Protein AF-0000000072259445 (afdb_homodimer)

Foldseek 3Di:
DVQLVPCLVVLLVLLLVLQLDQAAFPRQQVSLVSLLVLLVVLPFPPFDQDPQRKTKTKQAAPDAFEEEEEAERHAHPLLSVLSVVVVDTWDDDVQKTWFRRRQRCLQSSLQSSLSSVQVVVVAGWNHMYMYMHGGDQPQALVRLLVVCVVRVVRYQEYEYEAWLQQAKAFWAKKKWKKKKKKFDDKDFVVVHDAPARVVLVVQLVVVLVPDDDPPQVKDKDKDDKDFDDDDGMGTRMIIIMIIIIGLDPVSVVVSVVVSVVSSVVSCVVRVMDMDIGTRYIQATADAVVSCPRPLNVQSQVLCVVLPHRHHYHNHDHTSSSSSRNVNHGYMYRHDAFFDDHSDRGGMGGSVGSSSSSSSSNSSGHDDD/DVQLVPCLVVLLVLLLVLQLDQAAFPRQQVSLVSLLVLLVVLPFPPFDQDPQRKTKTKQAAPDAFEEEEEAERHAHPLLSVLSVVVVDTWDDDPQKTWFRRRLRCLQSSLLSSLSSVQVVVVAGWNHMYMYIHGGRQPQALVRLLVVCVVRVVRYQEYEYEAWLQQAKAFWAKKKWKKKKKKFDDKDFVVVHDAPARVVLVVQLVVVLVPDDDPPQVKDKDKDDKDFDDDDGMGTRMIIIMIIIIGLDPVSVVVSVVVSVVSSVVSCVVRVMDMDIGTRYTQATADAVVSCPRPLNVQSQVLCVVLPHRHHYHNHDHTSSSSSRNVNHGYMYRHDAFFDDHSDRGGMGGSVTSSSSSSSSNSSGHDDD

Radius of gyration: 35.67 Å; Cα contacts (8 Å, |Δi|>4): 1949; chains: 2; bounding box: 53×104×68 Å

Solvent-accessible surface area (backbone atoms only — not comparable to full-atom values): 35462 Å² total; per-residue (Å²): 104,68,66,56,69,69,34,55,67,60,49,50,51,50,28,34,62,49,12,45,44,75,18,28,61,86,47,22,48,69,47,20,50,52,50,31,51,52,38,48,73,57,61,38,41,83,59,41,66,47,91,63,35,20,14,33,28,28,46,76,28,76,33,86,41,25,40,36,39,35,25,50,52,39,43,54,64,58,22,37,51,42,35,64,72,64,71,62,68,40,43,82,55,92,60,29,34,40,19,34,45,23,40,62,30,33,39,40,46,13,52,50,52,16,52,35,51,45,56,72,66,71,60,72,18,55,37,16,34,36,42,33,35,21,22,20,57,88,73,68,28,52,25,42,51,55,52,43,71,72,41,60,89,44,44,74,30,38,39,25,47,60,26,36,33,46,21,35,20,50,18,11,31,20,38,40,31,30,39,39,35,28,38,35,66,59,45,49,38,91,82,42,45,74,62,39,31,57,43,44,51,12,52,46,47,38,53,59,71,62,55,87,51,80,59,58,74,35,40,55,32,61,14,28,34,47,22,48,88,46,66,60,32,39,28,40,49,32,38,33,33,36,32,39,33,19,48,34,67,68,57,49,54,48,51,51,52,49,49,52,51,46,49,54,52,41,25,70,74,47,72,31,51,68,46,83,39,82,70,43,76,43,56,28,21,68,51,85,66,36,72,72,33,69,65,49,43,48,51,52,49,49,22,42,73,75,72,37,82,49,49,76,38,57,65,27,80,58,64,32,15,60,39,27,46,71,71,39,58,31,27,32,28,22,53,54,37,59,45,53,76,66,35,73,74,6,16,18,30,44,67,35,28,45,42,23,11,47,49,50,32,60,69,55,51,51,87,119,104,69,68,56,69,70,34,55,69,59,51,51,52,49,27,34,63,49,13,45,44,76,18,27,59,87,47,23,50,70,46,19,50,52,52,32,51,51,37,47,74,57,62,39,41,82,58,42,66,46,91,63,35,21,15,34,28,29,46,76,30,75,33,85,40,25,40,36,39,34,25,50,51,37,44,54,64,57,21,37,51,42,35,65,72,65,72,60,68,41,44,82,55,90,59,28,34,40,19,34,44,22,42,63,29,33,38,40,46,16,52,50,51,15,51,34,50,44,57,71,66,71,60,73,18,55,36,16,35,37,42,34,36,21,22,20,56,89,73,67,27,51,24,43,51,55,53,42,71,73,42,60,89,45,43,74,29,38,38,25,47,59,26,36,32,46,21,35,19,51,18,10,32,20,37,41,32,30,39,38,35,30,37,34,65,60,44,49,38,89,79,43,44,72,61,40,31,56,44,44,52,12,53,45,48,37,53,59,72,64,56,86,51,81,57,58,75,37,42,57,32,62,16,27,34,47,23,47,88,46,66,60,33,38,29,39,50,33,39,34,35,38,33,39,34,19,48,35,68,66,58,50,53,49,49,52,52,50,50,53,50,47,50,52,53,41,25,70,74,47,72,30,51,68,46,84,39,82,70,43,76,44,57,29,20,70,53,86,66,38,73,72,34,70,64,50,41,46,52,51,50,49,23,42,72,74,73,35,83,49,48,76,38,56,65,27,78,57,63,33,15,61,41,26,47,71,69,39,58,31,27,32,29,22,54,54,39,58,45,55,76,67,37,69,76,5,18,19,30,45,67,35,28,46,42,21,11,47,49,51,32,59,70,56,50,50,87,118

Nearest PDB structures (foldseek):
  6xj5-assembly1_A  TM=7.708E-01  e=1.826E-23  Pseudomonas sp. RS-16
  6xj5-assembly3_F  TM=7.556E-01  e=5.750E-23  Pseudomonas sp. RS-16
  4ewt-assembly1_D  TM=7.624E-01  e=1.228E-19  Staphylococcus aureus subsp. aureus COL
  3io1-assembly1_B-2  TM=7.038E-01  e=8.921E-18  Klebsiella pneumoniae subsp. pneumoniae MGH 78578
  3io1-assembly1_A-2  TM=7.019E-01  e=1.631E-17  Klebsiella pneumoniae subsp. pneumoniae MGH 78578

InterPro domains:
  IPR002933 Peptidase M20 [PF01546] (95-360)
  IPR011650 Peptidase M20, dimerisation domain [PF07687] (171-269)
  IPR036264 Bacterial exopeptidase dimerisation domain [SSF55031] (174-281)
  IPR050072 Peptidase M20A family, bacterial cell wall biosynthesis [PTHR43808] (13-360)

Secondary structure (DSSP, 8-state):
-HHHHTTHHHHHHHHHHHHTS--BTT--HHHHHHHHHHHHHHT-EEEEE-SS--EEEEE--SEEEEEEEEEE-PBPHHHHHHHHHH----EEETTEEESTTHHHHHHHHHHHHHHHHHHHHTPPPSEEEEEEEES-TTTT-HHHHHHHHHHGGGEEEEEEE-SSSSEEE-SB-EEEEEEEEEE---EEGGG-S-S-HHHHHHHHHHHHHT----GGG-EEE---EEE-S-TTEE-SEEEEEEEEEES-HHHHHHHHHHHHHHHHHHHHHH--EEEEEEEEEE--B--TTGGGSHHHHHHHHHHHHTT--PEEES-B-STHHHHHHTT--EEEEES--EE-TTSTT-EEEHHHHHHHHHHHHHHHHS--/-HHHHTTHHHHHHHHHHHHTS--BTT--HHHHHHHHHHHHHHT-EEEEE-SS--EEEEE--SEEEEEEEEEE-PBPHHHHHHHHHH----EEETTEEESTTHHHHHHHHHHHHHHHHHHHHTPPPSEEEEEEEES-TTTT-HHHHHHHHHHGGGEEEEEEE-SSSSEEE-SB-EEEEEEEEEE---EEGGG-S-S-HHHHHHHHHHHHHT---TGGG-EEE---EEE-S-TTEE-SEEEEEEEEEES-HHHHHHHHHHHHHHHHHHHHHH--EEEEEEEEEE--B--TTGGGSHHHHHHHHHHHHTT--PEEES-B-STHHHHHHTT--EEEEES--EE-TTSTT-EEEHHHHHHHHHHHHHHHHS--

pLDDT: mean 95.61, std 5.36, range [52.22, 98.88]

Structure (mmCIF, N/CA/C/O backbone):
data_AF-0000000072259445-model_v1
#
loop_
_entity.id
_entity.type
_entity.pdbx_description
1 polymer 'Peptidase M20'
#
loop_
_atom_site.group_PDB
_atom_site.id
_atom_site.type_symbol
_atom_site.label_atom_id
_atom_site.label_alt_id
_atom_site.label_comp_id
_atom_site.label_asym_id
_atom_site.label_entity_id
_atom_site.label_seq_id
_atom_site.pdbx_PDB_ins_code
_atom_site.Cartn_x
_atom_site.Cartn_y
_atom_site.Cartn_z
_atom_site.occupancy
_atom_site.B_iso_or_equiv
_atom_site.auth_seq_id
_atom_site.auth_comp_id
_atom_site.auth_asym_id
_atom_site.auth_atom_id
_atom_site.pdbx_PDB_model_num
ATOM 1 N N . MET A 1 1 ? 18.422 -47.594 -14.812 1 87.5 1 MET A N 1
ATOM 2 C CA . MET A 1 1 ? 18.266 -47.219 -13.414 1 87.5 1 MET A CA 1
ATOM 3 C C . MET A 1 1 ? 19.609 -47.219 -12.695 1 87.5 1 MET A C 1
ATOM 5 O O . MET A 1 1 ? 19.906 -46.281 -11.953 1 87.5 1 MET A O 1
ATOM 9 N N . GLU A 1 2 ? 20.375 -48.156 -13.016 1 89.44 2 GLU A N 1
ATOM 10 C CA . GLU A 1 2 ? 21.703 -48.219 -12.383 1 89.44 2 GLU A CA 1
ATOM 11 C C . GLU A 1 2 ? 22.547 -47.031 -12.82 1 89.44 2 GLU A C 1
ATOM 13 O O . GLU A 1 2 ? 23.297 -46.469 -12.016 1 89.44 2 GLU A O 1
ATOM 18 N N . PHE A 1 3 ? 22.422 -46.75 -14.086 1 92.75 3 PHE A N 1
ATOM 19 C CA . PHE A 1 3 ? 23.141 -45.562 -14.578 1 92.75 3 PHE A CA 1
ATOM 20 C C . PHE A 1 3 ? 22.766 -44.344 -13.789 1 92.75 3 PHE A C 1
ATOM 22 O O . PHE A 1 3 ? 23.641 -43.594 -13.297 1 92.75 3 PHE A O 1
ATOM 29 N N . ILE A 1 4 ? 21.516 -44.125 -13.586 1 96.06 4 ILE A N 1
ATOM 30 C CA . ILE A 1 4 ? 21.031 -42.938 -12.914 1 96.06 4 ILE A CA 1
ATOM 31 C C . ILE A 1 4 ? 21.5 -42.938 -11.461 1 96.06 4 ILE A C 1
ATOM 33 O O . ILE A 1 4 ? 21.922 -41.906 -10.945 1 96.06 4 ILE A O 1
ATOM 37 N N . ASN A 1 5 ? 21.516 -44.062 -10.828 1 95.12 5 ASN A N 1
ATOM 38 C CA . ASN A 1 5 ? 21.922 -44.188 -9.438 1 95.12 5 ASN A CA 1
ATOM 39 C C . ASN A 1 5 ? 23.375 -43.75 -9.242 1 95.12 5 ASN A C 1
ATOM 41 O O . ASN A 1 5 ? 23.75 -43.25 -8.172 1 95.12 5 ASN A O 1
ATOM 45 N N . ALA A 1 6 ? 24.125 -43.875 -10.297 1 95.62 6 ALA A N 1
ATOM 46 C CA . ALA A 1 6 ? 25.562 -43.594 -10.188 1 95.62 6 ALA A CA 1
ATOM 47 C C . ALA A 1 6 ? 25.891 -42.156 -10.555 1 95.62 6 ALA A C 1
ATOM 49 O O . ALA A 1 6 ? 27.047 -41.781 -10.609 1 95.62 6 ALA A O 1
ATOM 50 N N . GLN A 1 7 ? 24.875 -41.375 -10.758 1 96 7 GLN A N 1
ATOM 51 C CA . GLN A 1 7 ? 25.141 -40.062 -11.328 1 96 7 GLN A CA 1
ATOM 52 C C . GLN A 1 7 ? 25.016 -38.969 -10.273 1 96 7 GLN A C 1
ATOM 54 O O . GLN A 1 7 ? 24.891 -37.781 -10.609 1 96 7 GLN A O 1
ATOM 59 N N . GLY A 1 8 ? 25.047 -39.281 -9.008 1 97.38 8 GLY A N 1
ATOM 60 C CA . GLY A 1 8 ? 24.828 -38.312 -7.949 1 97.38 8 GLY A CA 1
ATOM 61 C C . GLY A 1 8 ? 25.75 -37.125 -8.031 1 97.38 8 GLY A C 1
ATOM 62 O O . GLY A 1 8 ? 25.297 -35.969 -8.016 1 97.38 8 GLY A O 1
ATOM 63 N N . ASN A 1 9 ? 27 -37.344 -8.164 1 97.12 9 ASN A N 1
ATOM 64 C CA . ASN A 1 9 ? 27.984 -36.25 -8.227 1 97.12 9 ASN A CA 1
ATOM 65 C C . ASN A 1 9 ? 27.812 -35.406 -9.484 1 97.12 9 ASN A C 1
ATOM 67 O O . ASN A 1 9 ? 27.891 -34.188 -9.422 1 97.12 9 ASN A O 1
ATOM 71 N N . ARG A 1 10 ? 27.672 -36.062 -10.539 1 97 10 ARG A N 1
ATOM 72 C CA . ARG A 1 10 ? 27.5 -35.344 -11.805 1 97 10 ARG A CA 1
ATOM 73 C C . ARG A 1 10 ? 26.219 -34.531 -11.797 1 97 10 ARG A C 1
ATOM 75 O O . ARG A 1 10 ? 26.203 -33.406 -12.289 1 97 10 ARG A O 1
ATOM 82 N N . ALA A 1 11 ? 25.188 -35.125 -11.242 1 98.06 11 ALA A N 1
ATOM 83 C CA . ALA A 1 11 ? 23.922 -34.406 -11.117 1 98.06 11 ALA A CA 1
ATOM 84 C C . ALA A 1 11 ? 24.109 -33.125 -10.281 1 98.06 11 ALA A C 1
ATOM 86 O O . ALA A 1 11 ? 23.578 -32.062 -10.641 1 98.06 11 ALA A O 1
ATOM 87 N N . ALA A 1 12 ? 24.797 -33.25 -9.203 1 98.62 12 ALA A N 1
ATOM 88 C CA . ALA A 1 12 ? 25.031 -32.125 -8.32 1 98.62 12 ALA A CA 1
ATOM 89 C C . ALA A 1 12 ? 25.812 -31.016 -9.039 1 98.62 12 ALA A C 1
ATOM 91 O O . ALA A 1 12 ? 25.469 -29.828 -8.922 1 98.62 12 ALA A O 1
ATOM 92 N N . GLN A 1 13 ? 26.781 -31.422 -9.766 1 98.38 13 GLN A N 1
ATOM 93 C CA . GLN A 1 13 ? 27.594 -30.453 -10.5 1 98.38 13 GLN A CA 1
ATOM 94 C C . GLN A 1 13 ? 26.781 -29.766 -11.586 1 98.38 13 GLN A C 1
ATOM 96 O O . GLN A 1 13 ? 26.891 -28.562 -11.789 1 98.38 13 GLN A O 1
ATOM 101 N N . MET A 1 14 ? 26 -30.547 -12.305 1 98.62 14 MET A N 1
ATOM 102 C CA . MET A 1 14 ? 25.109 -29.984 -13.328 1 98.62 14 MET A CA 1
ATOM 103 C C . MET A 1 14 ? 24.156 -28.969 -12.711 1 98.62 14 MET A C 1
ATOM 105 O O . MET A 1 14 ? 23.891 -27.922 -13.312 1 98.62 14 MET A O 1
ATOM 109 N N . LEU A 1 15 ? 23.719 -29.297 -11.539 1 98.81 15 LEU A N 1
ATOM 110 C CA . LEU A 1 15 ? 22.766 -28.422 -10.859 1 98.81 15 LEU A CA 1
ATOM 111 C C . LEU A 1 15 ? 23.453 -27.109 -10.469 1 98.81 15 LEU A C 1
ATOM 113 O O . LEU A 1 15 ? 22.844 -26.031 -10.57 1 98.81 15 LEU A O 1
ATOM 117 N N . VAL A 1 16 ? 24.641 -27.219 -10.023 1 98.62 16 VAL A N 1
ATOM 118 C CA . VAL A 1 16 ? 25.375 -26.016 -9.688 1 98.62 16 VAL A CA 1
ATOM 119 C C . VAL A 1 16 ? 25.516 -25.125 -10.922 1 98.62 16 VAL A C 1
ATOM 121 O O . VAL A 1 16 ? 25.312 -23.906 -10.844 1 98.62 16 VAL A O 1
ATOM 124 N N . GLU A 1 17 ? 25.781 -25.719 -12.023 1 98.56 17 GLU A N 1
ATOM 125 C CA . GLU A 1 17 ? 26.031 -24.969 -13.25 1 98.56 17 GLU A CA 1
ATOM 126 C C . GLU A 1 17 ? 24.734 -24.375 -13.797 1 98.56 17 GLU A C 1
ATOM 128 O O . GLU A 1 17 ? 24.719 -23.219 -14.25 1 98.56 17 GLU A O 1
ATOM 133 N N . ILE A 1 18 ? 23.703 -25.125 -13.789 1 98.75 18 ILE A N 1
ATOM 134 C CA . ILE A 1 18 ? 22.438 -24.672 -14.352 1 98.75 18 ILE A CA 1
ATOM 135 C C . ILE A 1 18 ? 21.734 -23.75 -13.359 1 98.75 18 ILE A C 1
ATOM 137 O O . ILE A 1 18 ? 21.328 -22.641 -13.703 1 98.75 18 ILE A O 1
ATOM 141 N N . GLY A 1 19 ? 21.641 -24.188 -12.094 1 98.31 19 GLY A N 1
ATOM 142 C CA . GLY A 1 19 ? 20.953 -23.453 -11.062 1 98.31 19 GLY A CA 1
ATOM 143 C C . GLY A 1 19 ? 21.672 -22.188 -10.633 1 98.31 19 GLY A C 1
ATOM 144 O O . GLY A 1 19 ? 21.062 -21.25 -10.109 1 98.31 19 GLY A O 1
ATOM 145 N N . GLY A 1 20 ? 22.938 -22.156 -10.844 1 98.12 20 GLY A N 1
ATOM 146 C CA . GLY A 1 20 ? 23.734 -20.984 -10.484 1 98.12 20 GLY A CA 1
ATOM 147 C C . GLY A 1 20 ? 23.516 -19.812 -11.406 1 98.12 20 GLY A C 1
ATOM 148 O O . GLY A 1 20 ? 23.875 -18.672 -11.078 1 98.12 20 GLY A O 1
ATOM 149 N N . ILE A 1 21 ? 22.969 -20.031 -12.555 1 98.38 21 ILE A N 1
ATOM 150 C CA . ILE A 1 21 ? 22.672 -18.969 -13.508 1 98.38 21 ILE A CA 1
ATOM 151 C C . ILE A 1 21 ? 21.406 -18.219 -13.062 1 98.38 21 ILE A C 1
ATOM 153 O O . ILE A 1 21 ? 20.359 -18.812 -12.859 1 98.38 21 ILE A O 1
ATOM 157 N N . ILE A 1 22 ? 21.516 -16.906 -12.867 1 98.06 22 ILE A N 1
ATOM 158 C CA . ILE A 1 22 ? 20.375 -16.078 -12.477 1 98.06 22 ILE A CA 1
ATOM 159 C C . ILE A 1 22 ? 19.344 -16.047 -13.609 1 98.06 22 ILE A C 1
ATOM 161 O O . ILE A 1 22 ? 19.672 -15.648 -14.734 1 98.06 22 ILE A O 1
ATOM 165 N N . SER A 1 23 ? 18.156 -16.5 -13.297 1 97.81 23 SER A N 1
ATOM 166 C CA . SER A 1 23 ? 17.203 -16.703 -14.367 1 97.81 23 SER A CA 1
ATOM 167 C C . SER A 1 23 ? 15.781 -16.359 -13.922 1 97.81 23 SER A C 1
ATOM 169 O O . SER A 1 23 ? 14.906 -17.219 -13.914 1 97.81 23 SER A O 1
ATOM 171 N N . PRO A 1 24 ? 15.516 -15.086 -13.531 1 96.31 24 PRO A N 1
ATOM 172 C CA . PRO A 1 24 ? 14.117 -14.703 -13.312 1 96.31 24 PRO A CA 1
ATOM 173 C C . PRO A 1 24 ? 13.289 -14.742 -14.594 1 96.31 24 PRO A C 1
ATOM 175 O O . PRO A 1 24 ? 13.844 -14.859 -15.688 1 96.31 24 PRO A O 1
ATOM 178 N N . SER A 1 25 ? 11.992 -14.688 -14.438 1 95.75 25 SER A N 1
ATOM 179 C CA . SER A 1 25 ? 11.109 -14.734 -15.594 1 95.75 25 SER A CA 1
ATOM 180 C C . SER A 1 25 ? 11.453 -13.633 -16.594 1 95.75 25 SER A C 1
ATOM 182 O O . SER A 1 25 ? 11.555 -12.461 -16.219 1 95.75 25 SER A O 1
ATOM 184 N N . GLY A 1 26 ? 11.633 -14.047 -17.781 1 95.94 26 GLY A N 1
ATOM 185 C CA . GLY A 1 26 ? 11.953 -13.109 -18.844 1 95.94 26 GLY A CA 1
ATOM 186 C C . GLY A 1 26 ? 13.438 -13.023 -19.141 1 95.94 26 GLY A C 1
ATOM 187 O O . GLY A 1 26 ? 13.844 -12.445 -20.156 1 95.94 26 GLY A O 1
ATOM 188 N N . GLU A 1 27 ? 14.258 -13.57 -18.312 1 97.19 27 GLU A N 1
ATOM 189 C CA . GLU A 1 27 ? 15.711 -13.547 -18.484 1 97.19 27 GLU A CA 1
ATOM 190 C C . GLU A 1 27 ? 16.297 -14.953 -18.484 1 97.19 27 GLU A C 1
ATOM 192 O O . GLU A 1 27 ? 17.344 -15.203 -17.891 1 97.19 27 GLU A O 1
ATOM 197 N N . GLU A 1 28 ? 15.672 -15.883 -19.141 1 98.06 28 GLU A N 1
ATOM 198 C CA . GLU A 1 28 ? 16.031 -17.297 -19.016 1 98.06 28 GLU A CA 1
ATOM 199 C C . GLU A 1 28 ? 16.984 -17.719 -20.125 1 98.06 28 GLU A C 1
ATOM 201 O O . GLU A 1 28 ? 17.359 -18.891 -20.203 1 98.06 28 GLU A O 1
ATOM 206 N N . LEU A 1 29 ? 17.406 -16.828 -20.984 1 98.31 29 LEU A N 1
ATOM 207 C CA . LEU A 1 29 ? 18.141 -17.219 -22.188 1 98.31 29 LEU A CA 1
ATOM 208 C C . LEU A 1 29 ? 19.422 -17.938 -21.828 1 98.31 29 LEU A C 1
ATOM 210 O O . LEU A 1 29 ? 19.719 -19 -22.391 1 98.31 29 LEU A O 1
ATOM 214 N N . GLU A 1 30 ? 20.219 -17.328 -20.953 1 98.44 30 GLU A N 1
ATOM 215 C CA . GLU A 1 30 ? 21.5 -17.938 -20.594 1 98.44 30 GLU A CA 1
ATOM 216 C C . GLU A 1 30 ? 21.312 -19.344 -20.047 1 98.44 30 GLU A C 1
ATOM 218 O O . GLU A 1 30 ? 22.047 -20.266 -20.406 1 98.44 30 GLU A O 1
ATOM 223 N N . ARG A 1 31 ? 20.359 -19.562 -19.125 1 98.25 31 ARG A N 1
ATOM 224 C CA . ARG A 1 31 ? 20.094 -20.875 -18.562 1 98.25 31 ARG A CA 1
ATOM 225 C C . ARG A 1 31 ? 19.578 -21.844 -19.625 1 98.25 31 ARG A C 1
ATOM 227 O O . ARG A 1 31 ? 19.938 -23.016 -19.625 1 98.25 31 ARG A O 1
ATOM 234 N N . ALA A 1 32 ? 18.75 -21.312 -20.516 1 98.88 32 ALA A N 1
ATOM 235 C CA . ALA A 1 32 ? 18.25 -22.125 -21.625 1 98.88 32 ALA A CA 1
ATOM 236 C C . ALA A 1 32 ? 19.406 -22.625 -22.5 1 98.88 32 ALA A C 1
ATOM 238 O O . ALA A 1 32 ? 19.422 -23.797 -22.891 1 98.88 32 ALA A O 1
ATOM 239 N N . GLU A 1 33 ? 20.312 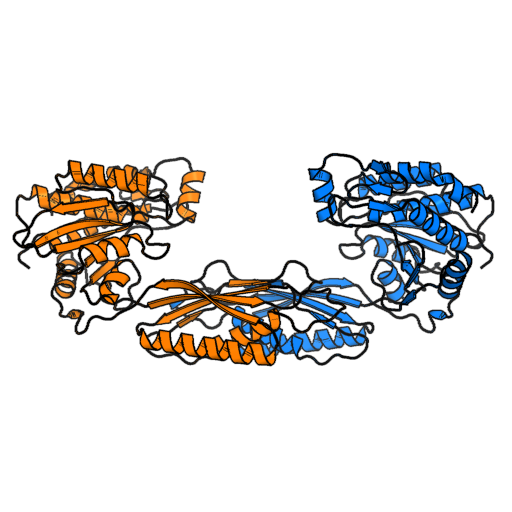-21.75 -22.797 1 98.81 33 GLU A N 1
ATOM 240 C CA . GLU A 1 33 ? 21.469 -22.125 -23.625 1 98.81 33 GLU A CA 1
ATOM 241 C C . GLU A 1 33 ? 22.328 -23.188 -22.938 1 98.81 33 GLU A C 1
ATOM 243 O O . GLU A 1 33 ? 22.828 -24.109 -23.578 1 98.81 33 GLU A O 1
ATOM 248 N N . LYS A 1 34 ? 22.5 -23.016 -21.672 1 98.81 34 LYS A N 1
ATOM 249 C CA . LYS A 1 34 ? 23.266 -24.016 -20.922 1 98.81 34 LYS A CA 1
ATOM 250 C C . LYS A 1 34 ? 22.578 -25.375 -20.953 1 98.81 34 LYS A C 1
ATOM 252 O O . LYS A 1 34 ? 23.234 -26.406 -21.109 1 98.81 34 LYS A O 1
ATOM 257 N N . VAL A 1 35 ? 21.312 -25.391 -20.781 1 98.88 35 VAL A N 1
ATOM 258 C CA . VAL A 1 35 ? 20.547 -26.625 -20.844 1 98.88 35 VAL A CA 1
ATOM 259 C C . VAL A 1 35 ? 20.672 -27.25 -22.234 1 98.88 35 VAL A C 1
ATOM 261 O O . VAL A 1 35 ? 20.859 -28.469 -22.359 1 98.88 35 VAL A O 1
ATOM 264 N N . ALA A 1 36 ? 20.562 -26.438 -23.234 1 98.88 36 ALA A N 1
ATOM 265 C CA . ALA A 1 36 ? 20.703 -26.922 -24.609 1 98.88 36 ALA A CA 1
ATOM 266 C C . ALA A 1 36 ? 22.094 -27.531 -24.828 1 98.88 36 ALA A C 1
ATOM 268 O O . ALA A 1 36 ? 22.219 -28.531 -25.547 1 98.88 36 ALA A O 1
ATOM 269 N N . GLU A 1 37 ? 23.078 -26.891 -24.297 1 98.81 37 GLU A N 1
ATOM 270 C CA . GLU A 1 37 ? 24.438 -27.438 -24.375 1 98.81 37 GLU A CA 1
ATOM 271 C C . GLU A 1 37 ? 24.484 -28.844 -23.797 1 98.81 37 GLU A C 1
ATOM 273 O O . GLU A 1 37 ? 25.062 -29.75 -24.406 1 98.81 37 GLU A O 1
ATOM 278 N N . TYR A 1 38 ? 23.906 -29.016 -22.641 1 98.81 38 TYR A N 1
ATOM 279 C CA . TYR A 1 38 ? 23.875 -30.344 -22.031 1 98.81 38 TYR A CA 1
ATOM 280 C C . TYR A 1 38 ? 23.078 -31.328 -22.891 1 98.81 38 TYR A C 1
ATOM 282 O O . TYR A 1 38 ? 23.453 -32.5 -23.016 1 98.81 38 TYR A O 1
ATOM 290 N N . MET A 1 39 ? 21.969 -30.875 -23.469 1 98.88 39 MET A N 1
ATOM 291 C CA . MET A 1 39 ? 21.172 -31.734 -24.344 1 98.88 39 MET A CA 1
ATOM 292 C C . MET A 1 39 ? 22.016 -32.219 -25.516 1 98.88 39 MET A C 1
ATOM 294 O O . MET A 1 39 ? 21.938 -33.406 -25.875 1 98.88 39 MET A O 1
ATOM 298 N N . LYS A 1 40 ? 22.781 -31.344 -26.078 1 98.75 40 LYS A N 1
ATOM 299 C CA . LYS A 1 40 ? 23.672 -31.734 -27.172 1 98.75 40 LYS A CA 1
ATOM 300 C C . LYS A 1 40 ? 24.719 -32.75 -26.703 1 98.75 40 LYS A C 1
ATOM 302 O O . LYS A 1 40 ? 24.969 -33.719 -27.391 1 98.75 40 LYS A O 1
ATOM 307 N N . GLU A 1 41 ? 25.328 -32.469 -25.625 1 98.44 41 GLU A N 1
ATOM 308 C CA . GLU A 1 41 ? 26.359 -33.344 -25.078 1 98.44 41 GLU A CA 1
ATOM 309 C C . GLU A 1 41 ? 25.797 -34.75 -24.828 1 98.44 41 GLU A C 1
ATOM 311 O O . GLU A 1 41 ? 26.5 -35.75 -25.016 1 98.44 41 GLU A O 1
ATOM 316 N N . ILE A 1 42 ? 24.594 -34.781 -24.391 1 97.75 42 ILE A N 1
ATOM 317 C CA . ILE A 1 42 ? 23.922 -36.031 -24.094 1 97.75 42 ILE A CA 1
ATOM 318 C C . ILE A 1 42 ? 23.641 -36.781 -25.391 1 97.75 42 ILE A C 1
ATOM 320 O O . ILE A 1 42 ? 23.594 -38.031 -25.406 1 97.75 42 ILE A O 1
ATOM 324 N N . GLY A 1 43 ? 23.406 -36.062 -26.484 1 97.94 43 GLY A N 1
ATOM 325 C CA . GLY A 1 43 ? 23.156 -36.688 -27.781 1 97.94 43 GLY A CA 1
ATOM 326 C C . GLY A 1 43 ? 21.734 -36.531 -28.25 1 97.94 43 GLY A C 1
ATOM 327 O O . GLY A 1 43 ? 21.281 -37.312 -29.094 1 97.94 43 GLY A O 1
ATOM 328 N N . LEU A 1 44 ? 21 -35.594 -27.688 1 98.5 44 LEU A N 1
ATOM 329 C CA . LEU A 1 44 ? 19.656 -35.344 -28.203 1 98.5 44 LEU A CA 1
ATOM 330 C C . LEU A 1 44 ? 19.719 -34.75 -29.594 1 98.5 44 LEU A C 1
ATOM 332 O O . LEU A 1 44 ? 20.719 -34.125 -29.969 1 98.5 44 LEU A O 1
ATOM 336 N N . THR A 1 45 ? 18.703 -35 -30.312 1 98.06 45 THR A N 1
ATOM 337 C CA . THR A 1 45 ? 18.625 -34.469 -31.656 1 98.06 45 THR A CA 1
ATOM 338 C C . THR A 1 45 ? 17.766 -33.219 -31.688 1 98.06 45 THR A C 1
ATOM 340 O O . THR A 1 45 ? 17 -32.938 -30.75 1 98.06 45 THR A O 1
ATOM 343 N N . ASP A 1 46 ? 17.922 -32.375 -32.719 1 98 46 ASP A N 1
ATOM 344 C CA . ASP A 1 46 ? 17.141 -31.156 -32.969 1 98 46 ASP A CA 1
ATOM 345 C C . ASP A 1 46 ? 17.156 -30.234 -31.766 1 98 46 ASP A C 1
ATOM 347 O O . ASP A 1 46 ? 16.125 -29.703 -31.375 1 98 46 ASP A O 1
ATOM 351 N N . VAL A 1 47 ? 18.312 -30.203 -31.203 1 98.69 47 VAL A N 1
ATOM 352 C CA . VAL A 1 47 ? 18.453 -29.359 -30.016 1 98.69 47 VAL A CA 1
ATOM 353 C C . VAL A 1 47 ? 18.406 -27.891 -30.422 1 98.69 47 VAL A C 1
ATOM 355 O O . VAL A 1 47 ? 19.109 -27.469 -31.359 1 98.69 47 VAL A O 1
ATOM 358 N N . LYS A 1 48 ? 17.531 -27.094 -29.75 1 98.12 48 LYS A N 1
ATOM 359 C CA . LYS A 1 48 ? 17.438 -25.672 -30.078 1 98.12 48 LYS A CA 1
ATOM 360 C C . LYS A 1 48 ? 16.953 -24.859 -28.875 1 98.12 48 LYS A C 1
ATOM 362 O O . LYS A 1 48 ? 16.344 -25.406 -27.953 1 98.12 48 LYS A O 1
ATOM 367 N N . VAL A 1 49 ? 17.328 -23.672 -28.875 1 98.25 49 VAL A N 1
ATOM 368 C CA . VAL A 1 49 ? 16.734 -22.656 -28.016 1 98.25 49 VAL A CA 1
ATOM 369 C C . VAL A 1 49 ? 15.812 -21.75 -28.828 1 98.25 49 VAL A C 1
ATOM 371 O O . VAL A 1 49 ? 16.266 -21.094 -29.781 1 98.25 49 VAL A O 1
ATOM 374 N N . GLU A 1 50 ? 14.57 -21.781 -28.5 1 95.44 50 GLU A N 1
ATOM 375 C CA . GLU A 1 50 ? 13.578 -21.016 -29.266 1 95.44 50 GLU A CA 1
ATOM 376 C C . GLU A 1 50 ? 13.617 -19.531 -28.906 1 95.44 50 GLU A C 1
ATOM 378 O O . GLU A 1 50 ? 14.391 -19.125 -28.031 1 95.44 50 GLU A O 1
ATOM 383 N N . ASP A 1 51 ? 12.695 -18.703 -29.688 1 89.19 51 ASP A N 1
ATOM 384 C CA . ASP A 1 51 ? 12.578 -17.281 -29.359 1 89.19 51 ASP A CA 1
ATOM 385 C C . ASP A 1 51 ? 12.07 -17.078 -27.938 1 89.19 51 ASP A C 1
ATOM 387 O O . ASP A 1 51 ? 12.594 -16.234 -27.203 1 89.19 51 ASP A O 1
ATOM 391 N N . MET A 1 52 ? 10.922 -17.672 -27.688 1 89.25 52 MET A N 1
ATOM 392 C CA . MET A 1 52 ? 10.695 -17.953 -26.266 1 89.25 52 MET A CA 1
ATOM 393 C C . MET A 1 52 ? 11.766 -18.891 -25.719 1 89.25 52 MET A C 1
ATOM 395 O O . MET A 1 52 ? 11.852 -20.047 -26.125 1 89.25 52 MET A O 1
ATOM 399 N N . PRO A 1 53 ? 12.633 -18.312 -24.859 1 94.12 53 PRO A N 1
ATOM 400 C CA . PRO A 1 53 ? 13.859 -19.094 -24.75 1 94.12 53 PRO A CA 1
ATOM 401 C C . PRO A 1 53 ? 13.648 -20.438 -24.047 1 94.12 53 PRO A C 1
ATOM 403 O O . PRO A 1 53 ? 14.219 -20.672 -22.984 1 94.12 53 PRO A O 1
ATOM 406 N N . ASN A 1 54 ? 12.828 -21.25 -24.656 1 98.5 54 ASN A N 1
ATOM 407 C CA . ASN A 1 54 ? 12.758 -22.656 -24.297 1 98.5 54 ASN A CA 1
ATOM 408 C C . ASN A 1 54 ? 13.93 -23.453 -24.859 1 98.5 54 ASN A C 1
ATOM 410 O O . ASN A 1 54 ? 14.344 -23.219 -26 1 98.5 54 ASN A O 1
ATOM 414 N N . ALA A 1 55 ? 14.492 -24.312 -24.109 1 98.88 55 ALA A N 1
ATOM 415 C CA . ALA A 1 55 ? 15.453 -25.281 -24.609 1 98.88 55 ALA A CA 1
ATOM 416 C C . ALA A 1 55 ? 14.773 -26.609 -24.922 1 98.88 55 ALA A C 1
ATOM 418 O O . ALA A 1 55 ? 14.141 -27.203 -24.047 1 98.88 55 ALA A O 1
ATOM 419 N N . ILE A 1 56 ? 14.906 -27.062 -26.141 1 98.81 56 ILE A N 1
ATOM 420 C CA . ILE A 1 56 ? 14.203 -28.266 -26.562 1 98.81 56 ILE A CA 1
ATOM 421 C C . ILE A 1 56 ? 15.188 -29.25 -27.172 1 98.81 56 ILE A C 1
ATOM 423 O O . ILE A 1 56 ? 16.094 -28.859 -27.906 1 98.81 56 ILE A O 1
ATOM 427 N N . GLY A 1 57 ? 15.023 -30.5 -26.891 1 98.81 57 GLY A N 1
ATOM 428 C CA . GLY A 1 57 ? 15.727 -31.625 -27.484 1 98.81 57 GLY A CA 1
ATOM 429 C C . GLY A 1 57 ? 14.859 -32.844 -27.672 1 98.81 57 GLY A C 1
ATOM 430 O O . GLY A 1 57 ? 13.859 -33.031 -26.969 1 98.81 57 GLY A O 1
ATOM 431 N N . ILE A 1 58 ? 15.328 -33.688 -28.594 1 98.56 58 ILE A N 1
ATOM 432 C CA . ILE A 1 58 ? 14.43 -34.781 -28.984 1 98.56 58 ILE A CA 1
ATOM 433 C C . ILE A 1 58 ? 15.203 -36.094 -29 1 98.56 58 ILE A C 1
ATOM 435 O O . ILE A 1 58 ? 16.375 -36.125 -29.359 1 98.56 58 ILE A O 1
ATOM 439 N N . ILE A 1 59 ? 14.555 -37.156 -28.547 1 97.62 59 ILE A N 1
ATOM 440 C CA . ILE A 1 59 ? 14.961 -38.531 -28.812 1 97.62 59 ILE A CA 1
ATOM 441 C C . ILE A 1 59 ? 13.945 -39.188 -29.75 1 97.62 59 ILE A C 1
ATOM 443 O O . ILE A 1 59 ? 12.805 -39.438 -29.359 1 97.62 59 ILE A O 1
ATOM 447 N N . PRO A 1 60 ? 14.383 -39.438 -30.969 1 96.31 60 PRO A N 1
ATOM 448 C CA . PRO A 1 60 ? 13.43 -40.062 -31.906 1 96.31 60 PRO A CA 1
ATOM 449 C C . PRO A 1 60 ? 12.945 -41.406 -31.438 1 96.31 60 PRO A C 1
ATOM 451 O O . PRO A 1 60 ? 13.742 -42.219 -30.938 1 96.31 60 PRO A O 1
ATOM 454 N N . GLY A 1 61 ? 11.625 -41.625 -31.578 1 94.56 61 GLY A N 1
ATOM 455 C CA . GLY A 1 61 ? 11.023 -42.906 -31.266 1 94.56 61 GLY A CA 1
ATOM 456 C C . GLY A 1 61 ? 10.578 -43.688 -32.5 1 94.56 61 GLY A C 1
ATOM 457 O O . GLY A 1 61 ? 10.867 -43.281 -33.625 1 94.56 61 GLY A O 1
ATOM 458 N N . LYS A 1 62 ? 10 -44.812 -32.156 1 92.81 62 LYS A N 1
ATOM 459 C CA . LYS A 1 62 ? 9.484 -45.656 -33.25 1 92.81 62 LYS A CA 1
ATOM 460 C C . LYS A 1 62 ? 8.289 -45 -33.938 1 92.81 62 LYS A C 1
ATOM 462 O O . LYS A 1 62 ? 8.062 -45.219 -35.125 1 92.81 62 LYS A O 1
ATOM 467 N N . SER A 1 63 ? 7.559 -44.25 -33.188 1 92.56 63 SER A N 1
ATOM 468 C CA . SER A 1 63 ? 6.41 -43.531 -33.719 1 92.56 63 SER A CA 1
ATOM 469 C C . SER A 1 63 ? 6.66 -42.031 -33.719 1 92.56 63 SER A C 1
ATOM 471 O O . SER A 1 63 ? 7.496 -41.531 -32.938 1 92.56 63 SER A O 1
ATOM 473 N N . ASP A 1 64 ? 5.844 -41.344 -34.531 1 92.5 64 ASP A N 1
ATOM 474 C CA . ASP A 1 64 ? 5.957 -39.875 -34.625 1 92.5 64 ASP A CA 1
ATOM 475 C C . ASP A 1 64 ? 5.133 -39.219 -33.5 1 92.5 64 ASP A C 1
ATOM 477 O O . ASP A 1 64 ? 5.23 -38 -33.312 1 92.5 64 ASP A O 1
ATOM 481 N N . LYS A 1 65 ? 4.414 -40.062 -32.844 1 95.25 65 LYS A N 1
ATOM 482 C CA . LYS A 1 65 ? 3.73 -39.5 -31.688 1 95.25 65 LYS A CA 1
ATOM 483 C C . LYS A 1 65 ? 4.727 -39.125 -30.594 1 95.25 65 LYS A C 1
ATOM 485 O O . LYS A 1 65 ? 5.727 -39.812 -30.406 1 95.25 65 LYS A O 1
ATOM 490 N N . VAL A 1 66 ? 4.391 -38 -29.922 1 96.75 66 VAL A N 1
ATOM 491 C CA . VAL A 1 66 ? 5.406 -37.5 -29.016 1 96.75 66 VAL A CA 1
ATOM 492 C C . VAL A 1 66 ? 4.895 -37.562 -27.578 1 96.75 66 VAL A C 1
ATOM 494 O O . VAL A 1 66 ? 3.703 -37.375 -27.328 1 96.75 66 VAL A O 1
ATOM 497 N N . LEU A 1 67 ? 5.68 -37.906 -26.688 1 97.12 67 LEU A N 1
ATOM 498 C CA . LEU A 1 67 ? 5.562 -37.656 -25.266 1 97.12 67 LEU A CA 1
ATOM 499 C C . LEU A 1 67 ? 6.484 -36.531 -24.828 1 97.12 67 LEU A C 1
ATOM 501 O O . LEU A 1 67 ? 7.699 -36.594 -25.047 1 97.12 67 LEU A O 1
ATOM 505 N N . VAL A 1 68 ? 5.922 -35.469 -24.266 1 98.38 68 VAL A N 1
ATOM 506 C CA . VAL A 1 68 ? 6.703 -34.281 -23.984 1 98.38 68 VAL A CA 1
ATOM 507 C C . VAL A 1 68 ? 6.969 -34.156 -22.484 1 98.38 68 VAL A C 1
ATOM 509 O O . VAL A 1 68 ? 6.039 -34.188 -21.672 1 98.38 68 VAL A O 1
ATOM 512 N N . PHE A 1 69 ? 8.195 -34.094 -22.125 1 98.69 69 PHE A N 1
ATOM 513 C CA . PHE A 1 69 ? 8.617 -33.812 -20.766 1 98.69 69 PHE A CA 1
ATOM 514 C C . PHE A 1 69 ? 8.984 -32.344 -20.594 1 98.69 69 PHE A C 1
ATOM 516 O O . PHE A 1 69 ? 9.734 -31.797 -21.391 1 98.69 69 PHE A O 1
ATOM 523 N N . ILE A 1 70 ? 8.422 -31.75 -19.5 1 98.75 70 ILE A N 1
ATOM 524 C CA . ILE A 1 70 ? 8.547 -30.312 -19.312 1 98.75 70 ILE A CA 1
ATOM 525 C C . ILE A 1 70 ? 9.25 -30.016 -17.984 1 98.75 70 ILE A C 1
ATOM 527 O O . ILE A 1 70 ? 8.906 -30.594 -16.953 1 98.75 70 ILE A O 1
ATOM 531 N N . SER A 1 71 ? 10.25 -29.219 -17.984 1 98.44 71 SER A N 1
ATOM 532 C CA . SER A 1 71 ? 10.812 -28.562 -16.797 1 98.44 71 SER A CA 1
ATOM 533 C C . SER A 1 71 ? 10.742 -27.047 -16.922 1 98.44 71 SER A C 1
ATOM 535 O O . SER A 1 71 ? 10.32 -26.516 -17.953 1 98.44 71 SER A O 1
ATOM 537 N N . THR A 1 72 ? 11.062 -26.359 -15.875 1 97.62 72 THR A N 1
ATOM 538 C CA . THR A 1 72 ? 10.945 -24.906 -15.898 1 97.62 72 THR A CA 1
ATOM 539 C C . THR A 1 72 ? 12.312 -24.25 -15.742 1 97.62 72 THR A C 1
ATOM 541 O O . THR A 1 72 ? 13.156 -24.734 -14.977 1 97.62 72 THR A O 1
ATOM 544 N N . LEU A 1 73 ? 12.453 -23.125 -16.422 1 98.31 73 LEU A N 1
ATOM 545 C CA . LEU A 1 73 ? 13.75 -22.453 -16.453 1 98.31 73 LEU A CA 1
ATOM 546 C C . LEU A 1 73 ? 13.766 -21.266 -15.492 1 98.31 73 LEU A C 1
ATOM 548 O O . LEU A 1 73 ? 14.836 -20.828 -15.062 1 98.31 73 LEU A O 1
ATOM 552 N N . ASP A 1 74 ? 12.562 -20.688 -15.266 1 97.06 74 ASP A N 1
ATOM 553 C CA . ASP A 1 74 ? 12.57 -19.406 -14.547 1 97.06 74 ASP A CA 1
ATOM 554 C C . ASP A 1 74 ? 12.461 -19.641 -13.039 1 97.06 74 ASP A C 1
ATOM 556 O O . ASP A 1 74 ? 11.852 -20.609 -12.594 1 97.06 74 ASP A O 1
ATOM 560 N N . ASP A 1 75 ? 13.117 -18.734 -12.289 1 95.69 75 ASP A N 1
ATOM 561 C CA . ASP A 1 75 ? 13 -18.641 -10.836 1 95.69 75 ASP A CA 1
ATOM 562 C C . ASP A 1 75 ? 12.117 -17.469 -10.43 1 95.69 75 ASP A C 1
ATOM 564 O O . ASP A 1 75 ? 11.852 -16.578 -11.242 1 95.69 75 ASP A O 1
ATOM 568 N N . LEU A 1 76 ? 11.727 -17.531 -9.211 1 92.31 76 LEU A N 1
ATOM 569 C CA . LEU A 1 76 ? 11.07 -16.375 -8.609 1 92.31 76 LEU A CA 1
ATOM 570 C C . LEU A 1 76 ? 12.008 -15.172 -8.594 1 92.31 76 LEU A C 1
ATOM 572 O O . LEU A 1 76 ? 13.227 -15.328 -8.477 1 92.31 76 LEU A O 1
ATOM 576 N N . GLU A 1 77 ? 11.406 -14.016 -8.609 1 90.44 77 GLU A N 1
ATOM 577 C CA . GLU A 1 77 ? 12.195 -12.789 -8.508 1 90.44 77 GLU A CA 1
ATOM 578 C C . GLU A 1 77 ? 12.992 -12.75 -7.211 1 90.44 77 GLU A C 1
ATOM 580 O O . GLU A 1 77 ? 14.109 -12.227 -7.176 1 90.44 77 GLU A O 1
ATOM 585 N N . THR A 1 78 ? 12.43 -13.188 -6.152 1 91.81 78 THR A N 1
ATOM 586 C CA . THR A 1 78 ? 13.094 -13.211 -4.855 1 91.81 78 THR A CA 1
ATOM 587 C C . THR A 1 78 ? 14.352 -14.07 -4.906 1 91.81 78 THR A C 1
ATOM 589 O O . THR A 1 78 ? 15.359 -13.75 -4.273 1 91.81 78 THR A O 1
ATOM 592 N N . VAL A 1 79 ? 14.32 -15.102 -5.637 1 95.06 79 VAL A N 1
ATOM 593 C CA . VAL A 1 79 ? 15.469 -15.984 -5.793 1 95.06 79 VAL A CA 1
ATOM 594 C C . VAL A 1 79 ? 16.594 -15.25 -6.516 1 95.06 79 VAL A C 1
ATOM 596 O O . VAL A 1 79 ? 17.75 -15.281 -6.082 1 95.06 79 VAL A O 1
ATOM 599 N N . ALA A 1 80 ? 16.188 -14.625 -7.566 1 95.5 80 ALA A N 1
ATOM 600 C CA . ALA A 1 80 ? 17.172 -13.844 -8.312 1 95.5 80 ALA A CA 1
ATOM 601 C C . ALA A 1 80 ? 17.828 -12.781 -7.422 1 95.5 80 ALA A C 1
ATOM 603 O O . ALA A 1 80 ? 19.031 -12.547 -7.504 1 95.5 80 ALA A O 1
ATOM 604 N N . LEU A 1 81 ? 17.031 -12.188 -6.629 1 95.12 81 LEU A N 1
ATOM 605 C CA . LEU A 1 81 ? 17.531 -11.172 -5.703 1 95.12 81 LEU A CA 1
ATOM 606 C C . LEU A 1 81 ? 18.547 -11.781 -4.742 1 95.12 81 LEU A C 1
ATOM 608 O O . LEU A 1 81 ? 19.609 -11.195 -4.496 1 95.12 81 LEU A O 1
ATOM 612 N N . HIS A 1 82 ? 18.219 -12.906 -4.219 1 96.25 82 HIS A N 1
ATOM 613 C CA . HIS A 1 82 ? 19.109 -13.57 -3.285 1 96.25 82 HIS A CA 1
ATOM 614 C C . HIS A 1 82 ? 20.406 -14.008 -3.977 1 96.25 82 HIS A C 1
ATOM 616 O O . HIS A 1 82 ? 21.469 -13.984 -3.371 1 96.25 82 HIS A O 1
ATOM 622 N N . GLN A 1 83 ? 20.281 -14.477 -5.207 1 97.12 83 GLN A N 1
ATOM 623 C CA . GLN A 1 83 ? 21.469 -14.852 -5.961 1 97.12 83 GLN A CA 1
ATOM 624 C C . GLN A 1 83 ? 22.391 -13.656 -6.172 1 97.12 83 GLN A C 1
ATOM 626 O O . GLN A 1 83 ? 23.609 -13.758 -5.988 1 97.12 83 GLN A O 1
ATOM 631 N N . ARG A 1 84 ? 21.812 -12.531 -6.523 1 96.38 84 ARG A N 1
ATOM 632 C CA . ARG A 1 84 ? 22.578 -11.312 -6.75 1 96.38 84 ARG A CA 1
ATOM 633 C C . ARG A 1 84 ? 23.219 -10.82 -5.457 1 96.38 84 ARG A C 1
ATOM 635 O O . ARG A 1 84 ? 24.375 -10.375 -5.461 1 96.38 84 ARG A O 1
ATOM 642 N N . GLU A 1 85 ? 22.516 -10.93 -4.375 1 95.75 85 GLU A N 1
ATOM 643 C CA . GLU A 1 85 ? 23.016 -10.5 -3.076 1 95.75 85 GLU A CA 1
ATOM 644 C C . GLU A 1 85 ? 24.172 -11.383 -2.609 1 95.75 85 GLU A C 1
ATOM 646 O O . GLU A 1 85 ? 25.156 -10.883 -2.045 1 95.75 85 GLU A O 1
ATOM 651 N N . SER A 1 86 ? 24.047 -12.617 -2.818 1 94.62 86 SER A N 1
ATOM 652 C CA . SER A 1 86 ? 25.078 -13.562 -2.387 1 94.62 86 SER A CA 1
ATOM 653 C C . SER A 1 86 ? 26.328 -13.445 -3.254 1 94.62 86 SER A C 1
ATOM 655 O O . SER A 1 86 ? 27.438 -13.523 -2.75 1 94.62 86 SER A O 1
ATOM 657 N N . GLY A 1 87 ? 26.125 -13.398 -4.531 1 94.88 87 GLY A N 1
ATOM 658 C CA . GLY A 1 87 ? 27.219 -13.328 -5.484 1 94.88 87 GLY A CA 1
ATOM 659 C C . GLY A 1 87 ? 27.984 -14.633 -5.609 1 94.88 87 GLY A C 1
ATOM 660 O O . GLY A 1 87 ? 29.047 -14.68 -6.227 1 94.88 87 GLY A O 1
ATOM 661 N N . LYS A 1 88 ? 27.516 -15.664 -4.961 1 95.25 88 LYS A N 1
ATOM 662 C CA . LYS A 1 88 ? 28.203 -16.953 -4.953 1 95.25 88 LYS A CA 1
ATOM 663 C C . LYS A 1 88 ? 27.375 -18.016 -5.676 1 95.25 88 LYS A C 1
ATOM 665 O O . LYS A 1 88 ? 26.141 -17.938 -5.719 1 95.25 88 LYS A O 1
ATOM 670 N N . LEU A 1 89 ? 28.062 -19.031 -6.277 1 97.19 89 LEU A N 1
ATOM 671 C CA . LEU A 1 89 ? 27.406 -20.203 -6.828 1 97.19 89 LEU A CA 1
ATOM 672 C C . LEU A 1 89 ? 26.906 -21.125 -5.715 1 97.19 89 LEU A C 1
ATOM 674 O O . LEU A 1 89 ? 27.406 -21.078 -4.59 1 97.19 89 LEU A O 1
ATOM 678 N N . PRO A 1 90 ? 25.891 -21.969 -6.09 1 98.38 90 PRO A N 1
ATOM 679 C CA . PRO A 1 90 ? 25.484 -22.969 -5.102 1 98.38 90 PRO A CA 1
ATOM 680 C C . PRO A 1 90 ? 26.625 -23.922 -4.719 1 98.38 90 PRO A C 1
ATOM 682 O O . PRO A 1 90 ? 27.578 -24.078 -5.48 1 98.38 90 PRO A O 1
ATOM 685 N N . SER A 1 91 ? 26.438 -24.5 -3.527 1 98.38 91 SER A N 1
ATOM 686 C CA . SER A 1 91 ? 27.453 -25.422 -3.033 1 98.38 91 SER A CA 1
ATOM 687 C C . SER A 1 91 ? 26.875 -26.812 -2.783 1 98.38 91 SER A C 1
ATOM 689 O O . SER A 1 91 ? 25.703 -26.938 -2.418 1 98.38 91 SER A O 1
ATOM 691 N N . ILE A 1 92 ? 27.734 -27.828 -2.984 1 98.38 92 ILE A N 1
ATOM 692 C CA . ILE A 1 92 ? 27.328 -29.203 -2.707 1 98.38 92 ILE A CA 1
ATOM 693 C C . ILE A 1 92 ? 27.641 -29.547 -1.251 1 98.38 92 ILE A C 1
ATOM 695 O O . ILE A 1 92 ? 28.797 -29.469 -0.82 1 98.38 92 ILE A O 1
ATOM 699 N N . GLU A 1 93 ? 26.641 -29.875 -0.5 1 98.06 93 GLU A N 1
ATOM 700 C CA . GLU A 1 93 ? 26.766 -30.25 0.907 1 98.06 93 GLU A CA 1
ATOM 701 C C . GLU A 1 93 ? 26.125 -31.594 1.191 1 98.06 93 GLU A C 1
ATOM 703 O O . GLU A 1 93 ? 24.938 -31.656 1.544 1 98.06 93 GLU A O 1
ATOM 708 N N . GLY A 1 94 ? 26.969 -32.656 1.2 1 96.94 94 GLY A N 1
ATOM 709 C CA . GLY A 1 94 ? 26.422 -34 1.382 1 96.94 94 GLY A CA 1
ATOM 710 C C . GLY A 1 94 ? 25.469 -34.406 0.269 1 96.94 94 GLY A C 1
ATOM 711 O O . GLY A 1 94 ? 25.859 -34.438 -0.901 1 96.94 94 GLY A O 1
ATOM 712 N N . GLU A 1 95 ? 24.219 -34.562 0.646 1 97.94 95 GLU A N 1
ATOM 713 C CA . GLU A 1 95 ? 23.219 -35.031 -0.316 1 97.94 95 GLU A CA 1
ATOM 714 C C . GLU A 1 95 ? 22.359 -33.875 -0.812 1 97.94 95 GLU A C 1
ATOM 716 O O . GLU A 1 95 ? 21.266 -34.062 -1.344 1 97.94 95 GLU A O 1
ATOM 721 N N . ARG A 1 96 ? 22.938 -32.656 -0.555 1 98.44 96 ARG A N 1
ATOM 722 C CA . ARG A 1 96 ? 22.172 -31.469 -0.944 1 98.44 96 ARG A CA 1
ATOM 723 C C . ARG A 1 96 ? 23.047 -30.531 -1.783 1 98.44 96 ARG A C 1
ATOM 725 O O . ARG A 1 96 ? 24.266 -30.516 -1.649 1 98.44 96 ARG A O 1
ATOM 732 N N . VAL A 1 97 ? 22.391 -29.891 -2.682 1 98.75 97 VAL A N 1
ATOM 733 C CA . VAL A 1 97 ? 22.969 -28.703 -3.295 1 98.75 97 VAL A CA 1
ATOM 734 C C . VAL A 1 97 ? 22.297 -27.453 -2.725 1 98.75 97 VAL A C 1
ATOM 736 O O . VAL A 1 97 ? 21.078 -27.297 -2.826 1 98.75 97 VAL A O 1
ATOM 739 N N . VAL A 1 98 ? 23.109 -26.609 -2.133 1 98.56 98 VAL A N 1
ATOM 740 C CA . VAL A 1 98 ? 22.562 -25.5 -1.348 1 98.56 98 VAL A CA 1
ATOM 741 C C . VAL A 1 98 ? 22.844 -24.172 -2.047 1 98.56 98 VAL A C 1
ATOM 743 O O . VAL A 1 98 ? 23.984 -23.891 -2.42 1 98.56 98 VAL A O 1
ATOM 746 N N . GLY A 1 99 ? 21.766 -23.375 -2.199 1 98.12 99 GLY A N 1
ATOM 747 C CA . GLY A 1 99 ? 21.859 -22.047 -2.787 1 98.12 99 GLY A CA 1
ATOM 748 C C . GLY A 1 99 ? 20.641 -21.672 -3.6 1 98.12 99 GLY A C 1
ATOM 749 O O . GLY A 1 99 ? 19.984 -22.531 -4.195 1 98.12 99 GLY A O 1
ATOM 750 N N . PRO A 1 100 ? 20.375 -20.312 -3.641 1 97.5 100 PRO A N 1
ATOM 751 C CA . PRO A 1 100 ? 19.234 -19.891 -4.465 1 97.5 100 PRO A CA 1
ATOM 752 C C . PRO A 1 100 ? 19.359 -20.359 -5.914 1 97.5 100 PRO A C 1
ATOM 754 O O . PRO A 1 100 ? 20.453 -20.328 -6.488 1 97.5 100 PRO A O 1
ATOM 757 N N . GLY A 1 101 ? 18.188 -20.859 -6.469 1 97.31 101 GLY A N 1
ATOM 758 C CA . GLY A 1 101 ? 18.156 -21.312 -7.848 1 97.31 101 GLY A CA 1
ATOM 759 C C . GLY A 1 101 ? 18.25 -22.828 -7.988 1 97.31 101 GLY A C 1
ATOM 760 O O . GLY A 1 101 ? 18.031 -23.375 -9.07 1 97.31 101 GLY A O 1
ATOM 761 N N . THR A 1 102 ? 18.531 -23.484 -6.934 1 98.38 102 THR A N 1
ATOM 762 C CA . THR A 1 102 ? 18.797 -24.922 -7.016 1 98.38 102 THR A CA 1
ATOM 763 C C . THR A 1 102 ? 17.484 -25.703 -6.984 1 98.38 102 THR A C 1
ATOM 765 O O . THR A 1 102 ? 17.359 -26.734 -7.664 1 98.38 102 THR A O 1
ATOM 768 N N . ASN A 1 103 ? 16.531 -25.25 -6.234 1 96.88 103 ASN A N 1
ATOM 769 C CA . ASN A 1 103 ? 15.297 -26.016 -6.039 1 96.88 103 ASN A CA 1
ATOM 770 C C . ASN A 1 103 ? 14.555 -26.219 -7.355 1 96.88 103 ASN A C 1
ATOM 772 O O . ASN A 1 103 ? 14.234 -27.344 -7.727 1 96.88 103 ASN A O 1
ATOM 776 N N . THR A 1 104 ? 14.328 -25.172 -8.086 1 94.38 104 THR A N 1
ATOM 777 C CA . THR A 1 104 ? 13.578 -25.234 -9.336 1 94.38 104 THR A CA 1
ATOM 778 C C . THR A 1 104 ? 14.398 -25.906 -10.422 1 94.38 104 THR A C 1
ATOM 780 O O . THR A 1 104 ? 13.883 -26.734 -11.172 1 94.38 104 THR A O 1
ATOM 783 N N . SER A 1 105 ? 15.688 -25.656 -10.461 1 97.88 105 SER A N 1
ATOM 784 C CA . SER A 1 105 ? 16.547 -26.156 -11.531 1 97.88 105 SER A CA 1
ATOM 785 C C . SER A 1 105 ? 16.828 -27.656 -11.359 1 97.88 105 SER A C 1
ATOM 787 O O . SER A 1 105 ? 17.266 -28.312 -12.297 1 97.88 105 SER A O 1
ATOM 789 N N . SER A 1 106 ? 16.609 -28.141 -10.164 1 98.56 106 SER A N 1
ATOM 790 C CA . SER A 1 106 ? 16.859 -29.562 -9.945 1 98.56 106 SER A CA 1
ATOM 791 C C . SER A 1 106 ? 16.016 -30.422 -10.875 1 98.56 106 SER A C 1
ATOM 793 O O . SER A 1 106 ? 16.422 -31.516 -11.273 1 98.56 106 SER A O 1
ATOM 795 N N . ILE A 1 107 ? 14.867 -29.969 -11.25 1 97.94 107 ILE A N 1
ATOM 796 C CA . ILE A 1 107 ? 13.977 -30.766 -12.094 1 97.94 107 ILE A CA 1
ATOM 797 C C . ILE A 1 107 ? 14.5 -30.781 -13.523 1 97.94 107 ILE A C 1
ATOM 799 O O . ILE A 1 107 ? 14.344 -31.766 -14.242 1 97.94 107 ILE A O 1
ATOM 803 N N . THR A 1 108 ? 15.109 -29.688 -13.93 1 98.81 108 THR A N 1
ATOM 804 C CA . THR A 1 108 ? 15.75 -29.672 -15.234 1 98.81 108 THR A CA 1
ATOM 805 C C . THR A 1 108 ? 16.891 -30.688 -15.305 1 98.81 108 THR A C 1
ATOM 807 O O . THR A 1 108 ? 17.047 -31.391 -16.297 1 98.81 108 THR A O 1
ATOM 810 N N . VAL A 1 109 ? 17.656 -30.734 -14.258 1 98.81 109 VAL A N 1
ATOM 811 C CA . VAL A 1 109 ? 18.734 -31.703 -14.188 1 98.81 109 VAL A CA 1
ATOM 812 C C . VAL A 1 109 ? 18.172 -33.125 -14.227 1 98.81 109 VAL A C 1
ATOM 814 O O . VAL A 1 109 ? 18.719 -34 -14.914 1 98.81 109 VAL A O 1
ATOM 817 N N . SER A 1 110 ? 17.109 -33.375 -13.461 1 98.75 110 SER A N 1
ATOM 818 C CA . SER A 1 110 ? 16.453 -34.656 -13.492 1 98.75 110 SER A CA 1
ATOM 819 C C . SER A 1 110 ? 16.047 -35.062 -14.914 1 98.75 110 SER A C 1
ATOM 821 O O . SER A 1 110 ? 16.234 -36.188 -15.328 1 98.75 110 SER A O 1
ATOM 823 N N . MET A 1 111 ? 15.484 -34.125 -15.602 1 98.75 111 MET A N 1
ATOM 824 C CA . MET A 1 111 ? 15.062 -34.375 -16.984 1 98.75 111 MET A CA 1
ATOM 825 C C . MET A 1 111 ? 16.25 -34.75 -17.859 1 98.75 111 MET A C 1
ATOM 827 O O . MET A 1 111 ? 16.172 -35.688 -18.641 1 98.75 111 MET A O 1
ATOM 831 N N . LEU A 1 112 ? 17.344 -34.031 -17.703 1 98.88 112 LEU A N 1
ATOM 832 C CA . LEU A 1 112 ? 18.531 -34.281 -18.5 1 98.88 112 LEU A CA 1
ATOM 833 C C . LEU A 1 112 ? 19.125 -35.656 -18.188 1 98.88 112 LEU A C 1
ATOM 835 O O . LEU A 1 112 ? 19.562 -36.375 -19.078 1 98.88 112 LEU A O 1
ATOM 839 N N . LEU A 1 113 ? 19.172 -36 -16.922 1 98.44 113 LEU A N 1
ATOM 840 C CA . LEU A 1 113 ? 19.703 -37.281 -16.516 1 98.44 113 LEU A CA 1
ATOM 841 C C . LEU A 1 113 ? 18.859 -38.438 -17.109 1 98.44 113 LEU A C 1
ATOM 843 O O . LEU A 1 113 ? 19.406 -39.438 -17.547 1 98.44 113 LEU A O 1
ATOM 847 N N . ALA A 1 114 ? 17.578 -38.25 -17.047 1 97.75 114 ALA A N 1
ATOM 848 C CA . ALA A 1 114 ? 16.688 -39.281 -17.625 1 97.75 114 ALA A CA 1
ATOM 849 C C . ALA A 1 114 ? 16.938 -39.406 -19.125 1 97.75 114 ALA A C 1
ATOM 851 O O . ALA A 1 114 ? 17.016 -40.531 -19.641 1 97.75 114 ALA A O 1
ATOM 852 N N . ALA A 1 115 ? 17.016 -38.312 -19.812 1 97.81 115 ALA A N 1
ATOM 853 C CA . ALA A 1 115 ? 17.281 -38.344 -21.25 1 97.81 115 ALA A CA 1
ATOM 854 C C . ALA A 1 115 ? 18.594 -39.062 -21.547 1 97.81 115 ALA A C 1
ATOM 856 O O . ALA A 1 115 ? 18.656 -39.875 -22.484 1 97.81 115 ALA A O 1
ATOM 857 N N . GLU A 1 116 ? 19.578 -38.719 -20.766 1 97.69 116 GLU A N 1
ATOM 858 C CA . GLU A 1 116 ? 20.859 -39.375 -20.984 1 97.69 116 GLU A CA 1
ATOM 859 C C . GLU A 1 116 ? 20.766 -40.875 -20.781 1 97.69 116 GLU A C 1
ATOM 861 O O . GLU A 1 116 ? 21.359 -41.656 -21.531 1 97.69 116 GLU A O 1
ATOM 866 N N . ALA A 1 117 ? 20.094 -41.25 -19.75 1 96.44 117 ALA A N 1
ATOM 867 C CA . ALA A 1 117 ? 19.922 -42.656 -19.484 1 96.44 117 ALA A CA 1
ATOM 868 C C . ALA A 1 117 ? 19.234 -43.375 -20.656 1 96.44 117 ALA A C 1
ATOM 870 O O . ALA A 1 117 ? 19.594 -44.5 -21.016 1 96.44 117 ALA A O 1
ATOM 871 N N . ILE A 1 118 ? 18.266 -42.719 -21.25 1 95.56 118 ILE A N 1
ATOM 872 C CA . ILE A 1 118 ? 17.562 -43.281 -22.375 1 95.56 118 ILE A CA 1
ATOM 873 C C . ILE A 1 118 ? 18.5 -43.438 -23.562 1 95.56 118 ILE A C 1
ATOM 875 O O . ILE A 1 118 ? 18.578 -44.5 -24.188 1 95.56 118 ILE A O 1
ATOM 879 N N . VAL A 1 119 ? 19.234 -42.406 -23.844 1 95.56 119 VAL A N 1
ATOM 880 C CA . VAL A 1 119 ? 20.188 -42.438 -24.953 1 95.56 119 VAL A CA 1
ATOM 881 C C . VAL A 1 119 ? 21.219 -43.531 -24.719 1 95.56 119 VAL A C 1
ATOM 883 O O . VAL A 1 119 ? 21.516 -44.344 -25.609 1 95.56 119 VAL A O 1
ATOM 886 N N . LYS A 1 120 ? 21.734 -43.656 -23.516 1 94.12 120 LYS A N 1
ATOM 887 C CA . LYS A 1 120 ? 22.797 -44.625 -23.188 1 94.12 120 LYS A CA 1
ATOM 888 C C . LYS A 1 120 ? 22.266 -46.031 -23.172 1 94.12 120 LYS A C 1
ATOM 890 O O . LYS A 1 120 ? 23.031 -47 -23.375 1 94.12 120 LYS A O 1
ATOM 895 N N . SER A 1 121 ? 21 -46.156 -22.953 1 91.38 121 SER A N 1
ATOM 896 C CA . SER A 1 121 ? 20.406 -47.5 -22.969 1 91.38 121 SER A CA 1
ATOM 897 C C . SER A 1 121 ? 20.484 -48.125 -24.359 1 91.38 121 SER A C 1
ATOM 899 O O . SER A 1 121 ? 20.406 -49.375 -24.484 1 91.38 121 SER A O 1
ATOM 901 N N . GLY A 1 122 ? 20.5 -47.281 -25.422 1 88.69 122 GLY A N 1
ATOM 902 C CA . GLY A 1 122 ? 20.562 -47.75 -26.797 1 88.69 122 GLY A CA 1
ATOM 903 C C . GLY A 1 122 ? 19.219 -48.219 -27.328 1 88.69 122 GLY A C 1
ATOM 904 O O . GLY A 1 122 ? 19.125 -48.656 -28.484 1 88.69 122 GLY A O 1
ATOM 905 N N . LYS A 1 123 ? 18.281 -48.156 -26.5 1 88.06 123 LYS A N 1
ATOM 906 C CA . LYS A 1 123 ? 16.953 -48.594 -26.922 1 88.06 123 LYS A CA 1
ATOM 907 C C . LYS A 1 123 ? 16.141 -47.406 -27.484 1 88.06 123 LYS A C 1
ATOM 909 O O . LYS A 1 123 ? 16.219 -46.281 -26.984 1 88.06 123 LYS A O 1
ATOM 914 N N . GLN A 1 124 ? 15.484 -47.75 -28.562 1 90.75 124 GLN A N 1
ATOM 915 C CA . GLN A 1 124 ? 14.617 -46.719 -29.156 1 90.75 124 GLN A CA 1
ATOM 916 C C . GLN A 1 124 ? 13.258 -46.688 -28.453 1 90.75 124 GLN A C 1
ATOM 918 O O . GLN A 1 124 ? 12.578 -47.719 -28.375 1 90.75 124 GLN A O 1
ATOM 923 N N . PRO A 1 125 ? 12.852 -45.562 -28 1 93.12 125 PRO A N 1
ATOM 924 C CA . PRO A 1 125 ? 11.539 -45.469 -27.344 1 93.12 125 PRO A CA 1
ATOM 925 C C . PRO A 1 125 ? 10.383 -45.719 -28.312 1 93.12 125 PRO A C 1
ATOM 927 O O . PRO A 1 125 ? 10.547 -45.594 -29.531 1 93.12 125 PRO A O 1
ATOM 930 N N . SER A 1 126 ? 9.234 -46.125 -27.734 1 90.19 126 SER A N 1
ATOM 931 C CA . SER A 1 126 ? 8.055 -46.406 -28.547 1 90.19 126 SER A CA 1
ATOM 932 C C . SER A 1 126 ? 7.555 -45.156 -29.25 1 90.19 126 SER A C 1
ATOM 934 O O . SER A 1 126 ? 7.07 -45.219 -30.391 1 90.19 126 SER A O 1
ATOM 936 N N . HIS A 1 127 ? 7.672 -44.062 -28.547 1 93.62 127 HIS A N 1
ATOM 937 C CA . HIS A 1 127 ? 7.285 -42.781 -29.078 1 93.62 127 HIS A CA 1
ATOM 938 C C . HIS A 1 127 ? 8.453 -41.812 -29.062 1 93.62 127 HIS A C 1
ATOM 940 O O . HIS A 1 127 ? 9.43 -42 -28.328 1 93.62 127 HIS A O 1
ATOM 946 N N . THR A 1 128 ? 8.344 -40.875 -29.953 1 96.38 128 THR A N 1
ATOM 947 C CA . THR A 1 128 ? 9.328 -39.781 -29.906 1 96.38 128 THR A CA 1
ATOM 948 C C . THR A 1 128 ? 9.227 -39.031 -28.578 1 96.38 128 THR A C 1
ATOM 950 O O . THR A 1 128 ? 8.125 -38.719 -28.109 1 96.38 128 THR A O 1
ATOM 953 N N . LEU A 1 129 ? 10.336 -38.812 -28 1 97.69 129 LEU A N 1
ATOM 954 C CA . LEU A 1 129 ? 10.383 -38.094 -26.734 1 97.69 129 LEU A CA 1
ATOM 955 C C . LEU A 1 129 ? 10.898 -36.656 -26.938 1 97.69 129 LEU A C 1
ATOM 957 O O . LEU A 1 129 ? 11.938 -36.469 -27.562 1 97.69 129 LEU A O 1
ATOM 961 N N . VAL A 1 130 ? 10.125 -35.719 -26.469 1 98.5 130 VAL A N 1
ATOM 962 C CA . VAL A 1 130 ? 10.531 -34.312 -26.484 1 98.5 130 VAL A CA 1
ATOM 963 C C . VAL A 1 130 ? 10.852 -33.844 -25.062 1 98.5 130 VAL A C 1
ATOM 965 O O . VAL A 1 130 ? 10.055 -34.062 -24.141 1 98.5 130 VAL A O 1
ATOM 968 N N . PHE A 1 131 ? 12 -33.344 -24.891 1 98.81 131 PHE A N 1
ATOM 969 C CA . PHE A 1 131 ? 12.414 -32.719 -23.641 1 98.81 131 PHE A CA 1
ATOM 970 C C . PHE A 1 131 ? 12.477 -31.203 -23.766 1 98.81 131 PHE A C 1
ATOM 972 O O . PHE A 1 131 ? 13.289 -30.672 -24.531 1 98.81 131 PHE A O 1
ATOM 979 N N . ALA A 1 132 ? 11.633 -30.531 -23 1 98.81 132 ALA A N 1
ATOM 980 C CA . ALA A 1 132 ? 11.539 -29.078 -23.109 1 98.81 132 ALA A CA 1
ATOM 981 C C . ALA A 1 132 ? 11.734 -28.422 -21.766 1 98.81 132 ALA A C 1
ATOM 983 O O . ALA A 1 132 ? 10.969 -28.672 -20.828 1 98.81 132 ALA A O 1
ATOM 984 N N . ALA A 1 133 ? 12.727 -27.625 -21.594 1 98.81 133 ALA A N 1
ATOM 985 C CA . ALA A 1 133 ? 12.859 -26.688 -20.484 1 98.81 133 ALA A CA 1
ATOM 986 C C . ALA A 1 133 ? 12.281 -25.328 -20.844 1 98.81 133 ALA A C 1
ATOM 988 O O . ALA A 1 133 ? 12.789 -24.656 -21.734 1 98.81 133 ALA A O 1
ATOM 989 N N . VAL A 1 134 ? 11.227 -24.906 -20.094 1 98.62 134 VAL A N 1
ATOM 990 C CA . VAL A 1 134 ? 10.414 -23.812 -20.625 1 98.62 134 VAL A CA 1
ATOM 991 C C . VAL A 1 134 ? 10.625 -22.562 -19.781 1 98.62 134 VAL A C 1
ATOM 993 O O . VAL A 1 134 ? 10.945 -22.641 -18.594 1 98.62 134 VAL A O 1
ATOM 996 N N . ALA A 1 135 ? 10.398 -21.469 -20.469 1 97.75 135 ALA A N 1
ATOM 997 C CA . ALA A 1 135 ? 10.57 -20.156 -19.859 1 97.75 135 ALA A CA 1
ATOM 998 C C . ALA A 1 135 ? 9.242 -19.609 -19.344 1 97.75 135 ALA A C 1
ATOM 1000 O O . ALA A 1 135 ? 8.172 -20.031 -19.797 1 97.75 135 ALA A O 1
ATOM 1001 N N . GLN A 1 136 ? 9.289 -18.766 -18.344 1 95.56 136 GLN A N 1
ATOM 1002 C CA . GLN A 1 136 ? 8.227 -17.891 -17.859 1 95.56 136 GLN A CA 1
ATOM 1003 C C . GLN A 1 136 ? 7.027 -18.688 -17.359 1 95.56 136 GLN A C 1
ATOM 1005 O O . GLN A 1 136 ? 5.887 -18.406 -17.734 1 95.56 136 GLN A O 1
ATOM 1010 N N . GLU A 1 137 ? 7.289 -19.75 -16.609 1 93 137 GLU A N 1
ATOM 1011 C CA . GLU A 1 137 ? 6.23 -20.469 -15.906 1 93 137 GLU A CA 1
ATOM 1012 C C . GLU A 1 137 ? 5.543 -19.578 -14.875 1 93 137 GLU A C 1
ATOM 1014 O O . GLU A 1 137 ? 4.316 -19.578 -14.781 1 93 137 GLU A O 1
ATOM 1019 N N . GLU A 1 138 ? 6.25 -18.781 -14.25 1 84.5 138 GLU A N 1
ATOM 1020 C CA . GLU A 1 138 ? 5.773 -17.969 -13.133 1 84.5 138 GLU A CA 1
ATOM 1021 C C . GLU A 1 138 ? 4.98 -16.766 -13.633 1 84.5 138 GLU A C 1
ATOM 1023 O O . GLU A 1 138 ? 4.27 -16.109 -12.859 1 84.5 138 GLU A O 1
ATOM 1028 N N . THR A 1 139 ? 5.219 -16.375 -14.82 1 85.94 139 THR A N 1
ATOM 1029 C CA . THR A 1 139 ? 4.582 -15.156 -15.328 1 85.94 139 THR A CA 1
ATOM 1030 C C . THR A 1 139 ? 3.646 -15.484 -16.484 1 85.94 139 THR A C 1
ATOM 1032 O O . THR A 1 139 ? 3.691 -14.828 -17.531 1 85.94 139 THR A O 1
ATOM 1035 N N . GLY A 1 140 ? 2.84 -16.609 -16.297 1 87.56 140 GLY A N 1
ATOM 1036 C CA . GLY A 1 140 ? 1.774 -16.828 -17.25 1 87.56 140 GLY A CA 1
ATOM 1037 C C .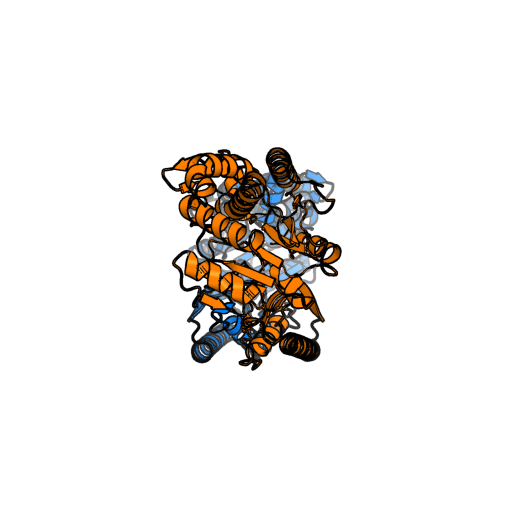 GLY A 1 140 ? 1.987 -18.062 -18.109 1 87.56 140 GLY A C 1
ATOM 1038 O O . GLY A 1 140 ? 1.324 -18.25 -19.125 1 87.56 140 GLY A O 1
ATOM 1039 N N . LEU A 1 141 ? 2.951 -18.844 -17.859 1 95.69 141 LEU A N 1
ATOM 1040 C CA . LEU A 1 141 ? 3.195 -20.125 -18.516 1 95.69 141 LEU A CA 1
ATOM 1041 C C . LEU A 1 141 ? 3.504 -19.906 -20 1 95.69 141 LEU A C 1
ATOM 1043 O O . LEU A 1 141 ? 3.055 -20.672 -20.844 1 95.69 141 LEU A O 1
ATOM 1047 N N . LYS A 1 142 ? 4.188 -18.875 -20.344 1 94.88 142 LYS A N 1
ATOM 1048 C CA . LYS A 1 142 ? 4.348 -18.469 -21.734 1 94.88 142 LYS A CA 1
ATOM 1049 C C . LYS A 1 142 ? 5.145 -19.5 -22.516 1 94.88 142 LYS A C 1
ATOM 1051 O O . LYS A 1 142 ? 4.801 -19.812 -23.656 1 94.88 142 LYS A O 1
ATOM 1056 N N . GLY A 1 143 ? 6.223 -19.953 -21.953 1 97.69 143 GLY A N 1
ATOM 1057 C CA . GLY A 1 143 ? 6.992 -21 -22.625 1 97.69 143 GLY A CA 1
ATOM 1058 C C . GLY A 1 143 ? 6.188 -22.25 -22.922 1 97.69 143 GLY A C 1
ATOM 1059 O O . GLY A 1 143 ? 6.32 -22.844 -23.984 1 97.69 143 GLY A O 1
ATOM 1060 N N . MET A 1 144 ? 5.398 -22.609 -21.984 1 98 144 MET A N 1
ATOM 1061 C CA . MET A 1 144 ? 4.578 -23.797 -22.141 1 98 144 MET A CA 1
ATOM 1062 C C . MET A 1 144 ? 3.562 -23.609 -23.266 1 98 144 MET A C 1
ATOM 1064 O O . MET A 1 144 ? 3.258 -24.562 -24 1 98 144 MET A O 1
ATOM 1068 N N . HIS A 1 145 ? 3.027 -22.438 -23.375 1 97.5 145 HIS A N 1
ATOM 1069 C CA . HIS A 1 145 ? 2.113 -22.172 -24.484 1 97.5 145 HIS A CA 1
ATOM 1070 C C . HIS A 1 145 ? 2.766 -22.484 -25.828 1 97.5 145 HIS A C 1
ATOM 1072 O O . HIS A 1 145 ? 2.154 -23.109 -26.688 1 97.5 145 HIS A O 1
ATOM 1078 N N . ALA A 1 146 ? 3.967 -22.016 -25.953 1 97.44 146 ALA A N 1
ATOM 1079 C CA . ALA A 1 146 ? 4.688 -22.219 -27.219 1 97.44 146 ALA A CA 1
ATOM 1080 C C . ALA A 1 146 ? 4.926 -23.703 -27.469 1 97.44 146 ALA A C 1
ATOM 1082 O O . ALA A 1 146 ? 4.727 -24.188 -28.578 1 97.44 146 ALA A O 1
ATOM 1083 N N . VAL A 1 147 ? 5.34 -24.438 -26.438 1 98.25 147 VAL A N 1
ATOM 1084 C CA . VAL A 1 147 ? 5.602 -25.875 -26.562 1 98.25 147 VAL A CA 1
ATOM 1085 C C . VAL A 1 147 ? 4.312 -26.609 -26.922 1 98.25 147 VAL A C 1
ATOM 1087 O O . VAL A 1 147 ? 4.309 -27.484 -27.797 1 98.25 147 VAL A O 1
ATOM 1090 N N . TYR A 1 148 ? 3.262 -26.281 -26.25 1 98.25 148 TYR A N 1
ATOM 1091 C CA . TYR A 1 148 ? 1.983 -26.938 -26.5 1 98.25 148 TYR A CA 1
ATOM 1092 C C . TYR A 1 148 ? 1.515 -26.688 -27.938 1 98.25 148 TYR A C 1
ATOM 1094 O O . TYR A 1 148 ? 1.043 -27.609 -28.609 1 98.25 148 TYR A O 1
ATOM 1102 N N . ASP A 1 149 ? 1.643 -25.484 -28.406 1 97.5 149 ASP A N 1
ATOM 1103 C CA . ASP A 1 149 ? 1.218 -25.156 -29.766 1 97.5 149 ASP A CA 1
ATOM 1104 C C . ASP A 1 149 ? 1.98 -25.984 -30.797 1 97.5 149 ASP A C 1
ATOM 1106 O O . ASP A 1 149 ? 1.431 -26.344 -31.828 1 97.5 149 ASP A O 1
ATOM 1110 N N . THR A 1 150 ? 3.168 -26.25 -30.484 1 97.38 150 THR A N 1
ATOM 1111 C CA . THR A 1 150 ? 4.023 -26.984 -31.406 1 97.38 150 THR A CA 1
ATOM 1112 C C . THR A 1 150 ? 3.666 -28.469 -31.422 1 97.38 150 THR A C 1
ATOM 1114 O O . THR A 1 150 ? 3.65 -29.094 -32.469 1 97.38 150 THR A O 1
ATOM 1117 N N . TYR A 1 151 ? 3.305 -29.031 -30.234 1 97.81 151 TYR A N 1
ATOM 1118 C CA . TYR A 1 151 ? 3.301 -30.484 -30.141 1 97.81 151 TYR A CA 1
ATOM 1119 C C . TYR A 1 151 ? 1.898 -31.016 -29.859 1 97.81 151 TYR A C 1
ATOM 1121 O O . TYR A 1 151 ? 1.674 -32.219 -29.859 1 97.81 151 TYR A O 1
ATOM 1129 N N . LYS A 1 152 ? 0.902 -30.172 -29.656 1 97.31 152 LYS A N 1
ATOM 1130 C CA . LYS A 1 152 ? -0.423 -30.562 -29.188 1 97.31 152 LYS A CA 1
ATOM 1131 C C . LYS A 1 152 ? -1.065 -31.562 -30.141 1 97.31 152 LYS A C 1
ATOM 1133 O O . LYS A 1 152 ? -1.748 -32.5 -29.703 1 97.31 152 LYS A O 1
ATOM 1138 N N . ASN A 1 153 ? -0.791 -31.516 -31.438 1 96.88 153 ASN A N 1
ATOM 1139 C CA . ASN A 1 153 ? -1.519 -32.312 -32.438 1 96.88 153 ASN A CA 1
ATOM 1140 C C . ASN A 1 153 ? -0.958 -33.719 -32.531 1 96.88 153 ASN A C 1
ATOM 1142 O O . ASN A 1 153 ? -1.653 -34.656 -32.969 1 96.88 153 ASN A O 1
ATOM 1146 N N . ASN A 1 154 ? 0.25 -33.938 -32.094 1 96 154 ASN A N 1
ATOM 1147 C CA . ASN A 1 154 ? 0.857 -35.281 -32.219 1 96 154 ASN A CA 1
ATOM 1148 C C . ASN A 1 154 ? 1.28 -35.812 -30.859 1 96 154 ASN A C 1
ATOM 1150 O O . ASN A 1 154 ? 2.033 -36.812 -30.781 1 96 154 ASN A O 1
ATOM 1154 N N . SER A 1 155 ? 0.751 -35.281 -29.812 1 96.75 155 SER A N 1
ATOM 1155 C CA . SER A 1 155 ? 1.219 -35.688 -28.5 1 96.75 155 SER A CA 1
ATOM 1156 C C . SER A 1 155 ? 0.335 -36.781 -27.906 1 96.75 155 SER A C 1
ATOM 1158 O O . SER A 1 155 ? -0.885 -36.781 -28.094 1 96.75 155 SER A O 1
ATOM 1160 N N . ILE A 1 156 ? 1.002 -37.688 -27.25 1 94.31 156 ILE A N 1
ATOM 1161 C CA . ILE A 1 156 ? 0.249 -38.656 -26.469 1 94.31 156 ILE A CA 1
ATOM 1162 C C . ILE A 1 156 ? 0.158 -38.219 -25.016 1 94.31 156 ILE A C 1
ATOM 1164 O O . ILE A 1 156 ? -0.536 -38.844 -24.203 1 94.31 156 ILE A O 1
ATOM 1168 N N . GLY A 1 157 ? 0.847 -37.156 -24.703 1 96.56 157 GLY A N 1
ATOM 1169 C CA . GLY A 1 157 ? 0.763 -36.594 -23.344 1 96.56 157 GLY A CA 1
ATOM 1170 C C . GLY A 1 157 ? 1.887 -35.656 -23.016 1 96.56 157 GLY A C 1
ATOM 1171 O O . GLY A 1 157 ? 2.889 -35.594 -23.734 1 96.56 157 GLY A O 1
ATOM 1172 N N . PHE A 1 158 ? 1.659 -34.906 -22 1 98.31 158 PHE A N 1
ATOM 1173 C CA . PHE A 1 158 ? 2.645 -33.969 -21.438 1 98.31 158 PHE A CA 1
ATOM 1174 C C . PHE A 1 158 ? 2.943 -34.312 -19.984 1 98.31 158 PHE A C 1
ATOM 1176 O O . PHE A 1 158 ? 2.029 -34.625 -19.203 1 98.31 158 PHE A O 1
ATOM 1183 N N . VAL A 1 159 ? 4.18 -34.312 -19.641 1 98.5 159 VAL A N 1
ATOM 1184 C CA . VAL A 1 159 ? 4.613 -34.594 -18.266 1 98.5 159 VAL A CA 1
ATOM 1185 C C . VAL A 1 159 ? 5.34 -33.344 -17.719 1 98.5 159 VAL A C 1
ATOM 1187 O O . VAL A 1 159 ? 6.469 -33.062 -18.125 1 98.5 159 VAL A O 1
ATOM 1190 N N . ASP A 1 160 ? 4.672 -32.688 -16.844 1 98.69 160 ASP A N 1
ATOM 1191 C CA . ASP A 1 160 ? 5.289 -31.562 -16.125 1 98.69 160 ASP A CA 1
ATOM 1192 C C . ASP A 1 160 ? 6.066 -32.031 -14.906 1 98.69 160 ASP A C 1
ATOM 1194 O O . ASP A 1 160 ? 5.473 -32.438 -13.898 1 98.69 160 ASP A O 1
ATOM 1198 N N . ILE A 1 161 ? 7.363 -31.969 -15.016 1 98.56 161 ILE A N 1
ATOM 1199 C CA . ILE A 1 161 ? 8.219 -32.5 -13.953 1 98.56 161 ILE A CA 1
ATOM 1200 C C . ILE A 1 161 ? 8.367 -31.453 -12.844 1 98.56 161 ILE A C 1
ATOM 1202 O O . ILE A 1 161 ? 8.93 -30.375 -13.062 1 98.56 161 ILE A O 1
ATOM 1206 N N . LEU A 1 162 ? 7.906 -31.812 -11.672 1 97.12 162 LEU A N 1
ATOM 1207 C CA . LEU A 1 162 ? 7.891 -30.875 -10.562 1 97.12 162 LEU A CA 1
ATOM 1208 C C . LEU A 1 162 ? 8.555 -31.484 -9.328 1 97.12 162 LEU A C 1
ATOM 1210 O O . LEU A 1 162 ? 8.789 -30.781 -8.336 1 97.12 162 LEU A O 1
ATOM 1214 N N . GLY A 1 163 ? 8.789 -32.781 -9.359 1 96.75 163 GLY A N 1
ATOM 1215 C CA . GLY A 1 163 ? 9.367 -33.469 -8.227 1 96.75 163 GLY A CA 1
ATOM 1216 C C . GLY A 1 163 ? 9.578 -34.969 -8.477 1 96.75 163 GLY A C 1
ATOM 1217 O O . GLY A 1 163 ? 9.734 -35.375 -9.625 1 96.75 163 GLY A O 1
ATOM 1218 N N . ASP A 1 164 ? 9.602 -35.75 -7.395 1 96.62 164 ASP A N 1
ATOM 1219 C CA . ASP A 1 164 ? 10.102 -37.125 -7.473 1 96.62 164 ASP A CA 1
ATOM 1220 C C . ASP A 1 164 ? 8.953 -38.094 -7.668 1 96.62 164 ASP A C 1
ATOM 1222 O O . ASP A 1 164 ? 9.148 -39.312 -7.547 1 96.62 164 ASP A O 1
ATOM 1226 N N . GLY A 1 165 ? 7.762 -37.625 -7.883 1 96.56 165 GLY A N 1
ATOM 1227 C CA . GLY A 1 165 ? 6.664 -38.5 -8.266 1 96.56 165 GLY A CA 1
ATOM 1228 C C . GLY A 1 165 ? 5.809 -38.938 -7.086 1 96.56 165 GLY A C 1
ATOM 1229 O O . GLY A 1 165 ? 4.879 -39.719 -7.246 1 96.56 165 GLY A O 1
ATOM 1230 N N . ARG A 1 166 ? 6.016 -38.375 -5.898 1 97.56 166 ARG A N 1
ATOM 1231 C CA . ARG A 1 166 ? 5.203 -38.688 -4.727 1 97.56 166 ARG A CA 1
ATOM 1232 C C . ARG A 1 166 ? 3.828 -38.062 -4.824 1 97.56 166 ARG A C 1
ATOM 1234 O O . ARG A 1 166 ? 2.904 -38.438 -4.098 1 97.56 166 ARG A O 1
ATOM 1241 N N . ASN A 1 167 ? 3.713 -37.094 -5.609 1 97.81 167 ASN A N 1
ATOM 1242 C CA . ASN A 1 167 ? 2.451 -36.438 -5.957 1 97.81 167 ASN A CA 1
ATOM 1243 C C . ASN A 1 167 ? 2.223 -36.438 -7.469 1 97.81 167 ASN A C 1
ATOM 1245 O O . ASN A 1 167 ? 3.152 -36.188 -8.242 1 97.81 167 ASN A O 1
ATOM 1249 N N . ILE A 1 168 ? 1.036 -36.781 -7.867 1 98.38 168 ILE A N 1
ATOM 1250 C CA . ILE A 1 168 ? 0.696 -36.719 -9.281 1 98.38 168 ILE A CA 1
ATOM 1251 C C . ILE A 1 168 ? -0.584 -35.938 -9.477 1 98.38 168 ILE A C 1
ATOM 1253 O O . ILE A 1 168 ? -1.629 -36.25 -8.914 1 98.38 168 ILE A O 1
ATOM 1257 N N . SER A 1 169 ? -0.48 -34.875 -10.203 1 98.44 169 SER A N 1
ATOM 1258 C CA . SER A 1 169 ? -1.656 -34.125 -10.625 1 98.44 169 SER A CA 1
ATOM 1259 C C . SER A 1 169 ? -2.123 -34.562 -12.008 1 98.44 169 SER A C 1
ATOM 1261 O O . SER A 1 169 ? -1.307 -34.75 -12.914 1 98.44 169 SER A O 1
ATOM 1263 N N . TYR A 1 170 ? -3.424 -34.719 -12.156 1 98.38 170 TYR A N 1
ATOM 1264 C CA . TYR A 1 170 ? -3.969 -35.219 -13.422 1 98.38 170 TYR A CA 1
ATOM 1265 C C . TYR A 1 170 ? -5.074 -34.281 -13.93 1 98.38 170 TYR A C 1
ATOM 1267 O O . TYR A 1 170 ? -5.711 -34.562 -14.945 1 98.38 170 TYR A O 1
ATOM 1275 N N . GLY A 1 171 ? -5.328 -33.281 -13.242 1 97.81 171 GLY A N 1
ATOM 1276 C CA . GLY A 1 171 ? -6.215 -32.156 -13.539 1 97.81 171 GLY A CA 1
ATOM 1277 C C . GLY A 1 171 ? -5.645 -30.812 -13.133 1 97.81 171 GLY A C 1
ATOM 1278 O O . GLY A 1 171 ? -4.652 -30.75 -12.406 1 97.81 171 GLY A O 1
ATOM 1279 N N . ALA A 1 172 ? -6.258 -29.781 -13.688 1 97.56 172 ALA A N 1
ATOM 1280 C CA . ALA A 1 172 ? -5.695 -28.453 -13.477 1 97.56 172 ALA A CA 1
ATOM 1281 C C . ALA A 1 172 ? -6.742 -27.5 -12.906 1 97.56 172 ALA A C 1
ATOM 1283 O O . ALA A 1 172 ? -7.852 -27.406 -13.438 1 97.56 172 ALA A O 1
ATOM 1284 N N . MET A 1 173 ? -6.371 -26.828 -11.875 1 96.25 173 MET A N 1
ATOM 1285 C CA . MET A 1 173 ? -7.188 -25.766 -11.305 1 96.25 173 MET A CA 1
ATOM 1286 C C . MET A 1 173 ? -7.047 -24.484 -12.109 1 96.25 173 MET A C 1
ATOM 1288 O O . MET A 1 173 ? -5.938 -24.078 -12.453 1 96.25 173 MET A O 1
ATOM 1292 N N . GLY A 1 174 ? -8.211 -23.906 -12.469 1 96.44 174 GLY A N 1
ATOM 1293 C CA . GLY A 1 174 ? -8.172 -22.578 -13.062 1 96.44 174 GLY A CA 1
ATOM 1294 C C . GLY A 1 174 ? -7.883 -21.484 -12.047 1 96.44 174 GLY A C 1
ATOM 1295 O O . GLY A 1 174 ? -8.375 -21.531 -10.922 1 96.44 174 GLY A O 1
ATOM 1296 N N . ILE A 1 175 ? -7.074 -20.531 -12.398 1 96.06 175 ILE A N 1
ATOM 1297 C CA . ILE A 1 175 ? -6.707 -19.406 -11.539 1 96.06 175 ILE A CA 1
ATOM 1298 C C . ILE A 1 175 ? -6.805 -18.109 -12.32 1 96.06 175 ILE A C 1
ATOM 1300 O O . ILE A 1 175 ? -6.07 -17.891 -13.297 1 96.06 175 ILE A O 1
ATOM 1304 N N . HIS A 1 176 ? -7.727 -17.281 -11.922 1 96.56 176 HIS A N 1
ATOM 1305 C CA . HIS A 1 176 ? -7.91 -15.969 -12.539 1 96.56 176 HIS A CA 1
ATOM 1306 C C . HIS A 1 176 ? -7.559 -14.844 -11.57 1 96.56 176 HIS A C 1
ATOM 1308 O O . HIS A 1 176 ? -8.234 -14.656 -10.555 1 96.56 176 HIS A O 1
ATOM 1314 N N . TRP A 1 177 ? -6.496 -14.141 -11.922 1 97 177 TRP A N 1
ATOM 1315 C CA . TRP A 1 177 ? -6.105 -12.961 -11.156 1 97 177 TRP A CA 1
ATOM 1316 C C . TRP A 1 177 ? -6.527 -11.68 -11.875 1 97 177 TRP A C 1
ATOM 1318 O O . TRP A 1 177 ? -6.246 -11.508 -13.062 1 97 177 TRP A O 1
ATOM 1328 N N . TYR A 1 178 ? -7.184 -10.875 -11.109 1 98.31 178 TYR A N 1
ATOM 1329 C CA . TYR A 1 178 ? -7.594 -9.578 -11.617 1 98.31 178 TYR A CA 1
ATOM 1330 C C . TYR A 1 178 ? -7.113 -8.453 -10.711 1 98.31 178 TYR A C 1
ATOM 1332 O O . TYR A 1 178 ? -6.895 -8.664 -9.516 1 98.31 178 TYR A O 1
ATOM 1340 N N . LYS A 1 179 ? -6.902 -7.332 -11.289 1 98.56 179 LYS A N 1
ATOM 1341 C CA . LYS A 1 179 ? -6.895 -6.062 -10.57 1 98.56 179 LYS A CA 1
ATOM 1342 C C . LYS A 1 179 ? -8.219 -5.324 -10.742 1 98.56 179 LYS A C 1
ATOM 1344 O O . LYS A 1 179 ? -8.664 -5.086 -11.867 1 98.56 179 LYS A O 1
ATOM 1349 N N . VAL A 1 180 ? -8.812 -5.062 -9.641 1 98.88 180 VAL A N 1
ATOM 1350 C CA . VAL A 1 180 ? -10 -4.207 -9.672 1 98.88 180 VAL A CA 1
ATOM 1351 C C . VAL A 1 180 ? -9.609 -2.771 -9.328 1 98.88 180 VAL A C 1
ATOM 1353 O O . VAL A 1 180 ? -9.109 -2.506 -8.234 1 98.88 180 VAL A O 1
ATOM 1356 N N . ARG A 1 181 ? -9.883 -1.89 -10.227 1 98.75 181 ARG A N 1
ATOM 1357 C CA . ARG A 1 181 ? -9.461 -0.502 -10.062 1 98.75 181 ARG A CA 1
ATOM 1358 C C . ARG A 1 181 ? -10.664 0.418 -9.875 1 98.75 181 ARG A C 1
ATOM 1360 O O . ARG A 1 181 ? -11.734 0.174 -10.438 1 98.75 181 ARG A O 1
ATOM 1367 N N . ALA A 1 182 ? -10.477 1.38 -9.141 1 98.81 182 ALA A N 1
ATOM 1368 C CA . ALA A 1 182 ? -11.477 2.424 -8.922 1 98.81 182 ALA A CA 1
ATOM 1369 C C . ALA A 1 182 ? -10.898 3.805 -9.227 1 98.81 182 ALA A C 1
ATOM 1371 O O . ALA A 1 182 ? -9.742 4.086 -8.906 1 98.81 182 ALA A O 1
ATOM 1372 N N . PHE A 1 183 ? -11.695 4.637 -9.883 1 98.38 183 PHE A N 1
ATOM 1373 C CA . PHE A 1 183 ? -11.32 5.996 -10.25 1 98.38 183 PHE A CA 1
ATOM 1374 C C . PHE A 1 183 ? -12.406 6.984 -9.828 1 98.38 183 PHE A C 1
ATOM 1376 O O . PHE A 1 183 ? -13.586 6.754 -10.078 1 98.38 183 PHE A O 1
ATOM 1383 N N . GLY A 1 184 ? -12.062 8.047 -9.172 1 97.06 184 GLY A N 1
ATOM 1384 C CA . GLY A 1 184 ? -12.984 9.07 -8.727 1 97.06 184 GLY A CA 1
ATOM 1385 C C . GLY A 1 184 ? -12.32 10.414 -8.477 1 97.06 184 GLY A C 1
ATOM 1386 O O . GLY A 1 184 ? -11.117 10.562 -8.711 1 97.06 184 GLY A O 1
ATOM 1387 N N . PRO A 1 185 ? -13.078 11.383 -8.188 1 93.88 185 PRO A N 1
ATOM 1388 C CA . PRO A 1 185 ? -12.531 12.719 -7.957 1 93.88 185 PRO A CA 1
ATOM 1389 C C . PRO A 1 185 ? -11.633 12.789 -6.727 1 93.88 185 PRO A C 1
ATOM 1391 O O . PRO A 1 185 ? -11.984 12.266 -5.664 1 93.88 185 PRO A O 1
ATOM 1394 N N . ALA A 1 186 ? -10.438 13.477 -6.953 1 89.75 186 ALA A N 1
ATOM 1395 C CA . ALA A 1 186 ? -9.547 13.75 -5.828 1 89.75 186 ALA A CA 1
ATOM 1396 C C . ALA A 1 186 ? -9.977 15.016 -5.094 1 89.75 186 ALA A C 1
ATOM 1398 O O . ALA A 1 186 ? -10.875 15.734 -5.543 1 89.75 186 ALA A O 1
ATOM 1399 N N . GLY A 1 187 ? -9.367 15.211 -3.863 1 87.38 187 GLY A N 1
ATOM 1400 C CA . GLY A 1 187 ? -9.633 16.469 -3.18 1 87.38 187 GLY A CA 1
ATOM 1401 C C . GLY A 1 187 ? -9.203 16.469 -1.726 1 87.38 187 GLY A C 1
ATOM 1402 O O . GLY A 1 187 ? -8.938 15.398 -1.157 1 87.38 187 GLY A O 1
ATOM 1403 N N . HIS A 1 188 ? -9.133 17.688 -1.178 1 87.5 188 HIS A N 1
ATOM 1404 C CA . HIS A 1 188 ? -8.867 17.875 0.244 1 87.5 188 HIS A CA 1
ATOM 1405 C C . HIS A 1 188 ? -10.031 17.375 1.093 1 87.5 188 HIS A C 1
ATOM 1407 O O . HIS A 1 188 ? -11.195 17.547 0.726 1 87.5 188 HIS A O 1
ATOM 1413 N N . THR A 1 189 ? -9.703 16.828 2.27 1 87.88 189 THR A N 1
ATOM 1414 C CA . THR A 1 189 ? -10.719 16.25 3.15 1 87.88 189 THR A CA 1
ATOM 1415 C C . THR A 1 189 ? -11.812 17.281 3.453 1 87.88 189 THR A C 1
ATOM 1417 O O . THR A 1 189 ? -12.992 16.922 3.525 1 87.88 189 THR A O 1
ATOM 1420 N N . LEU A 1 190 ? -11.438 18.516 3.615 1 81.56 190 LEU A N 1
ATOM 1421 C CA . LEU A 1 190 ? -12.383 19.562 4.012 1 81.56 190 LEU A CA 1
ATOM 1422 C C . LEU A 1 190 ? -13.461 19.75 2.947 1 81.56 190 LEU A C 1
ATOM 1424 O O . LEU A 1 190 ? -14.523 20.297 3.23 1 81.56 190 LEU A O 1
ATOM 1428 N N . ARG A 1 191 ? -13.102 19.484 1.708 1 75.19 191 ARG A N 1
ATOM 1429 C CA . ARG A 1 191 ? -14.055 19.703 0.625 1 75.19 191 ARG A CA 1
ATOM 1430 C C . ARG A 1 191 ? -14.945 18.484 0.431 1 75.19 191 ARG A C 1
ATOM 1432 O O . ARG A 1 191 ? -15.758 18.438 -0.493 1 75.19 191 ARG A O 1
ATOM 1439 N N . GLY A 1 192 ? -14.758 17.609 1.268 1 68.25 192 GLY A N 1
ATOM 1440 C CA . GLY A 1 192 ? -15.672 16.469 1.177 1 68.25 192 GLY A CA 1
ATOM 1441 C C . GLY A 1 192 ? -14.969 15.133 1.293 1 68.25 192 GLY A C 1
ATOM 1442 O O . GLY A 1 192 ? -13.742 15.07 1.356 1 68.25 192 GLY A O 1
ATOM 1443 N N . GLY A 1 193 ? -15.906 14.125 1.521 1 74.88 193 GLY A N 1
ATOM 1444 C CA . GLY A 1 193 ? -15.578 12.734 1.768 1 74.88 193 GLY A CA 1
ATOM 1445 C C . GLY A 1 193 ? -16.141 11.789 0.718 1 74.88 193 GLY A C 1
ATOM 1446 O O . GLY A 1 193 ? -15.531 10.773 0.398 1 74.88 193 GLY A O 1
ATOM 1447 N N . LEU A 1 194 ? -17.219 12.336 0.104 1 87.75 194 LEU A N 1
ATOM 1448 C CA . LEU A 1 194 ? -17.828 11.508 -0.935 1 87.75 194 LEU A CA 1
ATOM 1449 C C . LEU A 1 194 ? -17.984 12.297 -2.23 1 87.75 194 LEU A C 1
ATOM 1451 O O . LEU A 1 194 ? -18.141 13.523 -2.203 1 87.75 194 LEU A O 1
ATOM 1455 N N . PRO A 1 195 ? -17.984 11.641 -3.377 1 94.56 195 PRO A N 1
ATOM 1456 C CA . PRO A 1 195 ? -17.672 10.227 -3.588 1 94.56 195 PRO A CA 1
ATOM 1457 C C . PRO A 1 195 ? -16.219 9.891 -3.303 1 94.56 195 PRO A C 1
ATOM 1459 O O . PRO A 1 195 ? -15.336 10.742 -3.471 1 94.56 195 PRO A O 1
ATOM 1462 N N . ASN A 1 196 ? -15.945 8.766 -2.824 1 96.5 196 ASN A N 1
ATOM 1463 C CA . ASN A 1 196 ? -14.633 8.281 -2.41 1 96.5 196 ASN A CA 1
ATOM 1464 C C . ASN A 1 196 ? -14.344 6.895 -2.973 1 96.5 196 ASN A C 1
ATOM 1466 O O . ASN A 1 196 ? -15.133 5.965 -2.787 1 96.5 196 ASN A O 1
ATOM 1470 N N . VAL A 1 197 ? -13.281 6.727 -3.646 1 98.19 197 VAL A N 1
ATOM 1471 C CA . VAL A 1 197 ? -12.961 5.453 -4.281 1 98.19 197 VAL A CA 1
ATOM 1472 C C . VAL A 1 197 ? -12.914 4.348 -3.23 1 98.19 197 VAL A C 1
ATOM 1474 O O . VAL A 1 197 ? -13.25 3.197 -3.516 1 98.19 197 VAL A O 1
ATOM 1477 N N . ASN A 1 198 ? -12.547 4.645 -2.012 1 98.31 198 ASN A N 1
ATOM 1478 C CA . ASN A 1 198 ? -12.383 3.633 -0.973 1 98.31 198 ASN A CA 1
ATOM 1479 C C . ASN A 1 198 ? -13.734 3.102 -0.496 1 98.31 198 ASN A C 1
ATOM 1481 O O . ASN A 1 198 ? -13.82 1.966 -0.024 1 98.31 198 ASN A O 1
ATOM 1485 N N . GLN A 1 199 ? -14.805 3.863 -0.613 1 98.12 199 GLN A N 1
ATOM 1486 C CA . GLN A 1 199 ? -16.125 3.307 -0.325 1 98.12 199 GLN A CA 1
ATOM 1487 C C . GLN A 1 199 ? -16.547 2.303 -1.396 1 98.12 199 GLN A C 1
ATOM 1489 O O . GLN A 1 199 ? -17.109 1.257 -1.083 1 98.12 199 GLN A O 1
ATOM 1494 N N . ALA A 1 200 ? -16.266 2.674 -2.646 1 98.75 200 ALA A N 1
ATOM 1495 C CA . ALA A 1 200 ? -16.578 1.758 -3.74 1 98.75 200 ALA A CA 1
ATOM 1496 C C . ALA A 1 200 ? -15.797 0.453 -3.602 1 98.75 200 ALA A C 1
ATOM 1498 O O . ALA A 1 200 ? -16.359 -0.633 -3.756 1 98.75 200 ALA A O 1
ATOM 1499 N N . MET A 1 201 ? -14.484 0.582 -3.316 1 98.81 201 MET A N 1
ATOM 1500 C CA . MET A 1 201 ? -13.664 -0.597 -3.068 1 98.81 201 MET A CA 1
ATOM 1501 C C . MET A 1 201 ? -14.266 -1.46 -1.965 1 98.81 201 MET A C 1
ATOM 1503 O O . MET A 1 201 ? -14.391 -2.676 -2.123 1 98.81 201 MET A O 1
ATOM 1507 N N . ALA A 1 202 ? -14.641 -0.796 -0.885 1 98.81 202 ALA A N 1
ATOM 1508 C CA . ALA A 1 202 ? -15.164 -1.482 0.293 1 98.81 202 ALA A CA 1
ATOM 1509 C C . ALA A 1 202 ? -16.453 -2.234 -0.035 1 98.81 202 ALA A C 1
ATOM 1511 O O . ALA A 1 202 ? -16.578 -3.422 0.268 1 98.81 202 ALA A O 1
ATOM 1512 N N . LYS A 1 203 ? -17.375 -1.571 -0.662 1 98.81 203 LYS A N 1
ATOM 1513 C CA . LYS A 1 203 ? -18.641 -2.193 -1.036 1 98.81 203 LYS A CA 1
ATOM 1514 C C . LYS A 1 203 ? -18.422 -3.396 -1.947 1 98.81 203 LYS A C 1
ATOM 1516 O O . LYS A 1 203 ? -19.047 -4.441 -1.77 1 98.81 203 LYS A O 1
ATOM 1521 N N . THR A 1 204 ? -17.516 -3.242 -2.883 1 98.88 204 THR A N 1
ATOM 1522 C CA . THR A 1 204 ? -17.234 -4.305 -3.842 1 98.88 204 THR A CA 1
ATOM 1523 C C . THR A 1 204 ? -16.625 -5.516 -3.146 1 98.88 204 THR A C 1
ATOM 1525 O O . THR A 1 204 ? -17.078 -6.645 -3.332 1 98.88 204 THR A O 1
ATOM 1528 N N . ILE A 1 205 ? -15.609 -5.277 -2.334 1 98.69 205 ILE A N 1
ATOM 1529 C CA . ILE A 1 205 ? -14.883 -6.348 -1.656 1 98.69 205 ILE A CA 1
ATOM 1530 C C . ILE A 1 205 ? -15.844 -7.145 -0.777 1 98.69 205 ILE A C 1
ATOM 1532 O O . ILE A 1 205 ? -15.844 -8.375 -0.811 1 98.69 205 ILE A O 1
ATOM 1536 N N . ASP A 1 206 ? -16.656 -6.477 0.001 1 98.38 206 ASP A N 1
ATOM 1537 C CA . ASP A 1 206 ? -17.594 -7.172 0.884 1 98.38 206 ASP A CA 1
ATOM 1538 C C . ASP A 1 206 ? -18.562 -8.039 0.085 1 98.38 206 ASP A C 1
ATOM 1540 O O . ASP A 1 206 ? -18.828 -9.18 0.462 1 98.38 206 ASP A O 1
ATOM 1544 N N . ARG A 1 207 ? -19.078 -7.508 -1.001 1 98.31 207 ARG A N 1
ATOM 1545 C CA . ARG A 1 207 ? -20.031 -8.242 -1.82 1 98.31 207 ARG A CA 1
ATOM 1546 C C . ARG A 1 207 ? -19.359 -9.445 -2.488 1 98.31 207 ARG A C 1
ATOM 1548 O O . ARG A 1 207 ? -19.984 -10.5 -2.627 1 98.31 207 ARG A O 1
ATOM 1555 N N . ILE A 1 208 ? -18.141 -9.297 -2.902 1 97.5 208 ILE A N 1
ATOM 1556 C CA . ILE A 1 208 ? -17.406 -10.398 -3.518 1 97.5 208 ILE A CA 1
ATOM 1557 C C . ILE A 1 208 ? -17.25 -11.539 -2.516 1 97.5 208 ILE A C 1
ATOM 1559 O O . ILE A 1 208 ? -17.5 -12.703 -2.848 1 97.5 208 ILE A O 1
ATOM 1563 N N . PHE A 1 209 ? -16.938 -11.25 -1.25 1 95.69 209 PHE A N 1
ATOM 1564 C CA . PHE A 1 209 ? -16.719 -12.281 -0.241 1 95.69 209 PHE A CA 1
ATOM 1565 C C . PHE A 1 209 ? -18.031 -12.945 0.138 1 95.69 209 PHE A C 1
ATOM 1567 O O . PHE A 1 209 ? -18.047 -14.031 0.731 1 95.69 209 PHE A O 1
ATOM 1574 N N . ARG A 1 210 ? -19.125 -12.391 -0.237 1 94.06 210 ARG A N 1
ATOM 1575 C CA . ARG A 1 210 ? -20.422 -12.953 0.107 1 94.06 210 ARG A CA 1
ATOM 1576 C C . ARG A 1 210 ? -20.938 -13.852 -1.009 1 94.06 210 ARG A C 1
ATOM 1578 O O . ARG A 1 210 ? -21.969 -14.508 -0.857 1 94.06 210 ARG A O 1
ATOM 1585 N N . MET A 1 211 ? -20.156 -13.75 -2.092 1 91.06 211 MET A N 1
ATOM 1586 C CA . MET A 1 211 ? -20.562 -14.672 -3.148 1 91.0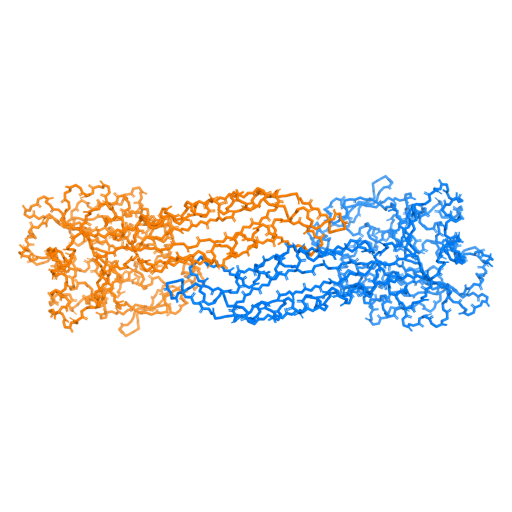6 211 MET A CA 1
ATOM 1587 C C . MET A 1 211 ? -20.516 -16.109 -2.652 1 91.06 211 MET A C 1
ATOM 1589 O O . MET A 1 211 ? -19.609 -16.5 -1.908 1 91.06 211 MET A O 1
ATOM 1593 N N . ASP A 1 212 ? -21.484 -16.906 -2.875 1 78.44 212 ASP A N 1
ATOM 1594 C CA . ASP A 1 212 ? -21.578 -18.297 -2.443 1 78.44 212 ASP A CA 1
ATOM 1595 C C . ASP A 1 212 ? -21.141 -19.25 -3.555 1 78.44 212 ASP A C 1
ATOM 1597 O O . ASP A 1 212 ? -21.828 -19.375 -4.574 1 78.44 212 ASP A O 1
ATOM 1601 N N . TYR A 1 213 ? -19.828 -19.734 -3.412 1 75.88 213 TYR A N 1
ATOM 1602 C CA . TYR A 1 213 ? -19.375 -20.672 -4.418 1 75.88 213 TYR A CA 1
ATOM 1603 C C . TYR A 1 213 ? -18.719 -21.891 -3.764 1 75.88 213 TYR A C 1
ATOM 1605 O O . TYR A 1 213 ? -17.516 -22.094 -3.854 1 75.88 213 TYR A O 1
ATOM 1613 N N . LYS A 1 214 ? -19.375 -22.797 -3.232 1 73.44 214 LYS A N 1
ATOM 1614 C CA . LYS A 1 214 ? -18.781 -23.906 -2.508 1 73.44 214 LYS A CA 1
ATOM 1615 C C . LYS A 1 214 ? -18.594 -25.125 -3.42 1 73.44 214 LYS A C 1
ATOM 1617 O O . LYS A 1 214 ? -17.922 -26.078 -3.051 1 73.44 214 LYS A O 1
ATOM 1622 N N . GLU A 1 215 ? -19 -24.953 -4.512 1 82.19 215 GLU A N 1
ATOM 1623 C CA . GLU A 1 215 ? -18.844 -26.094 -5.414 1 82.19 215 GLU A CA 1
ATOM 1624 C C . GLU A 1 215 ? -17.547 -26 -6.207 1 82.19 215 GLU A C 1
ATOM 1626 O O . GLU A 1 215 ? -16.891 -24.953 -6.215 1 82.19 215 GLU A O 1
ATOM 1631 N N . ASP A 1 216 ? -16.969 -27.156 -6.68 1 85.75 216 ASP A N 1
ATOM 1632 C CA . ASP A 1 216 ? -15.859 -27.234 -7.617 1 85.75 216 ASP A CA 1
ATOM 1633 C C . ASP A 1 216 ? -14.57 -26.734 -6.977 1 85.75 216 ASP A C 1
ATOM 1635 O O . ASP A 1 216 ? -13.727 -26.125 -7.652 1 85.75 216 ASP A O 1
ATOM 1639 N N . ARG A 1 217 ? -14.555 -26.75 -5.594 1 91.69 217 ARG A N 1
ATOM 1640 C CA . ARG A 1 217 ? -13.391 -26.25 -4.875 1 91.69 217 ARG A CA 1
ATOM 1641 C C . ARG A 1 217 ? -13.094 -24.797 -5.25 1 91.69 217 ARG A C 1
ATOM 1643 O O . ARG A 1 217 ? -11.953 -24.438 -5.555 1 91.69 217 ARG A O 1
ATOM 1650 N N . THR A 1 218 ? -14.172 -24.078 -5.359 1 93.06 218 THR A N 1
ATOM 1651 C CA . THR A 1 218 ? -14.078 -22.688 -5.758 1 93.06 218 THR A CA 1
ATOM 1652 C C . THR A 1 218 ? -13.656 -21.812 -4.578 1 93.06 218 THR A C 1
ATOM 1654 O O . THR A 1 218 ? -14.18 -21.969 -3.469 1 93.06 218 THR A O 1
ATOM 1657 N N . VAL A 1 219 ? -12.711 -20.938 -4.797 1 92.62 219 VAL A N 1
ATOM 1658 C CA . VAL A 1 219 ? -12.227 -20.031 -3.758 1 92.62 219 VAL A CA 1
ATOM 1659 C C . VAL A 1 219 ? -12.062 -18.625 -4.324 1 92.62 219 VAL A C 1
ATOM 1661 O O . VAL A 1 219 ? -11.766 -18.453 -5.512 1 92.62 219 VAL A O 1
ATOM 1664 N N . VAL A 1 220 ? -12.352 -17.641 -3.496 1 94.38 220 VAL A N 1
ATOM 1665 C CA . VAL A 1 220 ? -12.109 -16.25 -3.818 1 94.38 220 VAL A CA 1
ATOM 1666 C C . VAL A 1 220 ? -11.25 -15.609 -2.73 1 94.38 220 VAL A C 1
ATOM 1668 O O . VAL A 1 220 ? -11.422 -15.898 -1.544 1 94.38 220 VAL A O 1
ATOM 1671 N N . ASN A 1 221 ? -10.305 -14.812 -3.15 1 95.25 221 ASN A N 1
ATOM 1672 C CA . ASN A 1 221 ? -9.445 -14.117 -2.197 1 95.25 221 ASN A CA 1
ATOM 1673 C C . ASN A 1 221 ? -9.156 -12.688 -2.639 1 95.25 221 ASN A C 1
ATOM 1675 O O . ASN A 1 221 ? -9.023 -12.422 -3.834 1 95.25 221 ASN A O 1
ATOM 1679 N N . VAL A 1 222 ? -9.219 -11.812 -1.714 1 97.19 222 VAL A N 1
ATOM 1680 C CA . VAL A 1 222 ? -8.711 -10.453 -1.852 1 97.19 222 VAL A CA 1
ATOM 1681 C C . VAL A 1 222 ? -7.512 -10.258 -0.925 1 97.19 222 VAL A C 1
ATOM 1683 O O . VAL A 1 222 ? -7.652 -10.297 0.3 1 97.19 222 VAL A O 1
ATOM 1686 N N . SER A 1 223 ? -6.375 -9.961 -1.484 1 96.25 223 SER A N 1
ATOM 1687 C CA . SER A 1 223 ? -5.148 -9.969 -0.695 1 96.25 223 SER A CA 1
ATOM 1688 C C . SER A 1 223 ? -4.543 -8.57 -0.604 1 96.25 223 SER A C 1
ATOM 1690 O O . SER A 1 223 ? -4.156 -8.125 0.478 1 96.25 223 SER A O 1
ATOM 1692 N N . ILE A 1 224 ? -4.484 -7.906 -1.729 1 97.62 224 ILE A N 1
ATOM 1693 C CA . ILE A 1 224 ? -3.809 -6.617 -1.81 1 97.62 224 ILE A CA 1
ATOM 1694 C C . ILE A 1 224 ? -4.84 -5.5 -1.929 1 97.62 224 ILE A C 1
ATOM 1696 O O . ILE A 1 224 ? -5.801 -5.609 -2.697 1 97.62 224 ILE A O 1
ATOM 1700 N N . ILE A 1 225 ? -4.695 -4.512 -1.185 1 98.75 225 ILE A N 1
ATOM 1701 C CA . ILE A 1 225 ? -5.387 -3.242 -1.376 1 98.75 225 ILE A CA 1
ATOM 1702 C C . ILE A 1 225 ? -4.383 -2.096 -1.328 1 98.75 225 ILE A C 1
ATOM 1704 O O . ILE A 1 225 ? -3.561 -2.02 -0.412 1 98.75 225 ILE A O 1
ATOM 1708 N N . GLU A 1 226 ? -4.418 -1.25 -2.273 1 98.19 226 GLU A N 1
ATOM 1709 C CA . GLU A 1 226 ? -3.568 -0.062 -2.309 1 98.19 226 GLU A CA 1
ATOM 1710 C C . GLU A 1 226 ? -4.387 1.189 -2.617 1 98.19 226 GLU A C 1
ATOM 1712 O O . GLU A 1 226 ? -5.051 1.263 -3.652 1 98.19 226 GLU A O 1
ATOM 1717 N N . SER A 1 227 ? -4.324 2.115 -1.729 1 98.12 227 SER A N 1
ATOM 1718 C CA . SER A 1 227 ? -5.047 3.371 -1.914 1 98.12 227 SER A CA 1
ATOM 1719 C C . SER A 1 227 ? -4.391 4.508 -1.136 1 98.12 227 SER A C 1
ATOM 1721 O O . SER A 1 227 ? -4.141 4.379 0.065 1 98.12 227 SER A O 1
ATOM 1723 N N . GLY A 1 228 ? -4.133 5.617 -1.883 1 95.19 228 GLY A N 1
ATOM 1724 C CA . GLY A 1 228 ? -3.791 6.871 -1.237 1 95.19 228 GLY A CA 1
ATOM 1725 C C . GLY A 1 228 ? -2.418 6.859 -0.593 1 95.19 228 GLY A C 1
ATOM 1726 O O . GLY A 1 228 ? -1.812 5.797 -0.436 1 95.19 228 GLY A O 1
ATOM 1727 N N . LYS A 1 229 ? -1.938 8.109 -0.178 1 90.5 229 LYS A N 1
ATOM 1728 C CA . LYS A 1 229 ? -0.607 8.258 0.404 1 90.5 229 LYS A CA 1
ATOM 1729 C C . LYS A 1 229 ? -0.632 9.211 1.597 1 90.5 229 LYS A C 1
ATOM 1731 O O . LYS A 1 229 ? 0.296 9.219 2.408 1 90.5 229 LYS A O 1
ATOM 1736 N N . VAL A 1 230 ? -1.736 10.078 1.645 1 87.75 230 VAL A N 1
ATOM 1737 C CA . VAL A 1 230 ? -1.743 11.102 2.688 1 87.75 230 VAL A CA 1
ATOM 1738 C C . VAL A 1 230 ? -3.109 11.133 3.367 1 87.75 230 VAL A C 1
ATOM 1740 O O . VAL A 1 230 ? -4.141 10.977 2.711 1 87.75 230 VAL A O 1
ATOM 1743 N N . PHE A 1 231 ? -3.188 11.406 4.621 1 90.44 231 PHE A N 1
ATOM 1744 C CA . PHE A 1 231 ? -4.379 11.305 5.449 1 90.44 231 PHE A CA 1
ATOM 1745 C C . PHE A 1 231 ? -5.457 12.273 4.977 1 90.44 231 PHE A C 1
ATOM 1747 O O . PHE A 1 231 ? -6.648 11.977 5.059 1 90.44 231 PHE A O 1
ATOM 1754 N N . ASN A 1 232 ? -5.055 13.453 4.496 1 89.5 232 ASN A N 1
ATOM 1755 C CA . ASN A 1 232 ? -6.035 14.516 4.328 1 89.5 232 ASN A CA 1
ATOM 1756 C C . ASN A 1 232 ? -6.414 14.711 2.863 1 89.5 232 ASN A C 1
ATOM 1758 O O . ASN A 1 232 ? -6.852 15.789 2.465 1 89.5 232 ASN A O 1
ATOM 1762 N N . HIS A 1 233 ? -6.203 13.711 2.121 1 90.5 233 HIS A N 1
ATOM 1763 C CA . HIS A 1 233 ? -6.504 13.805 0.696 1 90.5 233 HIS A CA 1
ATOM 1764 C C . HIS A 1 233 ? -7.277 12.578 0.213 1 90.5 233 HIS A C 1
ATOM 1766 O O . HIS A 1 233 ? -6.867 11.445 0.464 1 90.5 233 HIS A O 1
ATOM 1772 N N . LYS A 1 234 ? -8.391 12.852 -0.474 1 92.56 234 LYS A N 1
ATOM 1773 C CA . LYS A 1 234 ? -9.117 11.773 -1.144 1 92.56 234 LYS A CA 1
ATOM 1774 C C . LYS A 1 234 ? -8.359 11.289 -2.377 1 92.56 234 LYS A C 1
ATOM 1776 O O . LYS A 1 234 ? -8.031 12.078 -3.266 1 92.56 234 LYS A O 1
ATOM 1781 N N . PRO A 1 235 ? -8.125 10.016 -2.408 1 94.75 235 PRO A N 1
ATOM 1782 C CA . PRO A 1 235 ? -7.359 9.523 -3.559 1 94.75 235 PRO A CA 1
ATOM 1783 C C . PRO A 1 235 ? -8.188 9.484 -4.844 1 94.75 235 PRO A C 1
ATOM 1785 O O . PRO A 1 235 ? -9.391 9.227 -4.797 1 94.75 235 PRO A O 1
ATOM 1788 N N . GLU A 1 236 ? -7.527 9.734 -5.938 1 95.62 236 GLU A N 1
ATOM 1789 C CA . GLU A 1 236 ? -8.172 9.711 -7.246 1 95.62 236 GLU A CA 1
ATOM 1790 C C . GLU A 1 236 ? -8.312 8.289 -7.77 1 95.62 236 GLU A C 1
ATOM 1792 O O . GLU A 1 236 ? -9.148 8.008 -8.625 1 95.62 236 GLU A O 1
ATOM 1797 N N . GLU A 1 237 ? -7.449 7.434 -7.297 1 97.69 237 GLU A N 1
ATOM 1798 C CA . GLU A 1 237 ? -7.469 6.051 -7.762 1 97.69 237 GLU A CA 1
ATOM 1799 C C . GLU A 1 237 ? -7.113 5.086 -6.637 1 97.69 237 GLU A C 1
ATOM 1801 O O . GLU A 1 237 ? -6.477 5.477 -5.656 1 97.69 237 GLU A O 1
ATOM 1806 N N . ALA A 1 238 ? -7.555 3.881 -6.719 1 98.5 238 ALA A N 1
ATOM 1807 C CA . ALA A 1 238 ? -7.27 2.762 -5.824 1 98.5 238 ALA A CA 1
ATOM 1808 C C . ALA A 1 238 ? -7.461 1.427 -6.539 1 98.5 238 ALA A C 1
ATOM 1810 O O . ALA A 1 238 ? -8.062 1.373 -7.617 1 98.5 238 ALA A O 1
ATOM 1811 N N . TRP A 1 239 ? -6.895 0.421 -6.012 1 98.81 239 TRP A N 1
ATOM 1812 C CA . TRP A 1 239 ? -7.145 -0.89 -6.598 1 98.81 239 TRP A CA 1
ATOM 1813 C C . TRP A 1 239 ? -6.988 -1.993 -5.559 1 98.81 239 TRP A C 1
ATOM 1815 O O . TRP A 1 239 ? -6.41 -1.77 -4.492 1 98.81 239 TRP A O 1
ATOM 1825 N N . PHE A 1 240 ? -7.574 -3.139 -5.805 1 98.75 240 PHE A N 1
ATOM 1826 C CA . PHE A 1 240 ? -7.352 -4.34 -5.008 1 98.75 240 PHE A CA 1
ATOM 1827 C C . PHE A 1 240 ? -7.199 -5.562 -5.902 1 98.75 240 PHE A C 1
ATOM 1829 O O . PHE A 1 240 ? -7.625 -5.551 -7.059 1 98.75 240 PHE A O 1
ATOM 1836 N N . SER A 1 241 ? -6.539 -6.594 -5.34 1 98.25 241 SER A N 1
ATOM 1837 C CA . SER A 1 241 ? -6.352 -7.852 -6.059 1 98.25 241 SER A CA 1
ATOM 1838 C C . SER A 1 241 ? -7.559 -8.766 -5.895 1 98.25 241 SER A C 1
ATOM 1840 O O . SER A 1 241 ? -8.195 -8.781 -4.84 1 98.25 241 SER A O 1
ATOM 1842 N N . LEU A 1 242 ? -7.883 -9.5 -6.895 1 97.88 242 LEU A N 1
ATOM 1843 C CA . LEU A 1 242 ? -8.922 -10.523 -6.871 1 97.88 242 LEU A CA 1
ATOM 1844 C C . LEU A 1 242 ? -8.383 -11.852 -7.406 1 97.88 242 LEU A C 1
ATOM 1846 O O . LEU A 1 242 ? -7.949 -11.93 -8.555 1 97.88 242 LEU A O 1
ATOM 1850 N N . ASP A 1 243 ? -8.352 -12.812 -6.535 1 96.38 243 ASP A N 1
ATOM 1851 C CA . ASP A 1 243 ? -7.934 -14.172 -6.855 1 96.38 243 ASP A CA 1
ATOM 1852 C C . ASP A 1 243 ? -9.125 -15.133 -6.855 1 96.38 243 ASP A C 1
ATOM 1854 O O . ASP A 1 243 ? -9.688 -15.43 -5.801 1 96.38 243 ASP A O 1
ATOM 1858 N N . MET A 1 244 ? -9.492 -15.617 -8.031 1 95.75 244 MET A N 1
ATOM 1859 C CA . MET A 1 244 ? -10.578 -16.594 -8.164 1 95.75 244 MET A CA 1
ATOM 1860 C C . MET A 1 244 ? -10.055 -17.906 -8.719 1 95.75 244 MET A C 1
ATOM 1862 O O . MET A 1 244 ? -9.344 -17.938 -9.727 1 95.75 244 MET A O 1
ATOM 1866 N N . ARG A 1 245 ? -10.406 -19.016 -8.109 1 95.44 245 ARG A N 1
ATOM 1867 C CA . ARG A 1 245 ? -9.953 -20.328 -8.523 1 95.44 245 ARG A CA 1
ATOM 1868 C C . ARG A 1 245 ? -11.094 -21.344 -8.508 1 95.44 245 ARG A C 1
ATOM 1870 O O . ARG A 1 245 ? -12 -21.25 -7.68 1 95.44 245 ARG A O 1
ATOM 1877 N N . SER A 1 246 ? -11.062 -22.219 -9.406 1 95.94 246 SER A N 1
ATOM 1878 C CA . SER A 1 246 ? -12.062 -23.281 -9.461 1 95.94 246 SER A CA 1
ATOM 1879 C C . SER A 1 246 ? -11.586 -24.438 -10.328 1 95.94 246 SER A C 1
ATOM 1881 O O . SER A 1 246 ? -10.781 -24.25 -11.242 1 95.94 246 SER A O 1
ATOM 1883 N N . LEU A 1 247 ? -12.07 -25.625 -10.062 1 95.88 247 LEU A N 1
ATOM 1884 C CA . LEU A 1 247 ? -11.812 -26.797 -10.906 1 95.88 247 LEU A CA 1
ATOM 1885 C C . LEU A 1 247 ? -12.695 -26.75 -12.148 1 95.88 247 LEU A C 1
ATOM 1887 O O . LEU A 1 247 ? -12.477 -27.516 -13.094 1 95.88 247 LEU A O 1
ATOM 1891 N N . ASN A 1 248 ? -13.633 -25.859 -12.133 1 94.75 248 ASN A N 1
ATOM 1892 C CA . ASN A 1 248 ? -14.609 -25.75 -13.211 1 94.75 248 ASN A CA 1
ATOM 1893 C C . ASN A 1 248 ? -14.547 -24.391 -13.898 1 94.75 248 ASN A C 1
ATOM 1895 O O . ASN A 1 248 ? -14.852 -23.375 -13.281 1 94.75 248 ASN A O 1
ATOM 1899 N N . ASN A 1 249 ? -14.25 -24.438 -15.195 1 93.62 249 ASN A N 1
ATOM 1900 C CA . ASN A 1 249 ? -14.102 -23.188 -15.953 1 93.62 249 ASN A CA 1
ATOM 1901 C C . ASN A 1 249 ? -15.422 -22.438 -16.047 1 93.62 249 ASN A C 1
ATOM 1903 O O . ASN A 1 249 ? -15.43 -21.203 -16.094 1 93.62 249 ASN A O 1
ATOM 1907 N N . ASN A 1 250 ? -16.5 -23.156 -16.078 1 93.88 250 ASN A N 1
ATOM 1908 C CA . ASN A 1 250 ? -17.797 -22.484 -16.125 1 93.88 250 ASN A CA 1
ATOM 1909 C C . ASN A 1 250 ? -18.094 -21.734 -14.836 1 93.88 250 ASN A C 1
ATOM 1911 O O . ASN A 1 250 ? -18.703 -20.656 -14.859 1 93.88 250 ASN A O 1
ATOM 1915 N N . THR A 1 251 ? -17.656 -22.344 -13.773 1 94.88 251 THR A N 1
ATOM 1916 C CA . THR A 1 251 ? -17.812 -21.672 -12.492 1 94.88 251 THR A CA 1
ATOM 1917 C C . THR A 1 251 ? -17.016 -20.375 -12.453 1 94.88 251 THR A C 1
ATOM 1919 O O . THR A 1 251 ? -17.5 -19.344 -11.984 1 94.88 251 THR A O 1
ATOM 1922 N N . LEU A 1 252 ? -15.852 -20.375 -12.961 1 95.69 252 LEU A N 1
ATOM 1923 C CA . LEU A 1 252 ? -15.016 -19.172 -13.016 1 95.69 252 LEU A CA 1
ATOM 1924 C C . LEU A 1 252 ? -15.664 -18.094 -13.883 1 95.69 252 LEU A C 1
ATOM 1926 O O . LEU A 1 252 ? -15.656 -16.922 -13.523 1 95.69 252 LEU A O 1
ATOM 1930 N N . ALA A 1 253 ? -16.219 -18.547 -14.992 1 95.25 253 ALA A N 1
ATOM 1931 C CA . ALA A 1 253 ? -16.906 -17.609 -15.883 1 95.25 253 ALA A CA 1
ATOM 1932 C C . ALA A 1 253 ? -18.109 -16.969 -15.195 1 95.25 253 ALA A C 1
ATOM 1934 O O . ALA A 1 253 ? -18.344 -15.766 -15.344 1 95.25 253 ALA A O 1
ATOM 1935 N N . GLU A 1 254 ? -18.812 -17.734 -14.484 1 95.44 254 GLU A N 1
ATOM 1936 C CA . GLU A 1 254 ? -19.953 -17.234 -13.734 1 95.44 254 GLU A CA 1
ATOM 1937 C C . GLU A 1 254 ? -19.516 -16.234 -12.664 1 95.44 254 GLU A C 1
ATOM 1939 O O . GLU A 1 254 ? -20.172 -15.211 -12.461 1 95.44 254 GLU A O 1
ATOM 1944 N N . MET A 1 255 ? -18.516 -16.562 -11.984 1 95.62 255 MET A N 1
ATOM 1945 C CA . MET A 1 255 ? -17.984 -15.672 -10.953 1 95.62 255 MET A CA 1
ATOM 1946 C C . MET A 1 255 ? -17.578 -14.328 -11.555 1 95.62 255 MET A C 1
ATOM 1948 O O . MET A 1 255 ? -17.875 -13.281 -10.977 1 95.62 255 MET A O 1
ATOM 1952 N N . GLU A 1 256 ? -16.922 -14.414 -12.672 1 96.94 256 GLU A N 1
ATOM 1953 C CA . GLU A 1 256 ? -16.516 -13.18 -13.352 1 96.94 256 GLU A CA 1
ATOM 1954 C C . GLU A 1 256 ? -17.734 -12.328 -13.703 1 96.94 256 GLU A C 1
ATOM 1956 O O . GLU A 1 256 ? -17.719 -11.109 -13.523 1 96.94 256 GLU A O 1
ATOM 1961 N N . SER A 1 257 ? -18.719 -12.977 -14.195 1 97.38 257 SER A N 1
ATOM 1962 C CA . SER A 1 257 ? -19.953 -12.273 -14.531 1 97.38 257 SER A CA 1
ATOM 1963 C C . SER A 1 257 ? -20.594 -11.633 -13.305 1 97.38 257 SER A C 1
ATOM 1965 O O . SER A 1 257 ? -21.078 -10.508 -13.367 1 97.38 257 SER A O 1
ATOM 1967 N N . ARG A 1 258 ? -20.594 -12.32 -12.25 1 97.44 258 ARG A N 1
ATOM 1968 C CA . ARG A 1 258 ? -21.141 -11.797 -11.008 1 97.44 258 ARG A CA 1
ATOM 1969 C C . ARG A 1 258 ? -20.328 -10.609 -10.5 1 97.44 258 ARG A C 1
ATOM 1971 O O . ARG A 1 258 ? -20.906 -9.625 -10.023 1 97.44 258 ARG A O 1
ATOM 1978 N N . VAL A 1 259 ? -19.016 -10.711 -10.594 1 98.31 259 VAL A N 1
ATOM 1979 C CA . VAL A 1 259 ? -18.156 -9.609 -10.188 1 98.31 259 VAL A CA 1
ATOM 1980 C C . VAL A 1 259 ? -18.469 -8.375 -11.031 1 98.31 259 VAL A C 1
ATOM 1982 O O . VAL A 1 259 ? -18.594 -7.266 -10.508 1 98.31 259 VAL A O 1
ATOM 1985 N N . LYS A 1 260 ? -18.625 -8.586 -12.305 1 98.62 260 LYS A N 1
ATOM 1986 C CA . LYS A 1 260 ? -18.953 -7.477 -13.195 1 98.62 260 LYS A CA 1
ATOM 1987 C C . LYS A 1 260 ? -20.281 -6.836 -12.805 1 98.62 260 LYS A C 1
ATOM 1989 O O . LYS A 1 260 ? -20.422 -5.613 -12.852 1 98.62 260 LYS A O 1
ATOM 1994 N N . LYS A 1 261 ? -21.203 -7.605 -12.445 1 98.62 261 LYS A N 1
ATOM 1995 C CA . LYS A 1 261 ? -22.5 -7.086 -11.992 1 98.62 261 LYS A CA 1
ATOM 1996 C C . LYS A 1 261 ? -22.344 -6.289 -10.703 1 98.62 261 LYS A C 1
ATOM 1998 O O . LYS A 1 261 ? -22.938 -5.219 -10.547 1 98.62 261 LYS A O 1
ATOM 2003 N N . ILE A 1 262 ? -21.578 -6.832 -9.773 1 98.75 262 ILE A N 1
ATOM 2004 C CA . ILE A 1 262 ? -21.297 -6.137 -8.523 1 98.75 262 ILE A CA 1
ATOM 2005 C C . ILE A 1 262 ? -20.688 -4.773 -8.82 1 98.75 262 ILE A C 1
ATOM 2007 O O . ILE A 1 262 ? -21.094 -3.76 -8.25 1 98.75 262 ILE A O 1
ATOM 2011 N N . LEU A 1 263 ? -19.672 -4.785 -9.727 1 98.88 263 LEU A N 1
ATOM 2012 C CA . LEU A 1 263 ? -19.031 -3.527 -10.086 1 98.88 263 LEU A CA 1
ATOM 2013 C C . LEU A 1 263 ? -20.031 -2.535 -10.648 1 98.88 263 LEU A C 1
ATOM 2015 O O . LEU A 1 263 ? -20.031 -1.36 -10.273 1 98.88 263 LEU A O 1
ATOM 2019 N N . SER A 1 264 ? -20.875 -2.992 -11.492 1 98.75 264 SER A N 1
ATOM 2020 C CA . SER A 1 264 ? -21.891 -2.133 -12.094 1 98.75 264 SER A CA 1
ATOM 2021 C C . SER A 1 264 ? -22.797 -1.526 -11.031 1 98.75 264 SER A C 1
ATOM 2023 O O . SER A 1 264 ? -23.078 -0.325 -11.055 1 98.75 264 SER A O 1
ATOM 2025 N N . ASP A 1 265 ? -23.266 -2.342 -10.117 1 98.81 265 ASP A N 1
ATOM 2026 C CA . ASP A 1 265 ? -24.141 -1.873 -9.047 1 98.81 265 ASP A CA 1
ATOM 2027 C C . ASP A 1 265 ? -23.438 -0.84 -8.172 1 98.81 265 ASP A C 1
ATOM 2029 O O . ASP A 1 265 ? -24.016 0.197 -7.836 1 98.81 265 ASP A O 1
ATOM 2033 N N . VAL A 1 266 ? -22.203 -1.15 -7.832 1 98.81 266 VAL A N 1
ATOM 2034 C CA . VAL A 1 266 ? -21.453 -0.278 -6.941 1 98.81 266 VAL A CA 1
ATOM 2035 C C . VAL A 1 266 ? -21.172 1.053 -7.633 1 98.81 266 VAL A C 1
ATOM 2037 O O . VAL A 1 266 ? -21.219 2.111 -7.004 1 98.81 266 VAL A O 1
ATOM 2040 N N . MET A 1 267 ? -20.828 0.999 -8.961 1 98.75 267 MET A N 1
ATOM 2041 C CA . MET A 1 267 ? -20.594 2.225 -9.719 1 98.75 267 MET A CA 1
ATOM 2042 C C . MET A 1 267 ? -21.844 3.113 -9.703 1 98.75 267 MET A C 1
ATOM 2044 O O . MET A 1 267 ? -21.734 4.332 -9.562 1 98.75 267 MET A O 1
ATOM 2048 N N . GLU A 1 268 ? -22.969 2.518 -9.805 1 98.5 268 GLU A N 1
ATOM 2049 C CA . GLU A 1 268 ? -24.234 3.262 -9.758 1 98.5 268 GLU A CA 1
ATOM 2050 C C . GLU A 1 268 ? -24.469 3.85 -8.367 1 98.5 268 GLU A C 1
ATOM 2052 O 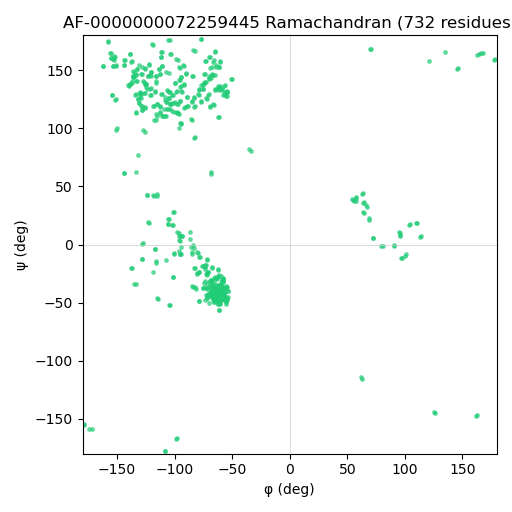O . GLU A 1 268 ? -24.906 4.992 -8.234 1 98.5 268 GLU A O 1
ATOM 2057 N N . GLU A 1 269 ? -24.141 3.1 -7.355 1 98.25 269 GLU A N 1
ATOM 2058 C CA . GLU A 1 269 ? -24.406 3.494 -5.973 1 98.25 269 GLU A CA 1
ATOM 2059 C C . GLU A 1 269 ? -23.453 4.605 -5.531 1 98.25 269 GLU A C 1
ATOM 2061 O O . GLU A 1 269 ? -23.812 5.438 -4.695 1 98.25 269 GLU A O 1
ATOM 2066 N N . THR A 1 270 ? -22.219 4.648 -6.039 1 97.94 270 THR A N 1
ATOM 2067 C CA . THR A 1 270 ? -21.188 5.492 -5.449 1 97.94 270 THR A CA 1
ATOM 2068 C C . THR A 1 270 ? -20.734 6.57 -6.434 1 97.94 270 THR A C 1
ATOM 2070 O O . THR A 1 270 ? -20.016 7.504 -6.062 1 97.94 270 THR A O 1
ATOM 2073 N N . ARG A 1 271 ? -21.078 6.438 -7.719 1 97.06 271 ARG A N 1
ATOM 2074 C CA . ARG A 1 271 ? -20.656 7.336 -8.789 1 97.06 271 ARG A CA 1
ATOM 2075 C C . ARG A 1 271 ? -19.141 7.293 -8.969 1 97.06 271 ARG A C 1
ATOM 2077 O O . ARG A 1 271 ? -18.5 8.32 -9.227 1 97.06 271 ARG A O 1
ATOM 2084 N N . ILE A 1 272 ? -18.547 6.164 -8.633 1 98.5 272 ILE A N 1
ATOM 2085 C CA . ILE A 1 272 ? -17.125 5.875 -8.844 1 98.5 272 ILE A CA 1
ATOM 2086 C C . ILE A 1 272 ? -16.969 4.918 -10.023 1 98.5 272 ILE A C 1
ATOM 2088 O O . ILE A 1 272 ? -17.703 3.936 -10.133 1 98.5 272 ILE A O 1
ATOM 2092 N N . GLU A 1 273 ? -16.094 5.23 -10.938 1 98.75 273 GLU A N 1
ATOM 2093 C CA . GLU A 1 273 ? -15.789 4.328 -12.047 1 98.75 273 GLU A CA 1
ATOM 2094 C C . GLU A 1 273 ? -14.922 3.16 -11.578 1 98.75 273 GLU A C 1
ATOM 2096 O O . GLU A 1 273 ? -13.945 3.355 -10.859 1 98.75 273 GLU A O 1
ATOM 2101 N N . MET A 1 274 ? -15.297 1.987 -11.984 1 98.81 274 MET A N 1
ATOM 2102 C CA . MET A 1 274 ? -14.508 0.812 -11.625 1 98.81 274 MET A CA 1
ATOM 2103 C C . MET A 1 274 ? -14.266 -0.074 -12.844 1 98.81 274 MET A C 1
ATOM 2105 O O . MET A 1 274 ? -15.078 -0.107 -13.766 1 98.81 274 MET A O 1
ATOM 2109 N N . LYS A 1 275 ? -13.172 -0.758 -12.812 1 98.75 275 LYS A N 1
ATOM 2110 C CA . LYS A 1 275 ? -12.773 -1.628 -13.914 1 98.75 275 LYS A CA 1
ATOM 2111 C C . LYS A 1 275 ? -12.203 -2.945 -13.398 1 98.75 275 LYS A C 1
ATOM 2113 O O . LYS A 1 275 ? -11.469 -2.965 -12.406 1 98.75 275 LYS A O 1
ATOM 2118 N N . LEU A 1 276 ? -12.594 -3.951 -14.055 1 98.69 276 LEU A N 1
ATOM 2119 C CA . LEU A 1 276 ? -12.008 -5.27 -13.852 1 98.69 276 LEU A CA 1
ATOM 2120 C C . LEU A 1 276 ? -10.922 -5.543 -14.883 1 98.69 276 LEU A C 1
ATOM 2122 O O . LEU A 1 276 ? -11.211 -5.707 -16.078 1 98.69 276 LEU A O 1
ATOM 2126 N N . GLU A 1 277 ? -9.641 -5.633 -14.461 1 98.38 277 GLU A N 1
ATOM 2127 C CA . GLU A 1 277 ? -8.523 -5.82 -15.375 1 98.38 277 GLU A CA 1
ATOM 2128 C C . GLU A 1 277 ? -7.84 -7.16 -15.141 1 98.38 277 GLU A C 1
ATOM 2130 O O . GLU A 1 277 ? -7.324 -7.422 -14.055 1 98.38 277 GLU A O 1
ATOM 2135 N N . PRO A 1 278 ? -7.789 -8.008 -16.141 1 97 278 PRO A N 1
ATOM 2136 C CA . PRO A 1 278 ? -7.047 -9.258 -15.953 1 97 278 PRO A CA 1
ATOM 2137 C C . PRO A 1 278 ? -5.566 -9.023 -15.664 1 97 278 PRO A C 1
ATOM 2139 O O . PRO A 1 278 ? -4.949 -8.133 -16.266 1 97 278 PRO A O 1
ATOM 2142 N N . TYR A 1 279 ? -5.074 -9.656 -14.789 1 95.44 279 TYR A N 1
ATOM 2143 C CA . TYR A 1 279 ? -3.654 -9.602 -14.461 1 95.44 279 TYR A CA 1
ATOM 2144 C C . TYR A 1 279 ? -2.934 -10.852 -14.945 1 95.44 279 TYR A C 1
ATOM 2146 O O . TYR A 1 279 ? -1.938 -10.766 -15.664 1 95.44 279 TYR A O 1
ATOM 2154 N N . GLN A 1 280 ? -3.443 -12.047 -14.586 1 94 280 GLN A N 1
ATOM 2155 C CA . GLN A 1 280 ? -2.951 -13.344 -15.031 1 94 280 GLN A CA 1
ATOM 2156 C C . GLN A 1 280 ? -4.074 -14.375 -15.055 1 94 280 GLN A C 1
ATOM 2158 O O . GLN A 1 280 ? -4.746 -14.594 -14.039 1 94 280 GLN A O 1
ATOM 2163 N N . ILE A 1 281 ? -4.246 -14.984 -16.188 1 95.12 281 ILE A N 1
ATOM 2164 C CA . ILE A 1 281 ? -5.293 -15.992 -16.344 1 95.12 281 ILE A CA 1
ATOM 2165 C C . ILE A 1 281 ? -4.66 -17.344 -16.641 1 95.12 281 ILE A C 1
ATOM 2167 O O . ILE A 1 281 ? -4.043 -17.531 -17.688 1 95.12 281 ILE A O 1
ATOM 2171 N N . THR A 1 282 ? -4.746 -18.266 -15.758 1 95.81 282 THR A N 1
ATOM 2172 C CA . THR A 1 282 ? -4.324 -19.641 -15.93 1 95.81 282 THR A CA 1
ATOM 2173 C C . THR A 1 282 ? -5.527 -20.547 -16.188 1 95.81 282 THR A C 1
ATOM 2175 O O . THR A 1 282 ? -6.387 -20.719 -15.32 1 95.81 282 THR A O 1
ATOM 2178 N N . PRO A 1 283 ? -5.512 -21.078 -17.359 1 95.69 283 PRO A N 1
ATOM 2179 C CA . PRO A 1 283 ? -6.668 -21.938 -17.656 1 95.69 283 PRO A CA 1
ATOM 2180 C C . PRO A 1 283 ? -6.664 -23.234 -16.859 1 95.69 283 PRO A C 1
ATOM 2182 O O . PRO A 1 283 ? -5.594 -23.781 -16.562 1 95.69 283 PRO A O 1
ATOM 2185 N N . GLY A 1 284 ? -7.824 -23.672 -16.469 1 96.44 284 GLY A N 1
ATOM 2186 C CA . GLY A 1 284 ? -8 -24.969 -15.852 1 96.44 284 GLY A CA 1
ATOM 2187 C C . GLY A 1 284 ? -8.648 -25.984 -16.781 1 96.44 284 GLY A C 1
ATOM 2188 O O . GLY A 1 284 ? -8.898 -25.688 -17.953 1 96.44 284 GLY A O 1
ATOM 2189 N N . GLY A 1 285 ? -8.727 -27.203 -16.25 1 96.69 285 GLY A N 1
ATOM 2190 C CA . GLY A 1 285 ? -9.391 -28.234 -17.016 1 96.69 285 GLY A CA 1
ATOM 2191 C C . GLY A 1 285 ? -9.367 -29.594 -16.312 1 96.69 285 GLY A C 1
ATOM 2192 O O . GLY A 1 285 ? -8.617 -29.797 -15.359 1 96.69 285 GLY A O 1
ATOM 2193 N N . GLN A 1 286 ? -10.305 -30.375 -16.781 1 96.88 286 GLN A N 1
ATOM 2194 C CA . GLN A 1 286 ? -10.391 -31.766 -16.359 1 96.88 286 GLN A CA 1
ATOM 2195 C C . GLN A 1 286 ? -10.5 -32.688 -17.578 1 96.88 286 GLN A C 1
ATOM 2197 O O . GLN A 1 286 ? -11.344 -32.469 -18.453 1 96.88 286 GLN A O 1
ATOM 2202 N N . ILE A 1 287 ? -9.641 -33.656 -17.656 1 97 287 ILE A N 1
ATOM 2203 C CA . ILE A 1 287 ? -9.75 -34.688 -18.719 1 97 287 ILE A CA 1
ATOM 2204 C C . ILE A 1 287 ? -10.711 -35.781 -18.281 1 97 287 ILE A C 1
ATOM 2206 O O . ILE A 1 287 ? -10.547 -36.375 -17.219 1 97 287 ILE A O 1
ATOM 2210 N N . PRO A 1 288 ? -11.789 -36.031 -19.109 1 95.44 288 PRO A N 1
ATOM 2211 C CA . PRO A 1 288 ? -12.695 -37.094 -18.75 1 95.44 288 PRO A CA 1
ATOM 2212 C C . PRO A 1 288 ? -11.977 -38.438 -18.547 1 95.44 288 PRO A C 1
ATOM 2214 O O . PRO A 1 288 ? -11.125 -38.812 -19.359 1 95.44 288 PRO A O 1
ATOM 2217 N N . ASN A 1 289 ? -12.219 -39.156 -17.5 1 96.25 289 ASN A N 1
ATOM 2218 C CA . ASN A 1 289 ? -11.625 -40.438 -17.156 1 96.25 289 ASN A CA 1
ATOM 2219 C C . ASN A 1 289 ? -10.102 -40.375 -17.109 1 96.25 289 ASN A C 1
ATOM 2221 O O . ASN A 1 289 ? -9.414 -41.281 -17.547 1 96.25 289 ASN A O 1
ATOM 2225 N N . ALA A 1 290 ? -9.648 -39.219 -16.609 1 96.69 290 ALA A N 1
ATOM 2226 C CA . ALA A 1 290 ? -8.211 -38.969 -16.594 1 96.69 290 ALA A CA 1
ATOM 2227 C C . ALA A 1 290 ? -7.457 -40.094 -15.891 1 96.69 290 ALA A C 1
ATOM 2229 O O . ALA A 1 290 ? -6.383 -40.5 -16.344 1 96.69 290 ALA A O 1
ATOM 2230 N N . LEU A 1 291 ? -7.977 -40.688 -14.852 1 96.56 291 LEU A N 1
ATOM 2231 C CA . LEU A 1 291 ? -7.293 -41.688 -14.031 1 96.56 291 LEU A CA 1
ATOM 2232 C C . LEU A 1 291 ? -7.062 -42.969 -14.812 1 96.56 291 LEU A C 1
ATOM 2234 O O . LEU A 1 291 ? -6.148 -43.719 -14.508 1 96.56 291 LEU A O 1
ATOM 2238 N N . GLU A 1 292 ? -7.84 -43.094 -15.867 1 94.81 292 GLU A N 1
ATOM 2239 C CA . GLU A 1 292 ? -7.77 -44.344 -16.656 1 94.81 292 GLU A CA 1
ATOM 2240 C C . GLU A 1 292 ? -6.93 -44.156 -17.906 1 94.81 292 GLU A C 1
ATOM 2242 O O . GLU A 1 292 ? -6.656 -45.094 -18.641 1 94.81 292 GLU A O 1
ATOM 2247 N N . THR A 1 293 ? -6.598 -42.938 -18.125 1 94.38 293 THR A N 1
ATOM 2248 C CA . THR A 1 293 ? -5.773 -42.719 -19.312 1 94.38 293 THR A CA 1
ATOM 2249 C C . THR A 1 293 ? -4.418 -43.406 -19.172 1 94.38 293 THR A C 1
ATOM 2251 O O . THR A 1 293 ? -3.914 -43.562 -18.062 1 94.38 293 THR A O 1
ATOM 2254 N N . PRO A 1 294 ? -3.797 -43.75 -20.266 1 93.5 294 PRO A N 1
ATOM 2255 C CA . PRO A 1 294 ? -2.512 -44.469 -20.219 1 93.5 294 PRO A CA 1
ATOM 2256 C C . PRO A 1 294 ? -1.434 -43.656 -19.484 1 93.5 294 PRO A C 1
ATOM 2258 O O . PRO A 1 294 ? -0.681 -44.25 -18.688 1 93.5 294 PRO A O 1
ATOM 2261 N N . LEU A 1 295 ? -1.393 -42.438 -19.672 1 95.62 295 LEU A N 1
ATOM 2262 C CA . LEU A 1 295 ? -0.338 -41.625 -19.062 1 95.62 295 LEU A CA 1
ATOM 2263 C C . LEU A 1 295 ? -0.475 -41.594 -17.547 1 95.62 295 LEU A C 1
ATOM 2265 O O . LEU A 1 295 ? 0.498 -41.844 -16.828 1 95.62 295 LEU A O 1
ATOM 2269 N N . VAL A 1 296 ? -1.679 -41.375 -17.047 1 97.19 296 VAL A N 1
ATOM 2270 C CA . VAL A 1 296 ? -1.899 -41.219 -15.609 1 97.19 296 VAL A CA 1
ATOM 2271 C C . VAL A 1 296 ? -1.692 -42.594 -14.93 1 97.19 296 VAL A C 1
ATOM 2273 O O . VAL A 1 296 ? -1.029 -42.688 -13.898 1 97.19 296 VAL A O 1
ATOM 2276 N N . SER A 1 297 ? -2.221 -43.594 -15.555 1 95.5 297 SER A N 1
ATOM 2277 C CA . SER A 1 297 ? -2.08 -44.938 -15 1 95.5 297 SER A CA 1
ATOM 2278 C C . SER A 1 297 ? -0.618 -45.344 -14.961 1 95.5 297 SER A C 1
ATOM 2280 O O . SER A 1 297 ? -0.171 -45.969 -13.984 1 95.5 297 SER A O 1
ATOM 2282 N N . ARG A 1 298 ? 0.051 -45.062 -15.961 1 95.19 298 ARG A N 1
ATOM 2283 C CA . ARG A 1 298 ? 1.465 -45.406 -16.031 1 95.19 298 ARG A CA 1
ATOM 2284 C C . ARG A 1 298 ? 2.273 -44.625 -14.992 1 95.19 298 ARG A C 1
ATOM 2286 O O . ARG A 1 298 ? 3.148 -45.188 -14.328 1 95.19 298 ARG A O 1
ATOM 2293 N N . ALA A 1 299 ? 2.02 -43.406 -14.906 1 96.81 299 ALA A N 1
ATOM 2294 C CA . ALA A 1 299 ? 2.738 -42.594 -13.922 1 96.81 299 ALA A CA 1
ATOM 2295 C C . ALA A 1 299 ? 2.529 -43.125 -12.508 1 96.81 299 ALA A C 1
ATOM 2297 O O . ALA A 1 299 ? 3.473 -43.188 -11.719 1 96.81 299 ALA A O 1
ATOM 2298 N N . LYS A 1 300 ? 1.299 -43.469 -12.219 1 97.12 300 LYS A N 1
ATOM 2299 C CA . LYS A 1 300 ? 0.991 -44.062 -10.914 1 97.12 300 LYS A CA 1
ATOM 2300 C C . LYS A 1 300 ? 1.765 -45.344 -10.703 1 97.12 300 LYS A C 1
ATOM 2302 O O . LYS A 1 300 ? 2.348 -45.562 -9.633 1 97.12 300 LYS A O 1
ATOM 2307 N N . ALA A 1 301 ? 1.781 -46.156 -11.672 1 95.81 301 ALA A N 1
ATOM 2308 C CA . ALA A 1 301 ? 2.479 -47.438 -11.586 1 95.81 301 ALA A CA 1
ATOM 2309 C C . ALA A 1 301 ? 3.977 -47.25 -11.383 1 95.81 301 ALA A C 1
ATOM 2311 O O . ALA A 1 301 ? 4.617 -47.969 -10.633 1 95.81 301 ALA A O 1
ATOM 2312 N N . VAL A 1 302 ? 4.496 -46.281 -12.094 1 96 302 VAL A N 1
ATOM 2313 C CA . VAL A 1 302 ? 5.918 -45.969 -11.953 1 96 302 VAL A CA 1
ATOM 2314 C C . VAL A 1 302 ? 6.215 -45.531 -10.523 1 96 302 VAL A C 1
ATOM 2316 O O . VAL A 1 302 ? 7.195 -46 -9.922 1 96 302 VAL A O 1
ATOM 2319 N N . SER A 1 303 ? 5.387 -44.656 -9.953 1 97.25 303 SER A N 1
ATOM 2320 C CA . SER A 1 303 ? 5.57 -44.25 -8.57 1 97.25 303 SER A CA 1
ATOM 2321 C C . SER A 1 303 ? 5.559 -45.438 -7.621 1 97.25 303 SER A C 1
ATOM 2323 O O . SER A 1 303 ? 6.41 -45.562 -6.734 1 97.25 303 SER A O 1
ATOM 2325 N N . GLU A 1 304 ? 4.637 -46.312 -7.887 1 96.81 304 GLU A N 1
ATOM 2326 C CA . GLU A 1 304 ? 4.531 -47.531 -7.055 1 96.81 304 GLU A CA 1
ATOM 2327 C C . GLU A 1 304 ? 5.762 -48.406 -7.207 1 96.81 304 GLU A C 1
ATOM 2329 O O . GLU A 1 304 ? 6.277 -48.938 -6.219 1 96.81 304 GLU A O 1
ATOM 2334 N N . PHE A 1 305 ? 6.168 -48.562 -8.398 1 95.88 305 PHE A N 1
ATOM 2335 C CA . PHE A 1 305 ? 7.363 -49.344 -8.68 1 95.88 305 PHE A CA 1
ATOM 2336 C C . PHE A 1 305 ? 8.57 -48.781 -7.945 1 95.88 305 PHE A C 1
ATOM 2338 O O . PHE A 1 305 ? 9.43 -49.531 -7.473 1 95.88 305 PHE A O 1
ATOM 2345 N N . LEU A 1 306 ? 8.617 -47.469 -7.852 1 95.81 306 LEU A N 1
ATOM 2346 C CA . LEU A 1 306 ? 9.742 -46.781 -7.215 1 95.81 306 LEU A CA 1
ATOM 2347 C C . LEU A 1 306 ? 9.562 -46.75 -5.703 1 95.81 306 LEU A C 1
ATOM 2349 O O . LEU A 1 306 ? 10.375 -46.125 -4.996 1 95.81 306 LEU A O 1
ATOM 2353 N N . GLY A 1 307 ? 8.469 -47.25 -5.199 1 95.44 307 GLY A N 1
ATOM 2354 C CA . GLY A 1 307 ? 8.32 -47.469 -3.771 1 95.44 307 GLY A CA 1
ATOM 2355 C C . GLY A 1 307 ? 7.422 -46.438 -3.104 1 95.44 307 GLY A C 1
ATOM 2356 O O . GLY A 1 307 ? 7.434 -46.312 -1.878 1 95.44 307 GLY A O 1
ATOM 2357 N N . PHE A 1 308 ? 6.629 -45.75 -3.914 1 96 308 PHE A N 1
ATOM 2358 C CA . PHE A 1 308 ? 5.758 -44.719 -3.352 1 96 308 PHE A CA 1
ATOM 2359 C C . PHE A 1 308 ? 4.297 -45 -3.664 1 96 308 PHE A C 1
ATOM 2361 O O . PHE A 1 308 ? 3.988 -45.656 -4.672 1 96 308 PHE A O 1
ATOM 2368 N N . THR A 1 309 ? 3.408 -44.656 -2.756 1 96.88 309 THR A N 1
ATOM 2369 C CA . THR A 1 309 ? 2.002 -44.469 -3.08 1 96.88 309 THR A CA 1
ATOM 2370 C C . THR A 1 309 ? 1.717 -42.969 -3.348 1 96.88 309 THR A C 1
ATOM 2372 O O . THR A 1 309 ? 1.62 -42.188 -2.414 1 96.88 309 THR A O 1
ATOM 2375 N N . PRO A 1 310 ? 1.562 -42.656 -4.617 1 97.69 310 PRO A N 1
ATOM 2376 C CA . PRO A 1 310 ? 1.474 -41.219 -4.906 1 97.69 310 PRO A CA 1
ATOM 2377 C C . PRO A 1 310 ? 0.139 -40.625 -4.477 1 97.69 310 PRO A C 1
ATOM 2379 O O . PRO A 1 310 ? -0.904 -41.281 -4.594 1 97.69 310 PRO A O 1
ATOM 2382 N N . ASN A 1 311 ? 0.178 -39.438 -3.932 1 97.88 311 ASN A N 1
ATOM 2383 C CA . ASN A 1 311 ? -1.025 -38.625 -3.785 1 97.88 311 ASN A CA 1
ATOM 2384 C C . ASN A 1 311 ? -1.539 -38.125 -5.137 1 97.88 311 ASN A C 1
ATOM 2386 O O . ASN A 1 311 ? -0.8 -37.5 -5.895 1 97.88 311 ASN A O 1
ATOM 2390 N N . MET A 1 312 ? -2.74 -38.531 -5.457 1 97.88 312 MET A N 1
ATOM 2391 C CA . MET A 1 312 ? -3.348 -38.156 -6.727 1 97.88 312 MET A CA 1
ATOM 2392 C C . MET A 1 312 ? -4.203 -36.906 -6.566 1 97.88 312 MET A C 1
ATOM 2394 O O . MET A 1 312 ? -5.004 -36.812 -5.633 1 97.88 312 MET A O 1
ATOM 2398 N N . SER A 1 313 ? -4.031 -35.875 -7.461 1 97 313 SER A N 1
ATOM 2399 C CA . SER A 1 313 ? -4.805 -34.656 -7.332 1 97 313 SER A CA 1
ATOM 2400 C C . SER A 1 313 ? -5.312 -34.188 -8.688 1 97 313 SER A C 1
ATOM 2402 O O . SER A 1 313 ? -4.594 -34.25 -9.688 1 97 313 SER A O 1
ATOM 2404 N N . ASN A 1 314 ? -6.547 -33.688 -8.75 1 97.06 314 ASN A N 1
ATOM 2405 C CA . ASN A 1 314 ? -7.074 -33.094 -9.961 1 97.06 314 ASN A CA 1
ATOM 2406 C C . ASN A 1 314 ? -6.949 -31.578 -9.93 1 97.06 314 ASN A C 1
ATOM 2408 O O . ASN A 1 314 ? -7.578 -30.875 -10.734 1 97.06 314 ASN A O 1
ATOM 2412 N N . ALA A 1 315 ? -6.223 -31.078 -8.969 1 95.75 315 ALA A N 1
ATOM 2413 C CA . ALA A 1 315 ? -6.133 -29.641 -8.734 1 95.75 315 ALA A CA 1
ATOM 2414 C C . ALA A 1 315 ? -4.695 -29.156 -8.898 1 95.75 315 ALA A C 1
ATOM 2416 O O . ALA A 1 315 ? -4.195 -28.391 -8.062 1 95.75 315 ALA A O 1
ATOM 2417 N N . GLY A 1 316 ? -4.043 -29.641 -9.922 1 95.25 316 GLY A N 1
ATOM 2418 C CA . GLY A 1 316 ? -2.701 -29.141 -10.203 1 95.25 316 GLY A CA 1
ATOM 2419 C C . GLY A 1 316 ? -2.686 -27.719 -10.711 1 95.25 316 GLY A C 1
ATOM 2420 O O . GLY A 1 316 ? -3.723 -27.172 -11.102 1 95.25 316 GLY A O 1
ATOM 2421 N N . SER A 1 317 ? -1.568 -27.094 -10.633 1 94.25 317 SER A N 1
ATOM 2422 C CA . SER A 1 317 ? -1.348 -25.75 -11.148 1 94.25 317 SER A CA 1
ATOM 2423 C C . SER A 1 317 ? 0.106 -25.547 -11.57 1 94.25 317 SER A C 1
ATOM 2425 O O . SER A 1 317 ? 0.953 -25.203 -10.742 1 94.25 317 SER A O 1
ATOM 2427 N N . SER A 1 318 ? 0.387 -25.656 -12.703 1 95.44 318 SER A N 1
ATOM 2428 C CA . SER A 1 318 ? 1.716 -25.531 -13.289 1 95.44 318 SER A CA 1
ATOM 2429 C C . SER A 1 318 ? 1.649 -25.547 -14.812 1 95.44 318 SER A C 1
ATOM 2431 O O . SER A 1 318 ? 0.613 -25.234 -15.406 1 95.44 318 SER A O 1
ATOM 2433 N N . ASN A 1 319 ? 2.738 -25.875 -15.492 1 97.75 319 ASN A N 1
ATOM 2434 C CA . ASN A 1 319 ? 2.766 -25.906 -16.953 1 97.75 319 ASN A CA 1
ATOM 2435 C C . ASN A 1 319 ? 1.716 -26.875 -17.516 1 97.75 319 ASN A C 1
ATOM 2437 O O . ASN A 1 319 ? 1.162 -26.625 -18.578 1 97.75 319 ASN A O 1
ATOM 2441 N N . MET A 1 320 ? 1.382 -27.891 -16.797 1 98.06 320 MET A N 1
ATOM 2442 C CA . MET A 1 320 ? 0.445 -28.891 -17.281 1 98.06 320 MET A CA 1
ATOM 2443 C C . MET A 1 320 ? -0.927 -28.281 -17.547 1 98.06 320 MET A C 1
ATOM 2445 O O . MET A 1 320 ? -1.737 -28.844 -18.281 1 98.06 320 MET A O 1
ATOM 2449 N N . ASN A 1 321 ? -1.215 -27.125 -16.906 1 98.19 321 ASN A N 1
ATOM 2450 C CA . ASN A 1 321 ? -2.508 -26.469 -17.062 1 98.19 321 ASN A CA 1
ATOM 2451 C C . ASN A 1 321 ? -2.83 -26.234 -18.547 1 98.19 321 ASN A C 1
ATOM 2453 O O . ASN A 1 321 ? -3.971 -26.422 -18.969 1 98.19 321 ASN A O 1
ATOM 2457 N N . ILE A 1 322 ? -1.811 -25.859 -19.266 1 98.06 322 ILE A N 1
ATOM 2458 C CA . ILE A 1 322 ? -2.023 -25.484 -20.656 1 98.06 322 ILE A CA 1
ATOM 2459 C C . ILE A 1 322 ? -2.473 -26.703 -21.453 1 98.06 322 ILE A C 1
ATOM 2461 O O . ILE A 1 322 ? -3.428 -26.625 -22.234 1 98.06 322 ILE A O 1
ATOM 2465 N N . ALA A 1 323 ? -1.83 -27.828 -21.266 1 98.44 323 ALA A N 1
ATOM 2466 C CA . ALA A 1 323 ? -2.17 -29.047 -22 1 98.44 323 ALA A CA 1
ATOM 2467 C C . ALA A 1 323 ? -3.553 -29.562 -21.594 1 98.44 323 ALA A C 1
ATOM 2469 O O . ALA A 1 323 ? -4.367 -29.906 -22.453 1 98.44 323 ALA A O 1
ATOM 2470 N N . ILE A 1 324 ? -3.771 -29.562 -20.344 1 98.06 324 ILE A N 1
ATOM 2471 C CA . ILE A 1 324 ? -5.047 -30.062 -19.844 1 98.06 324 ILE A CA 1
ATOM 2472 C C . ILE A 1 324 ? -6.184 -29.188 -20.344 1 98.06 324 ILE A C 1
ATOM 2474 O O . ILE A 1 324 ? -7.211 -29.688 -20.797 1 98.06 324 ILE A O 1
ATOM 2478 N N . ALA A 1 325 ? -6 -2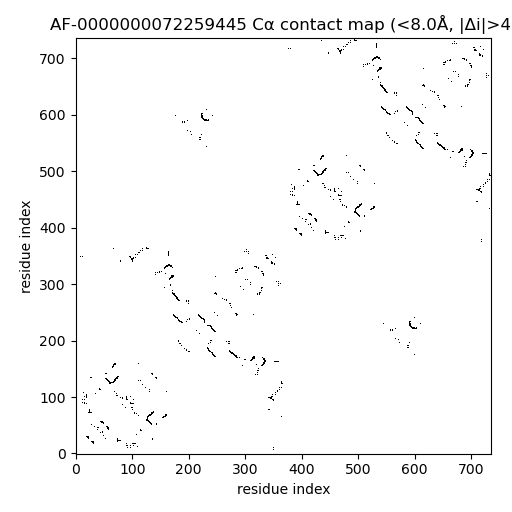7.922 -20.234 1 96.88 325 ALA A N 1
ATOM 2479 C CA . ALA A 1 325 ? -7.004 -26.984 -20.734 1 96.88 325 ALA A CA 1
ATOM 2480 C C . ALA A 1 325 ? -7.258 -27.188 -22.234 1 96.88 325 ALA A C 1
ATOM 2482 O O . ALA A 1 325 ? -8.375 -26.969 -22.703 1 96.88 325 ALA A O 1
ATOM 2483 N N . GLY A 1 326 ? -6.234 -27.578 -22.938 1 96.88 326 GLY A N 1
ATOM 2484 C CA . GLY A 1 326 ? -6.348 -27.828 -24.359 1 96.88 326 GLY A CA 1
ATOM 2485 C C . GLY A 1 326 ? -6.941 -29.188 -24.672 1 96.88 326 GLY A C 1
ATOM 2486 O O . GLY A 1 326 ? -7.164 -29.531 -25.828 1 96.88 326 GLY A O 1
ATOM 2487 N N . GLY A 1 327 ? -7.145 -30 -23.672 1 96.5 327 GLY A N 1
ATOM 2488 C CA . GLY A 1 327 ? -7.797 -31.281 -23.844 1 96.5 327 GLY A CA 1
ATOM 2489 C C . GLY A 1 327 ? -6.816 -32.438 -24.031 1 96.5 327 GLY A C 1
ATOM 2490 O O . GLY A 1 327 ? -7.211 -33.531 -24.422 1 96.5 327 GLY A O 1
ATOM 2491 N N . THR A 1 328 ? -5.535 -32.156 -23.781 1 97.06 328 THR A N 1
ATOM 2492 C CA . THR A 1 328 ? -4.516 -33.188 -23.938 1 97.06 328 THR A CA 1
ATOM 2493 C C . THR A 1 328 ? -4.148 -33.781 -22.578 1 97.06 328 THR A C 1
ATOM 2495 O O . THR A 1 328 ? -4.035 -33.062 -21.578 1 97.06 328 THR A O 1
ATOM 2498 N N . SER A 1 329 ? -3.977 -35.094 -22.547 1 96.12 329 SER A N 1
ATOM 2499 C CA . SER A 1 329 ? -3.561 -35.75 -21.297 1 96.12 329 SER A CA 1
ATOM 2500 C C . SER A 1 329 ? -2.232 -35.188 -20.797 1 96.12 329 SER A C 1
ATOM 2502 O O . SER A 1 329 ? -1.289 -35.031 -21.578 1 96.12 329 SER A O 1
ATOM 2504 N N . ALA A 1 330 ? -2.264 -34.812 -19.562 1 98.25 330 ALA A N 1
ATOM 2505 C CA . ALA A 1 330 ? -1.044 -34.281 -18.953 1 98.25 330 ALA A CA 1
ATOM 2506 C C . ALA A 1 330 ? -1.017 -34.562 -17.453 1 98.25 330 ALA A C 1
ATOM 2508 O O . ALA A 1 330 ? -2.064 -34.781 -16.844 1 98.25 330 ALA A O 1
ATOM 2509 N N . ILE A 1 331 ? 0.156 -34.625 -16.906 1 98.5 331 ILE A N 1
ATOM 2510 C CA . ILE A 1 331 ? 0.318 -34.812 -15.461 1 98.5 331 ILE A CA 1
ATOM 2511 C C . ILE A 1 331 ? 1.38 -33.875 -14.93 1 98.5 331 ILE A C 1
ATOM 2513 O O . ILE A 1 331 ? 2.246 -33.406 -15.68 1 98.5 331 ILE A O 1
ATOM 2517 N N . GLY A 1 332 ? 1.207 -33.5 -13.727 1 98.38 332 GLY A N 1
ATOM 2518 C CA . GLY A 1 332 ? 2.285 -32.938 -12.922 1 98.38 332 GLY A CA 1
ATOM 2519 C C . GLY A 1 332 ? 2.932 -33.969 -12.008 1 98.38 332 GLY A C 1
ATOM 2520 O O . GLY A 1 332 ? 2.268 -34.531 -11.133 1 98.38 332 GLY A O 1
ATOM 2521 N N . LEU A 1 333 ? 4.188 -34.25 -12.297 1 97.75 333 LEU A N 1
ATOM 2522 C CA . LEU A 1 333 ? 4.953 -35.125 -11.414 1 97.75 333 LEU A CA 1
ATOM 2523 C C . LEU A 1 333 ? 5.531 -34.344 -10.242 1 97.75 333 LEU A C 1
ATOM 2525 O O . LEU A 1 333 ? 6.668 -33.875 -10.297 1 97.75 333 LEU A O 1
ATOM 2529 N N . GLY A 1 334 ? 4.746 -34.344 -9.203 1 97.25 334 GLY A N 1
ATOM 2530 C CA . GLY A 1 334 ? 5.145 -33.531 -8.055 1 97.25 334 GLY A CA 1
ATOM 2531 C C . GLY A 1 334 ? 5.84 -34.344 -6.977 1 97.25 334 GLY A C 1
ATOM 2532 O O . GLY A 1 334 ? 6.355 -35.438 -7.246 1 97.25 334 GLY A O 1
ATOM 2533 N N . GLY A 1 335 ? 5.973 -33.75 -5.828 1 95.5 335 GLY A N 1
ATOM 2534 C CA . GLY A 1 335 ? 6.617 -34.375 -4.699 1 95.5 335 GLY A CA 1
ATOM 2535 C C . GLY A 1 335 ? 7.754 -33.562 -4.109 1 95.5 335 GLY A C 1
ATOM 2536 O O . GLY A 1 335 ? 7.668 -32.344 -4.023 1 95.5 335 GLY A O 1
ATOM 2537 N N . GLU A 1 336 ? 8.75 -34.25 -3.68 1 95.38 336 GLU A N 1
ATOM 2538 C CA . GLU A 1 336 ? 9.836 -33.594 -2.955 1 95.38 336 GLU A CA 1
ATOM 2539 C C . GLU A 1 336 ? 10.977 -33.219 -3.895 1 95.38 336 GLU A C 1
ATOM 2541 O O . GLU A 1 336 ? 11.289 -33.969 -4.828 1 95.38 336 GLU A O 1
ATOM 2546 N N . ARG A 1 337 ? 11.586 -32.062 -3.578 1 95.5 337 ARG A N 1
ATOM 2547 C CA . ARG A 1 337 ? 12.734 -31.578 -4.328 1 95.5 337 ARG A CA 1
ATOM 2548 C C . ARG A 1 337 ? 13.836 -31.078 -3.389 1 95.5 337 ARG A C 1
ATOM 2550 O O . ARG A 1 337 ? 15.023 -31.219 -3.691 1 95.5 337 ARG A O 1
ATOM 2557 N N . GLY A 1 338 ? 13.461 -30.578 -2.41 1 96.88 338 GLY A N 1
ATOM 2558 C CA . GLY A 1 338 ? 14.312 -29.875 -1.464 1 96.88 338 GLY A CA 1
ATOM 2559 C C . GLY A 1 338 ? 13.539 -28.984 -0.52 1 96.88 338 GLY A C 1
ATOM 2560 O O . GLY A 1 338 ? 12.445 -29.328 -0.069 1 96.88 338 GLY A O 1
ATOM 2561 N N . GLY A 1 339 ? 14.289 -27.828 -0.181 1 95.94 339 GLY A N 1
ATOM 2562 C CA . GLY A 1 339 ? 13.602 -27 0.795 1 95.94 339 GLY A CA 1
ATOM 2563 C C . GLY A 1 339 ? 14.047 -25.547 0.758 1 95.94 339 GLY A C 1
ATOM 2564 O O . GLY A 1 339 ? 14.945 -25.188 -0.002 1 95.94 339 GLY A O 1
ATOM 2565 N N . GLN A 1 340 ? 13.188 -24.672 1.441 1 94.56 340 GLN A N 1
ATOM 2566 C CA . GLN A 1 340 ? 13.445 -23.266 1.663 1 94.56 340 GLN A CA 1
ATOM 2567 C C . GLN A 1 340 ? 13.43 -22.484 0.347 1 94.56 340 GLN A C 1
ATOM 2569 O O . GLN A 1 340 ? 14.266 -21.609 0.133 1 94.56 340 GLN A O 1
ATOM 2574 N N . ARG A 1 341 ? 12.609 -22.922 -0.573 1 91 341 ARG A N 1
ATOM 2575 C CA . ARG A 1 341 ? 12.523 -22.25 -1.863 1 91 341 ARG A CA 1
ATOM 2576 C C . ARG A 1 341 ? 12.219 -20.766 -1.685 1 91 341 ARG A C 1
ATOM 2578 O O . ARG A 1 341 ? 11.305 -20.391 -0.941 1 91 341 ARG A O 1
ATOM 2585 N N . GLY A 1 342 ? 12.977 -19.984 -2.352 1 90.88 342 GLY A N 1
ATOM 2586 C CA . GLY A 1 342 ? 12.75 -18.547 -2.291 1 90.88 342 GLY A CA 1
ATOM 2587 C C . GLY A 1 342 ? 13.531 -17.859 -1.185 1 90.88 342 GLY A C 1
ATOM 2588 O O . GLY A 1 342 ? 13.469 -16.641 -1.037 1 90.88 342 GLY A O 1
ATOM 2589 N N . PHE A 1 343 ? 14.258 -18.609 -0.46 1 93 343 PHE A N 1
ATOM 2590 C CA . PHE A 1 343 ? 15.078 -18.062 0.623 1 93 343 PHE A CA 1
ATOM 2591 C C . PHE A 1 343 ? 16.562 -18.188 0.292 1 93 343 PHE A C 1
ATOM 2593 O O . PHE A 1 343 ? 16.938 -18.875 -0.649 1 93 343 PHE A O 1
ATOM 2600 N N . PRO A 1 344 ? 17.328 -17.453 1.086 1 94.69 344 PRO A N 1
ATOM 2601 C CA . PRO A 1 344 ? 18.766 -17.484 0.814 1 94.69 344 PRO A CA 1
ATOM 2602 C C . PRO A 1 344 ? 19.359 -18.875 0.98 1 94.69 344 PRO A C 1
ATOM 2604 O O . PRO A 1 344 ? 20.359 -19.203 0.336 1 94.69 344 PRO A O 1
ATOM 2607 N N . ASP A 1 345 ? 18.734 -19.688 1.855 1 96.81 345 ASP A N 1
ATOM 2608 C CA . ASP A 1 345 ? 19.266 -21.031 2.115 1 96.81 345 ASP A CA 1
ATOM 2609 C C . ASP A 1 345 ? 18.484 -22.094 1.354 1 96.81 345 ASP A C 1
ATOM 2611 O O . ASP A 1 345 ? 18.359 -23.219 1.818 1 96.81 345 ASP A O 1
ATOM 2615 N N . GLU A 1 346 ? 17.938 -21.703 0.278 1 97.81 346 GLU A N 1
ATOM 2616 C CA . GLU A 1 346 ? 17.297 -22.625 -0.641 1 97.81 346 GLU A CA 1
ATOM 2617 C C . GLU A 1 346 ? 18.203 -23.797 -0.98 1 97.81 346 GLU A C 1
ATOM 2619 O O . GLU A 1 346 ? 19.422 -23.625 -1.083 1 97.81 346 GLU A O 1
ATOM 2624 N N . TRP A 1 347 ? 17.594 -25.031 -1.123 1 98.56 347 TRP A N 1
ATOM 2625 C CA . TRP A 1 347 ? 18.422 -26.188 -1.457 1 98.56 347 TRP A CA 1
ATOM 2626 C C . TRP A 1 347 ? 17.609 -27.234 -2.211 1 98.56 347 TRP A C 1
ATOM 2628 O O . TRP A 1 347 ? 16.375 -27.188 -2.242 1 98.56 347 TRP A O 1
ATOM 2638 N N . ALA A 1 348 ? 18.344 -28.172 -2.906 1 98.75 348 ALA A N 1
ATOM 2639 C CA . ALA A 1 348 ? 17.781 -29.328 -3.613 1 98.75 348 ALA A CA 1
ATOM 2640 C C . ALA A 1 348 ? 18.391 -30.625 -3.111 1 98.75 348 ALA A C 1
ATOM 2642 O O . ALA A 1 348 ? 19.578 -30.672 -2.75 1 98.75 348 ALA A O 1
ATOM 2643 N N . SER A 1 349 ? 17.578 -31.641 -3.088 1 98.69 349 SER A N 1
ATOM 2644 C CA . SER A 1 349 ? 18.016 -32.969 -2.666 1 98.69 349 SER A CA 1
ATOM 2645 C C . SER A 1 349 ? 18.547 -33.781 -3.842 1 98.69 349 SER A C 1
ATOM 2647 O O . SER A 1 349 ? 17.828 -34 -4.824 1 98.69 349 SER A O 1
ATOM 2649 N N . ILE A 1 350 ? 19.766 -34.312 -3.693 1 98.62 350 ILE A N 1
ATOM 2650 C CA . ILE A 1 350 ? 20.359 -35.094 -4.758 1 98.62 350 ILE A CA 1
ATOM 2651 C C . ILE A 1 350 ? 19.594 -36.406 -4.902 1 98.62 350 ILE A C 1
ATOM 2653 O O . ILE A 1 350 ? 19.203 -36.781 -6.012 1 98.62 350 ILE A O 1
ATOM 2657 N N . PRO A 1 351 ? 19.25 -37.062 -3.809 1 98 351 PRO A N 1
ATOM 2658 C CA . PRO A 1 351 ? 18.484 -38.312 -3.945 1 98 351 PRO A CA 1
ATOM 2659 C C . PRO A 1 351 ? 17.125 -38.094 -4.629 1 98 351 PRO A C 1
ATOM 2661 O O . PRO A 1 351 ? 16.719 -38.906 -5.457 1 98 351 PRO A O 1
ATOM 2664 N N . ASN A 1 352 ? 16.484 -37 -4.258 1 97.94 352 ASN A N 1
ATOM 2665 C CA . ASN A 1 352 ? 15.188 -36.75 -4.879 1 97.94 352 ASN A CA 1
ATOM 2666 C C . ASN A 1 352 ? 15.336 -36.438 -6.363 1 97.94 352 ASN A C 1
ATOM 2668 O O . ASN A 1 352 ? 14.477 -36.781 -7.168 1 97.94 352 ASN A O 1
ATOM 2672 N N . MET A 1 353 ? 16.375 -35.781 -6.699 1 97.88 353 MET A N 1
ATOM 2673 C CA . MET A 1 353 ? 16.672 -35.469 -8.094 1 97.88 353 MET A CA 1
ATOM 2674 C C . MET A 1 353 ? 16.844 -36.75 -8.906 1 97.88 353 MET A C 1
ATOM 2676 O O . MET A 1 353 ? 16.328 -36.875 -10.016 1 97.88 353 MET A O 1
ATOM 2680 N N . LEU A 1 354 ? 17.531 -37.688 -8.352 1 98.44 354 LEU A N 1
ATOM 2681 C CA . LEU A 1 354 ? 17.75 -38.969 -9.023 1 98.44 354 LEU A CA 1
ATOM 2682 C C . LEU A 1 354 ? 16.438 -39.75 -9.148 1 98.44 354 LEU A C 1
ATOM 2684 O O . LEU A 1 354 ? 16.188 -40.375 -10.172 1 98.44 354 LEU A O 1
ATOM 2688 N N . THR A 1 355 ? 15.688 -39.656 -8.109 1 98.12 355 THR A N 1
ATOM 2689 C CA . THR A 1 355 ? 14.398 -40.344 -8.141 1 98.12 355 THR A CA 1
ATOM 2690 C C . THR A 1 355 ? 13.5 -39.75 -9.227 1 98.12 355 THR A C 1
ATOM 2692 O O . THR A 1 355 ? 12.836 -40.5 -9.945 1 98.12 355 THR A O 1
ATOM 2695 N N . ALA A 1 356 ? 13.445 -38.469 -9.297 1 98.31 356 ALA A N 1
ATOM 2696 C CA . ALA A 1 356 ? 12.68 -37.812 -10.359 1 98.31 356 ALA A CA 1
ATOM 2697 C C . ALA A 1 356 ? 13.164 -38.25 -11.734 1 98.31 356 ALA A C 1
ATOM 2699 O O . ALA A 1 356 ? 12.352 -38.531 -12.625 1 98.31 356 ALA A O 1
ATOM 2700 N N . ALA A 1 357 ? 14.477 -38.344 -11.891 1 98.25 357 ALA A N 1
ATOM 2701 C CA . ALA A 1 357 ? 15.047 -38.812 -13.156 1 98.25 357 ALA A CA 1
ATOM 2702 C C . ALA A 1 357 ? 14.602 -40.25 -13.477 1 98.25 357 ALA A C 1
ATOM 2704 O O . ALA A 1 357 ? 14.289 -40.562 -14.633 1 98.25 357 ALA A O 1
ATOM 2705 N N . LYS A 1 358 ? 14.594 -41.062 -12.492 1 97.12 358 LYS A N 1
ATOM 2706 C CA . LYS A 1 358 ? 14.156 -42.438 -12.688 1 97.12 358 LYS A CA 1
ATOM 2707 C C . LYS A 1 358 ? 12.695 -42.5 -13.141 1 97.12 358 LYS A C 1
ATOM 2709 O O . LYS A 1 358 ? 12.336 -43.312 -14 1 97.12 358 LYS A O 1
ATOM 2714 N N . HIS A 1 359 ? 11.906 -41.656 -12.5 1 96.88 359 HIS A N 1
ATOM 2715 C CA . HIS A 1 359 ? 10.5 -41.594 -12.891 1 96.88 359 HIS A CA 1
ATOM 2716 C C . HIS A 1 359 ? 10.352 -41.219 -14.359 1 96.88 359 HIS A C 1
ATOM 2718 O O . HIS A 1 359 ? 9.617 -41.875 -15.102 1 96.88 359 HIS A O 1
ATOM 2724 N N . VAL A 1 360 ? 11.062 -40.219 -14.781 1 97.06 360 VAL A N 1
ATOM 2725 C CA . VAL A 1 360 ? 11.008 -39.75 -16.156 1 97.06 360 VAL A CA 1
ATOM 2726 C C . VAL A 1 360 ? 11.523 -40.812 -17.109 1 97.06 360 VAL A C 1
ATOM 2728 O O . VAL A 1 360 ? 10.922 -41.062 -18.156 1 97.06 360 VAL A O 1
ATOM 2731 N N . TYR A 1 361 ? 12.586 -41.438 -16.766 1 96.44 361 TYR A N 1
ATOM 2732 C CA . TYR A 1 361 ? 13.164 -42.531 -17.562 1 96.44 361 TYR A CA 1
ATOM 2733 C C . TYR A 1 361 ? 12.148 -43.625 -17.797 1 96.44 361 TYR A C 1
ATOM 2735 O O . TYR A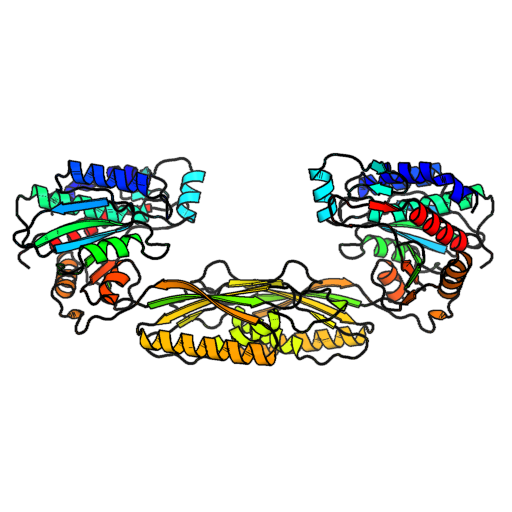 1 361 ? 11.961 -44.094 -18.922 1 96.44 361 TYR A O 1
ATOM 2743 N N . LEU A 1 362 ? 11.539 -44 -16.719 1 94.94 362 LEU A N 1
ATOM 2744 C CA . LEU A 1 362 ? 10.602 -45.125 -16.781 1 94.94 362 LEU A CA 1
ATOM 2745 C C . LEU A 1 362 ? 9.367 -44.75 -17.594 1 94.94 362 LEU A C 1
ATOM 2747 O O . LEU A 1 362 ? 8.805 -45.594 -18.297 1 94.94 362 LEU A O 1
ATOM 2751 N N . LEU A 1 363 ? 8.953 -43.5 -17.531 1 93.94 363 LEU A N 1
ATOM 2752 C CA . LEU A 1 363 ? 7.816 -43.062 -18.312 1 93.94 363 LEU A CA 1
ATOM 2753 C C . LEU A 1 363 ? 8.164 -43.031 -19.797 1 93.94 363 LEU A C 1
ATOM 2755 O O . LEU A 1 363 ? 7.309 -43.281 -20.641 1 93.94 363 LEU A O 1
ATOM 2759 N N . GLY A 1 364 ? 9.375 -42.656 -20.188 1 91.06 364 GLY A N 1
ATOM 2760 C CA . GLY A 1 364 ? 9.797 -42.5 -21.562 1 91.06 364 GLY A CA 1
ATOM 2761 C C . GLY A 1 364 ? 10.18 -43.812 -22.203 1 91.06 364 GLY A C 1
ATOM 2762 O O . GLY A 1 364 ? 10.242 -43.938 -23.438 1 91.06 364 GLY A O 1
ATOM 2763 N N . SER A 1 365 ? 10.828 -44.75 -21.547 1 73.38 365 SER A N 1
ATOM 2764 C CA . SER A 1 365 ? 11.508 -45.938 -22.094 1 73.38 365 SER A CA 1
ATOM 2765 C C . SER A 1 365 ? 10.516 -46.938 -22.625 1 73.38 365 SER A C 1
ATOM 2767 O O . SER A 1 365 ? 10.789 -47.625 -23.609 1 73.38 365 SER A O 1
ATOM 2769 N N . PHE A 1 366 ? 9.461 -47.344 -21.891 1 62.59 366 PHE A N 1
ATOM 2770 C CA . PHE A 1 366 ? 9.031 -48.719 -22.047 1 62.59 366 PHE A CA 1
ATOM 2771 C C . PHE A 1 366 ? 7.746 -48.781 -22.875 1 62.59 366 PHE A C 1
ATOM 2773 O O . PHE A 1 366 ? 7.039 -47.781 -23.031 1 62.59 366 PHE A O 1
ATOM 2780 N N . ASP A 1 367 ? 7.645 -49.938 -23.672 1 60.5 367 ASP A N 1
ATOM 2781 C CA . ASP A 1 367 ? 6.492 -50.375 -24.453 1 60.5 367 ASP A CA 1
ATOM 2782 C C . ASP A 1 367 ? 5.184 -50.031 -23.75 1 60.5 367 ASP A C 1
ATOM 2784 O O . ASP A 1 367 ? 4.887 -50.562 -22.672 1 60.5 367 ASP A O 1
ATOM 2788 N N . TRP A 1 368 ? 4.895 -48.75 -24.016 1 52.22 368 TRP A N 1
ATOM 2789 C CA . TRP A 1 368 ? 3.576 -48.312 -23.562 1 52.22 368 TRP A CA 1
ATOM 2790 C C . TRP A 1 368 ? 2.5 -49.312 -24.016 1 52.22 368 TRP A C 1
ATOM 2792 O O . TRP A 1 368 ? 2.523 -49.781 -25.141 1 52.22 368 TRP A O 1
ATOM 2802 N N . MET B 1 1 ? 5.789 51.781 10.734 1 87.56 1 MET B N 1
ATOM 2803 C CA . MET B 1 1 ? 5.355 51.312 9.414 1 87.56 1 MET B CA 1
ATOM 2804 C C . MET B 1 1 ? 6.363 51.688 8.344 1 87.56 1 MET B C 1
ATOM 2806 O O . MET B 1 1 ? 6.711 50.875 7.488 1 87.56 1 MET B O 1
ATOM 2810 N N . GLU B 1 2 ? 6.852 52.875 8.484 1 89.38 2 GLU B N 1
ATOM 2811 C CA . GLU B 1 2 ? 7.844 53.312 7.504 1 89.38 2 GLU B CA 1
ATOM 2812 C C . GLU B 1 2 ? 9.117 52.469 7.605 1 89.38 2 GLU B C 1
ATOM 2814 O O . GLU B 1 2 ? 9.727 52.125 6.59 1 89.38 2 GLU B O 1
ATOM 2819 N N . PHE B 1 3 ? 9.453 52.188 8.836 1 93.12 3 PHE B N 1
ATOM 2820 C CA . PHE B 1 3 ? 10.625 51.344 9.031 1 93.12 3 PHE B CA 1
ATOM 2821 C C . PHE B 1 3 ? 10.438 50 8.32 1 93.12 3 PHE B C 1
ATOM 2823 O O . PHE B 1 3 ? 11.32 49.562 7.57 1 93.12 3 PHE B O 1
ATOM 2830 N N . ILE B 1 4 ? 9.336 49.406 8.492 1 96 4 ILE B N 1
ATOM 2831 C CA . ILE B 1 4 ? 9.078 48.094 7.93 1 96 4 ILE B CA 1
ATOM 2832 C C . ILE B 1 4 ? 9.078 48.188 6.406 1 96 4 ILE B C 1
ATOM 2834 O O . ILE B 1 4 ? 9.625 47.312 5.73 1 96 4 ILE B O 1
ATOM 2838 N N . ASN B 1 5 ? 8.531 49.219 5.859 1 95.19 5 ASN B N 1
ATOM 2839 C CA . ASN B 1 5 ? 8.461 49.406 4.414 1 95.19 5 ASN B CA 1
ATOM 2840 C C . ASN B 1 5 ? 9.852 49.438 3.787 1 95.19 5 ASN B C 1
ATOM 2842 O O . ASN B 1 5 ? 10.023 49.062 2.635 1 95.19 5 ASN B O 1
ATOM 2846 N N . ALA B 1 6 ? 10.797 49.844 4.57 1 95.5 6 ALA B N 1
ATOM 2847 C CA . ALA B 1 6 ? 12.141 50.031 4.039 1 95.5 6 ALA B CA 1
ATOM 2848 C C . ALA B 1 6 ? 13 48.812 4.219 1 95.5 6 ALA B C 1
ATOM 2850 O O . ALA B 1 6 ? 14.188 48.812 3.896 1 95.5 6 ALA B O 1
ATOM 2851 N N . GLN B 1 7 ? 12.398 47.75 4.672 1 95.94 7 GLN B N 1
ATOM 2852 C CA . GLN B 1 7 ? 13.219 46.625 5.074 1 95.94 7 GLN B CA 1
ATOM 2853 C C . GLN B 1 7 ? 13.148 45.5 4.047 1 95.94 7 GLN B C 1
ATOM 2855 O O . GLN B 1 7 ? 13.5 44.344 4.34 1 95.94 7 GLN B O 1
ATOM 2860 N N . GLY B 1 8 ? 12.719 45.719 2.846 1 97.31 8 GLY B N 1
ATOM 2861 C CA . GLY B 1 8 ? 12.516 44.688 1.847 1 97.31 8 GLY B CA 1
ATOM 2862 C C . GLY B 1 8 ? 13.758 43.844 1.597 1 97.31 8 GLY B C 1
ATOM 2863 O O . GLY B 1 8 ? 13.703 42.625 1.646 1 97.31 8 GLY B O 1
ATOM 2864 N N . ASN B 1 9 ? 14.844 44.469 1.355 1 97.06 9 ASN B N 1
ATOM 2865 C CA . ASN B 1 9 ? 16.094 43.781 1.07 1 97.06 9 ASN B CA 1
ATOM 2866 C C . ASN B 1 9 ? 16.578 42.969 2.277 1 97.06 9 ASN B C 1
ATOM 2868 O O . ASN B 1 9 ? 17.016 41.844 2.135 1 97.06 9 ASN B O 1
ATOM 2872 N N . ARG B 1 10 ? 16.531 43.594 3.365 1 96.94 10 ARG B N 1
ATOM 2873 C CA . ARG B 1 10 ? 16.969 42.938 4.586 1 96.94 10 ARG B CA 1
ATOM 2874 C C . ARG B 1 10 ? 16.078 41.719 4.902 1 96.94 10 ARG B C 1
ATOM 2876 O O . ARG B 1 10 ? 16.562 40.688 5.316 1 96.94 10 ARG B O 1
ATOM 2883 N N . ALA B 1 11 ? 14.812 41.938 4.711 1 98.06 11 ALA B N 1
ATOM 2884 C CA . ALA B 1 11 ? 13.867 40.844 4.918 1 98.06 11 ALA B CA 1
ATOM 2885 C C . ALA B 1 11 ? 14.18 39.656 4.008 1 98.06 11 ALA B C 1
ATOM 2887 O O . ALA B 1 11 ? 14.148 38.5 4.441 1 98.06 11 ALA B O 1
ATOM 2888 N N . ALA B 1 12 ? 14.445 39.938 2.777 1 98.62 12 ALA B N 1
ATOM 2889 C CA . ALA B 1 12 ? 14.773 38.906 1.802 1 98.62 12 ALA B CA 1
ATOM 2890 C C . ALA B 1 12 ? 16.031 38.156 2.211 1 98.62 12 ALA B C 1
ATOM 2892 O O . ALA B 1 12 ? 16.062 36.906 2.131 1 98.62 12 ALA B O 1
ATOM 2893 N N . GLN B 1 13 ? 16.984 38.875 2.643 1 98.38 13 GLN B N 1
ATOM 2894 C CA . GLN B 1 13 ? 18.234 38.25 3.055 1 98.38 13 GLN B CA 1
ATOM 2895 C C . GLN B 1 13 ? 18.047 37.406 4.297 1 98.38 13 GLN B C 1
ATOM 2897 O O . GLN B 1 13 ? 18.594 36.281 4.387 1 98.38 13 GLN B O 1
ATOM 2902 N N . MET B 1 14 ? 17.297 37.906 5.246 1 98.62 14 MET B N 1
ATOM 2903 C CA . MET B 1 14 ? 16.969 37.156 6.449 1 98.62 14 MET B CA 1
ATOM 2904 C C . MET B 1 14 ? 16.25 35.844 6.09 1 98.62 14 MET B C 1
ATOM 2906 O O . MET B 1 14 ? 16.531 34.812 6.684 1 98.62 14 MET B O 1
ATOM 2910 N N . LEU B 1 15 ? 15.406 35.969 5.117 1 98.81 15 LEU B N 1
ATOM 2911 C CA . LEU B 1 15 ? 14.641 34.812 4.699 1 98.81 15 LEU B CA 1
ATOM 2912 C C . LEU B 1 15 ? 15.547 33.75 4.062 1 98.81 15 LEU B C 1
ATOM 2914 O O . LEU B 1 15 ? 15.367 32.562 4.277 1 98.81 15 LEU B O 1
ATOM 2918 N N . VAL B 1 16 ? 16.453 34.219 3.291 1 98.69 16 VAL B N 1
ATOM 2919 C CA . VAL B 1 16 ? 17.406 33.312 2.688 1 98.69 16 VAL B CA 1
ATOM 2920 C C . VAL B 1 16 ? 18.172 32.562 3.783 1 98.69 16 VAL B C 1
ATOM 2922 O O . VAL B 1 16 ? 18.359 31.344 3.699 1 98.69 16 VAL B O 1
ATOM 2925 N N . GLU B 1 17 ? 18.547 33.281 4.781 1 98.56 17 GLU B N 1
ATOM 2926 C CA . GLU B 1 17 ? 19.359 32.688 5.852 1 98.56 17 GLU B CA 1
ATOM 2927 C C . GLU B 1 17 ? 18.547 31.734 6.719 1 98.56 17 GLU B C 1
ATOM 2929 O O . GLU B 1 17 ? 19.031 30.672 7.098 1 98.56 17 GLU B O 1
ATOM 2934 N N . ILE B 1 18 ? 17.375 32.125 7.051 1 98.75 18 ILE B N 1
ATOM 2935 C CA . ILE B 1 18 ? 16.531 31.312 7.934 1 98.75 18 ILE B CA 1
ATOM 2936 C C . ILE B 1 18 ? 15.898 30.172 7.137 1 98.75 18 ILE B C 1
ATOM 2938 O O . ILE B 1 18 ? 15.992 29.016 7.531 1 98.75 18 ILE B O 1
ATOM 2942 N N . GLY B 1 19 ? 15.312 30.5 5.984 1 98.31 19 GLY B N 1
ATOM 2943 C CA . GLY B 1 19 ? 14.609 29.531 5.156 1 98.31 19 GLY B CA 1
ATOM 2944 C C . GLY B 1 19 ? 15.539 28.547 4.473 1 98.31 19 GLY B C 1
ATOM 2945 O O . GLY B 1 19 ? 15.125 27.453 4.098 1 98.31 19 GLY B O 1
ATOM 2946 N N . GLY B 1 20 ? 16.766 28.938 4.297 1 98.12 20 GLY B N 1
ATOM 2947 C CA . GLY B 1 20 ? 17.75 28.078 3.66 1 98.12 20 GLY B CA 1
ATOM 2948 C C . GLY B 1 20 ? 18.188 26.922 4.543 1 98.12 20 GLY B C 1
ATOM 2949 O O . GLY B 1 20 ? 18.781 25.953 4.059 1 98.12 20 GLY B O 1
ATOM 2950 N N . ILE B 1 21 ? 17.953 27.016 5.812 1 98.44 21 ILE B N 1
ATOM 2951 C CA . ILE B 1 21 ? 18.297 25.953 6.746 1 98.44 21 ILE B CA 1
ATOM 2952 C C . ILE B 1 21 ? 17.281 24.812 6.645 1 98.44 21 ILE B C 1
ATOM 2954 O O . ILE B 1 21 ? 16.078 25.047 6.781 1 98.44 21 ILE B O 1
ATOM 2958 N N . ILE B 1 22 ? 17.734 23.594 6.375 1 98.06 22 ILE B N 1
ATOM 2959 C CA . ILE B 1 22 ? 16.859 22.438 6.289 1 98.06 22 ILE B CA 1
ATOM 2960 C C . ILE B 1 22 ? 16.266 22.141 7.664 1 98.06 22 ILE B C 1
ATOM 2962 O O . ILE B 1 22 ? 17 21.906 8.625 1 98.06 22 ILE B O 1
ATOM 2966 N N . SER B 1 23 ? 14.961 22.172 7.727 1 97.88 23 SER B N 1
ATOM 2967 C CA . SER B 1 23 ? 14.344 22.109 9.047 1 97.88 23 SER B CA 1
ATOM 2968 C C . SER B 1 23 ? 13.039 21.312 9.016 1 97.88 23 SER B C 1
ATOM 2970 O O . SER B 1 23 ? 11.977 21.844 9.32 1 97.88 23 SER B O 1
ATOM 2972 N N . PRO B 1 24 ? 13.078 20 8.656 1 96.44 24 PRO B N 1
ATOM 2973 C CA . PRO B 1 24 ? 11.875 19.188 8.844 1 96.44 24 PRO B CA 1
ATOM 2974 C C . PRO B 1 24 ? 11.492 19.016 10.312 1 96.44 24 PRO B C 1
ATOM 2976 O O . PRO B 1 24 ? 12.273 19.359 11.203 1 96.44 24 PRO B O 1
ATOM 2979 N N . SER B 1 25 ? 10.297 18.562 10.531 1 95.94 25 SER B N 1
ATOM 2980 C CA . SER B 1 25 ? 9.82 18.375 11.898 1 95.94 25 SER B CA 1
ATOM 2981 C C . SER B 1 25 ? 10.773 17.484 12.695 1 95.94 25 SER B C 1
ATOM 2983 O O . SER B 1 25 ? 11.141 16.391 12.25 1 95.94 25 SER B O 1
ATOM 2985 N N . GLY B 1 26 ? 11.148 17.969 13.797 1 96.06 26 GLY B N 1
ATOM 2986 C CA . GLY B 1 26 ? 12.047 17.234 14.68 1 96.06 26 GLY B CA 1
ATOM 2987 C C . GLY B 1 26 ? 13.5 17.641 14.516 1 96.06 26 GLY B C 1
ATOM 2988 O O . GLY B 1 26 ? 14.344 17.266 15.336 1 96.06 26 GLY B O 1
ATOM 2989 N N . GLU B 1 27 ? 13.828 18.391 13.508 1 97.31 27 GLU B N 1
ATOM 2990 C CA . GLU B 1 27 ? 15.195 18.828 13.242 1 97.31 27 GLU B CA 1
ATOM 2991 C C . GLU B 1 27 ? 15.281 20.344 13.148 1 97.31 27 GLU B C 1
ATOM 2993 O O . GLU B 1 27 ? 15.961 20.891 12.273 1 97.31 27 GLU B O 1
ATOM 2998 N N . GLU B 1 28 ? 14.617 21.062 14.023 1 98.12 28 GLU B N 1
ATOM 2999 C CA . GLU B 1 28 ? 14.461 22.5 13.867 1 98.12 28 GLU B CA 1
ATOM 3000 C C . GLU B 1 28 ? 15.508 23.266 14.68 1 98.12 28 GLU B C 1
ATOM 3002 O O . GLU B 1 28 ? 15.5 24.5 14.711 1 98.12 28 GLU B O 1
ATOM 3007 N N . LEU B 1 29 ? 16.422 22.594 15.328 1 98.38 29 LEU B N 1
ATOM 3008 C CA . LEU B 1 29 ? 17.312 23.234 16.281 1 98.38 29 LEU B CA 1
ATOM 3009 C C . LEU B 1 29 ? 18.156 24.312 15.609 1 98.38 29 LEU B C 1
ATOM 3011 O O . LEU B 1 29 ? 18.25 25.438 16.109 1 98.38 29 LEU B O 1
ATOM 3015 N N . GLU B 1 30 ? 18.797 23.953 14.492 1 98.44 30 GLU B N 1
ATOM 3016 C CA . GLU B 1 30 ? 19.656 24.922 13.812 1 98.44 30 GLU B CA 1
ATOM 3017 C C . GLU B 1 30 ? 18.875 26.172 13.422 1 98.44 30 GLU B C 1
ATOM 3019 O O . GLU B 1 30 ? 19.359 27.297 13.594 1 98.44 30 GLU B O 1
ATOM 3024 N N . ARG B 1 31 ? 17.688 26.031 12.828 1 98.25 31 ARG B N 1
ATOM 3025 C CA . ARG B 1 31 ? 16.859 27.172 12.43 1 98.25 31 ARG B CA 1
ATOM 3026 C C . ARG B 1 31 ? 16.406 27.969 13.656 1 98.25 31 ARG B C 1
ATOM 3028 O O . ARG B 1 31 ? 16.344 29.188 13.617 1 98.25 31 ARG B O 1
ATOM 3035 N N . ALA B 1 32 ? 16.094 27.234 14.719 1 98.88 32 ALA B N 1
ATOM 3036 C CA . ALA B 1 32 ? 15.711 27.891 15.969 1 98.88 32 ALA B CA 1
ATOM 3037 C C . ALA B 1 32 ? 16.844 28.781 16.484 1 98.88 32 ALA B C 1
ATOM 3039 O O . ALA B 1 32 ? 16.594 29.906 16.922 1 98.88 32 ALA B O 1
ATOM 3040 N N . GLU B 1 33 ? 18.031 28.25 16.469 1 98.81 33 GLU B N 1
ATOM 3041 C CA . GLU B 1 33 ? 19.188 29.016 16.938 1 98.81 33 GLU B CA 1
ATOM 3042 C C . GLU B 1 33 ? 19.422 30.25 16.078 1 98.81 33 GLU B C 1
ATOM 3044 O O . GLU B 1 33 ? 19.766 31.312 16.594 1 98.81 33 GLU B O 1
ATOM 3049 N N . LYS B 1 34 ? 19.266 30.094 14.82 1 98.81 34 LYS B N 1
ATOM 3050 C CA . LYS B 1 34 ? 19.422 31.25 13.93 1 98.81 34 LYS B CA 1
ATOM 3051 C C . LYS B 1 34 ? 18.375 32.312 14.234 1 98.81 34 LYS B C 1
ATOM 3053 O O . LYS B 1 34 ? 18.688 33.5 14.234 1 98.81 34 LYS B O 1
ATOM 3058 N N . VAL B 1 35 ? 17.188 31.922 14.445 1 98.88 35 VAL B N 1
ATOM 3059 C CA . VAL B 1 35 ? 16.125 32.875 14.789 1 98.88 35 VAL B CA 1
ATOM 3060 C C . VAL B 1 35 ? 16.438 33.562 16.109 1 98.88 35 VAL B C 1
ATOM 3062 O O . VAL B 1 35 ? 16.266 34.75 16.25 1 98.88 35 VAL B O 1
ATOM 3065 N N . ALA B 1 36 ? 16.906 32.781 17.062 1 98.88 36 ALA B N 1
ATOM 3066 C CA . ALA B 1 36 ? 17.281 33.344 18.344 1 98.88 36 ALA B CA 1
ATOM 3067 C C . ALA B 1 36 ? 18.406 34.375 18.188 1 98.88 36 ALA B C 1
ATOM 3069 O O . ALA B 1 36 ? 18.422 35.406 18.891 1 98.88 36 ALA B O 1
ATOM 3070 N N . GLU B 1 37 ? 19.344 34.062 17.344 1 98.81 37 GLU B N 1
ATOM 3071 C CA . GLU B 1 37 ? 20.406 35 17.062 1 98.81 37 GLU B CA 1
ATOM 3072 C C . GLU B 1 37 ? 19.844 36.344 16.578 1 98.81 37 GLU B C 1
ATOM 3074 O O . GLU B 1 37 ? 20.266 37.406 17.031 1 98.81 37 GLU B O 1
ATOM 3079 N N . TYR B 1 38 ? 18.922 36.25 15.641 1 98.81 38 TYR B N 1
ATOM 3080 C CA . TYR B 1 38 ? 18.297 37.469 15.141 1 98.81 38 TYR B CA 1
ATOM 3081 C C . TYR B 1 38 ? 17.531 38.188 16.25 1 98.81 38 TYR B C 1
ATOM 3083 O O . TYR B 1 38 ? 17.531 39.438 16.312 1 98.81 38 TYR B O 1
ATOM 3091 N N . MET B 1 39 ? 16.844 37.438 17.094 1 98.88 39 MET B N 1
ATOM 3092 C CA . MET B 1 39 ? 16.109 38.031 18.203 1 98.88 39 MET B CA 1
ATOM 3093 C C . MET B 1 39 ? 17.047 38.844 19.109 1 98.88 39 MET B C 1
ATOM 3095 O O . MET B 1 39 ? 16.719 39.938 19.531 1 98.88 39 MET B O 1
ATOM 3099 N N . LYS B 1 40 ? 18.188 38.281 19.359 1 98.75 40 LYS B N 1
ATOM 3100 C CA . LYS B 1 40 ? 19.188 38.969 20.172 1 98.75 40 LYS B CA 1
ATOM 3101 C C . LYS B 1 40 ? 19.672 40.219 19.469 1 98.75 40 LYS B C 1
ATOM 3103 O O . LYS B 1 40 ? 19.797 41.281 20.109 1 98.75 40 LYS B O 1
ATOM 3108 N N . GLU B 1 41 ? 20 40.125 18.25 1 98.44 41 GLU B N 1
ATOM 3109 C CA . GLU B 1 41 ? 20.484 41.25 17.469 1 98.44 41 GLU B CA 1
ATOM 3110 C C . GLU B 1 41 ? 19.469 42.406 17.469 1 98.44 41 GLU B C 1
ATOM 3112 O O . GLU B 1 41 ? 19.844 43.562 17.469 1 98.44 41 GLU B O 1
ATOM 3117 N N . ILE B 1 42 ? 18.234 42.031 17.406 1 97.75 42 ILE B N 1
ATOM 3118 C CA . ILE B 1 42 ? 17.141 43 17.391 1 97.75 42 ILE B CA 1
ATOM 3119 C C . ILE B 1 42 ? 17.047 43.656 18.75 1 97.75 42 ILE B C 1
ATOM 3121 O O . ILE B 1 42 ? 16.609 44.812 18.844 1 97.75 42 ILE B O 1
ATOM 3125 N N . GLY B 1 43 ? 17.391 42.938 19.828 1 97.94 43 GLY B N 1
ATOM 3126 C CA . GLY B 1 43 ? 17.344 43.531 21.172 1 97.94 43 GLY B CA 1
ATOM 3127 C C . GLY B 1 43 ? 16.234 42.969 22.031 1 97.94 43 GLY B C 1
ATOM 3128 O O . GLY B 1 43 ? 15.836 43.594 23.016 1 97.94 43 GLY B O 1
ATOM 3129 N N . LEU B 1 44 ? 15.711 41.812 21.672 1 98.5 44 LEU B N 1
ATOM 3130 C CA . LEU B 1 44 ? 14.734 41.188 22.531 1 98.5 44 LEU B CA 1
ATOM 3131 C C . LEU B 1 44 ? 15.391 40.688 23.828 1 98.5 44 LEU B C 1
ATOM 3133 O O . LEU B 1 44 ? 16.594 40.438 23.859 1 98.5 44 LEU B O 1
ATOM 3137 N N . THR B 1 45 ? 14.602 40.656 24.812 1 98.06 45 THR B N 1
ATOM 3138 C CA . THR B 1 45 ? 15.086 40.156 26.094 1 98.06 45 THR B CA 1
ATOM 3139 C C . THR B 1 45 ? 14.719 38.688 26.312 1 98.06 45 THR B C 1
ATOM 3141 O O . THR B 1 45 ? 13.836 38.188 25.625 1 98.06 45 THR B O 1
ATOM 3144 N N . ASP B 1 46 ? 15.438 38 27.203 1 98 46 ASP B N 1
ATOM 3145 C CA . ASP B 1 46 ? 15.188 36.625 27.609 1 98 46 ASP B CA 1
ATOM 3146 C C . ASP B 1 46 ? 15.141 35.688 26.406 1 98 46 ASP B C 1
ATOM 3148 O O . ASP B 1 46 ? 14.258 34.844 26.297 1 98 46 ASP B O 1
ATOM 3152 N N . VAL B 1 47 ? 16.016 36 25.516 1 98.69 47 VAL B N 1
ATOM 3153 C CA . VAL B 1 47 ? 16.062 35.188 24.312 1 98.69 47 VAL B CA 1
ATOM 3154 C C . VAL B 1 47 ? 16.609 33.812 24.641 1 98.69 47 VAL B C 1
ATOM 3156 O O . VAL B 1 47 ? 17.641 33.688 25.297 1 98.69 47 VAL B O 1
ATOM 3159 N N . LYS B 1 48 ? 15.875 32.75 24.188 1 98.19 48 LYS B N 1
ATOM 3160 C CA . LYS B 1 48 ? 16.328 31.375 24.469 1 98.19 48 LYS B CA 1
ATOM 3161 C C . LYS B 1 48 ? 15.805 30.406 23.406 1 98.19 48 LYS B C 1
ATOM 3163 O O . LYS B 1 48 ? 14.805 30.688 22.734 1 98.19 48 LYS B O 1
ATOM 3168 N N . VAL B 1 49 ? 16.516 29.391 23.25 1 98.25 49 VAL B N 1
ATOM 3169 C CA . VAL B 1 49 ? 16.047 28.203 22.547 1 98.25 49 VAL B CA 1
ATOM 3170 C C . VAL B 1 49 ? 15.742 27.094 23.547 1 98.25 49 VAL B C 1
ATOM 3172 O O . VAL B 1 49 ? 16.641 26.656 24.281 1 98.25 49 VAL B O 1
ATOM 3175 N N . GLU B 1 50 ? 14.516 26.719 23.594 1 95.69 50 GLU B N 1
ATOM 3176 C CA . GLU B 1 50 ? 14.078 25.719 24.562 1 95.69 50 GLU B CA 1
ATOM 3177 C C . GLU B 1 50 ? 14.484 24.312 24.141 1 95.69 50 GLU B C 1
ATOM 3179 O O . GLU B 1 50 ? 15.062 24.125 23.062 1 95.69 50 GLU B O 1
ATOM 3184 N N . ASP B 1 51 ? 14.141 23.266 25.109 1 89.44 51 ASP B N 1
ATOM 3185 C CA . ASP B 1 51 ? 14.398 21.859 24.766 1 89.44 51 ASP B CA 1
ATOM 3186 C C . ASP B 1 51 ? 13.578 21.453 23.531 1 89.44 51 ASP B C 1
ATOM 3188 O O . ASP B 1 51 ? 14.094 20.766 22.641 1 89.44 51 ASP B O 1
ATOM 3192 N N . MET B 1 52 ? 12.281 21.641 23.656 1 89.56 52 MET B N 1
ATOM 3193 C CA . MET B 1 52 ? 11.57 21.75 22.391 1 89.56 52 MET B CA 1
ATOM 3194 C C . MET B 1 52 ? 12.07 22.953 21.609 1 89.56 52 MET B C 1
ATOM 3196 O O . MET B 1 52 ? 11.883 24.109 22.016 1 89.56 52 MET B O 1
ATOM 3200 N N . PRO B 1 53 ? 12.789 22.656 20.5 1 94.06 53 PRO B N 1
ATOM 3201 C CA . PRO B 1 53 ? 13.625 23.781 20.078 1 94.06 53 PRO B CA 1
ATOM 3202 C C . PRO B 1 53 ? 12.805 24.953 19.547 1 94.06 53 PRO B C 1
ATOM 3204 O O . PRO B 1 53 ? 12.945 25.328 18.375 1 94.06 53 PRO B O 1
ATOM 3207 N N . ASN B 1 54 ? 11.969 25.484 20.406 1 98.56 54 ASN B N 1
ATOM 3208 C CA . ASN B 1 54 ? 11.352 26.781 20.156 1 98.56 54 ASN B CA 1
ATOM 3209 C C . ASN B 1 54 ? 12.328 27.922 20.391 1 98.56 54 ASN B C 1
ATOM 3211 O O . ASN B 1 54 ? 13.117 27.891 21.344 1 98.56 54 ASN B O 1
ATOM 3215 N N . ALA B 1 55 ? 12.352 28.891 19.547 1 98.88 55 ALA B N 1
ATOM 3216 C CA . ALA B 1 55 ? 13.062 30.141 19.797 1 98.88 55 ALA B CA 1
ATOM 3217 C C . ALA B 1 55 ? 12.117 31.203 20.359 1 98.88 55 ALA B C 1
ATOM 3219 O O . ALA B 1 55 ? 11.102 31.531 19.75 1 98.88 55 ALA B O 1
ATOM 3220 N N . ILE B 1 56 ? 12.453 31.719 21.5 1 98.81 56 ILE B N 1
ATOM 3221 C CA . ILE B 1 56 ? 11.562 32.656 22.188 1 98.81 56 ILE B CA 1
ATOM 3222 C C . ILE B 1 56 ? 12.32 33.938 22.531 1 98.81 56 ILE B C 1
ATOM 3224 O O . ILE B 1 56 ? 13.484 33.875 22.953 1 98.81 56 ILE B O 1
ATOM 3228 N N . GLY B 1 57 ? 11.688 35.062 22.375 1 98.81 57 GLY B N 1
ATOM 3229 C CA . GLY B 1 57 ? 12.148 36.375 22.812 1 98.81 57 GLY B CA 1
ATOM 3230 C C . GLY B 1 57 ? 11.031 37.25 23.297 1 98.81 57 GLY B C 1
ATOM 3231 O O . GLY B 1 57 ? 9.867 37.062 22.938 1 98.81 57 GLY B O 1
ATOM 3232 N N . ILE B 1 58 ? 11.453 38.219 24.078 1 98.56 58 ILE B N 1
ATOM 3233 C CA . ILE B 1 58 ? 10.414 39 24.766 1 98.56 58 ILE B CA 1
ATOM 3234 C C . ILE B 1 58 ? 10.695 40.5 24.625 1 98.56 58 ILE B C 1
ATOM 3236 O O . ILE B 1 58 ? 11.852 40.906 24.641 1 98.56 58 ILE B O 1
ATOM 3240 N N . ILE B 1 59 ? 9.656 41.25 24.438 1 97.62 59 ILE B N 1
ATOM 3241 C CA . ILE B 1 59 ? 9.664 42.719 24.656 1 97.62 59 ILE B CA 1
ATOM 3242 C C . ILE B 1 59 ? 8.812 43.062 25.875 1 97.62 59 ILE B C 1
ATOM 3244 O O . ILE B 1 59 ? 7.59 42.906 25.844 1 97.62 59 ILE B O 1
ATOM 3248 N N . PRO B 1 60 ? 9.492 43.5 26.922 1 96.31 60 PRO B N 1
ATOM 3249 C CA . PRO B 1 60 ? 8.711 43.812 28.125 1 96.31 60 PRO B CA 1
ATOM 3250 C C . PRO B 1 60 ? 7.703 44.938 27.891 1 96.31 60 PRO B C 1
ATOM 3252 O O . PRO B 1 60 ? 8.016 45.938 27.234 1 96.31 60 PRO B O 1
ATOM 3255 N N . GLY B 1 61 ? 6.488 44.719 28.422 1 94.56 61 GLY B N 1
ATOM 3256 C CA . GLY B 1 61 ? 5.441 45.719 28.344 1 94.56 61 GLY B CA 1
ATOM 3257 C C . GLY B 1 61 ? 5.156 46.375 29.688 1 94.56 61 GLY B C 1
ATOM 3258 O O . GLY B 1 61 ? 5.879 46.125 30.656 1 94.56 61 GLY B O 1
ATOM 3259 N N . LYS B 1 62 ? 4.156 47.25 29.594 1 92.88 62 LYS B N 1
ATOM 3260 C CA . LYS B 1 62 ? 3.736 47.938 30.812 1 92.88 62 LYS B CA 1
ATOM 3261 C C . LYS B 1 62 ? 3.07 46.969 31.781 1 92.88 62 LYS B C 1
ATOM 3263 O O . LYS B 1 62 ? 3.133 47.188 33 1 92.88 62 LYS B O 1
ATOM 3268 N N . SER B 1 63 ? 2.436 46 31.266 1 92.56 63 SER B N 1
ATOM 3269 C CA . SER B 1 63 ? 1.786 44.969 32.094 1 92.56 63 SER B CA 1
ATOM 3270 C C . SER B 1 63 ? 2.486 43.625 31.938 1 92.56 63 SER B C 1
ATOM 3272 O O . SER B 1 63 ? 3.17 43.375 30.938 1 92.56 63 SER B O 1
ATOM 3274 N N . ASP B 1 64 ? 2.209 42.75 32.938 1 92.44 64 ASP B N 1
ATOM 3275 C CA . ASP B 1 64 ? 2.793 41.406 32.906 1 92.44 64 ASP B CA 1
ATOM 3276 C C . ASP B 1 64 ? 1.948 40.469 32.062 1 92.44 64 ASP B C 1
ATOM 3278 O O . ASP B 1 64 ? 2.361 39.344 31.781 1 92.44 64 ASP B O 1
ATOM 3282 N N . LYS B 1 65 ? 0.841 41 31.672 1 95.25 65 LYS B N 1
ATOM 3283 C CA . LYS B 1 65 ? 0.065 40.188 30.734 1 95.25 65 LYS B CA 1
ATOM 3284 C C . LYS B 1 65 ? 0.764 40.125 29.375 1 95.25 65 LYS B C 1
ATOM 3286 O O . LYS B 1 65 ? 1.396 41.062 28.938 1 95.25 65 LYS B O 1
ATOM 3291 N N . VAL B 1 66 ? 0.617 38.938 28.766 1 96.75 66 VAL B N 1
ATOM 3292 C CA . VAL B 1 66 ? 1.433 38.719 27.578 1 96.75 66 VAL B CA 1
ATOM 3293 C C . VAL B 1 66 ? 0.53 38.562 26.359 1 96.75 66 VAL B C 1
ATOM 3295 O O . VAL B 1 66 ? -0.563 38 26.453 1 96.75 66 VAL B O 1
ATOM 3298 N N . LEU B 1 67 ? 0.858 39.094 25.312 1 97.19 67 LEU B N 1
ATOM 3299 C CA . LEU B 1 67 ? 0.414 38.75 23.969 1 97.19 67 LEU B CA 1
ATOM 3300 C C . LEU B 1 67 ? 1.482 37.938 23.234 1 97.19 67 LEU B C 1
ATOM 3302 O O . LEU B 1 67 ? 2.617 38.406 23.078 1 97.19 67 LEU B O 1
ATOM 3306 N N . VAL B 1 68 ? 1.148 36.75 22.797 1 98.38 68 VAL B N 1
ATOM 3307 C CA . VAL B 1 68 ? 2.148 35.844 22.234 1 98.38 68 VAL B CA 1
ATOM 3308 C C . VAL B 1 68 ? 1.983 35.75 20.719 1 98.38 68 VAL B C 1
ATOM 3310 O O . VAL B 1 68 ? 0.899 35.438 20.219 1 98.38 68 VAL B O 1
ATOM 3313 N N . PHE B 1 69 ? 3.004 36.062 20.016 1 98.75 69 PHE B N 1
ATOM 3314 C CA . PHE B 1 69 ? 3.068 35.875 18.562 1 98.75 69 PHE B CA 1
ATOM 3315 C C . PHE B 1 69 ? 3.814 34.594 18.219 1 98.75 69 PHE B C 1
ATOM 3317 O O . PHE B 1 69 ? 4.902 34.344 18.734 1 98.75 69 PHE B O 1
ATOM 3324 N N . ILE B 1 70 ? 3.176 33.781 17.312 1 98.75 70 ILE B N 1
ATOM 3325 C CA . ILE B 1 70 ? 3.691 32.469 17.016 1 98.75 70 ILE B CA 1
ATOM 3326 C C . ILE B 1 70 ? 4.023 32.344 15.539 1 98.75 70 ILE B C 1
ATOM 3328 O O . ILE B 1 70 ? 3.223 32.75 14.68 1 98.75 70 ILE B O 1
ATOM 3332 N N . SER B 1 71 ? 5.184 31.922 15.203 1 98.44 71 SER B N 1
ATOM 3333 C CA . SER B 1 71 ? 5.547 31.422 13.875 1 98.44 71 SER B CA 1
ATOM 3334 C C . SER B 1 71 ? 6 29.969 13.938 1 98.44 71 SER B C 1
ATOM 3336 O O . SER B 1 71 ? 6.102 29.391 15.016 1 98.44 71 SER B O 1
ATOM 3338 N N . THR B 1 72 ? 6.195 29.359 12.805 1 97.69 72 THR B N 1
ATOM 3339 C CA . THR B 1 72 ? 6.555 27.938 12.781 1 97.69 72 THR B CA 1
ATOM 3340 C C . THR B 1 72 ? 7.953 27.75 12.195 1 97.69 72 THR B C 1
ATOM 3342 O O . THR B 1 72 ? 8.336 28.438 11.25 1 97.69 72 THR B O 1
ATOM 3345 N N . LEU B 1 73 ? 8.641 26.766 12.742 1 98.38 73 LEU B N 1
ATOM 3346 C CA . LEU B 1 73 ? 10.031 26.547 12.359 1 98.38 73 LEU B CA 1
ATOM 3347 C C . LEU B 1 73 ? 10.141 25.391 11.375 1 98.38 73 LEU B C 1
ATOM 3349 O O . LEU B 1 73 ? 11.117 25.297 10.625 1 98.38 73 LEU B O 1
ATOM 3353 N N . ASP B 1 74 ? 9.164 24.438 11.484 1 97.19 74 ASP B N 1
ATOM 3354 C CA . ASP B 1 74 ? 9.359 23.203 10.727 1 97.19 74 ASP B CA 1
ATOM 3355 C C . ASP B 1 74 ? 8.75 23.312 9.328 1 97.19 74 ASP B C 1
ATOM 3357 O O . ASP B 1 74 ? 7.77 24.031 9.133 1 97.19 74 ASP B O 1
ATOM 3361 N N . ASP B 1 75 ? 9.406 22.641 8.375 1 95.88 75 ASP B N 1
ATOM 3362 C CA . ASP B 1 75 ? 8.906 22.453 7.02 1 95.88 75 ASP B CA 1
ATOM 3363 C C . ASP B 1 75 ? 8.359 21.047 6.824 1 95.88 75 ASP B C 1
ATOM 3365 O O . ASP B 1 75 ? 8.641 20.156 7.629 1 95.88 75 ASP B O 1
ATOM 3369 N N . LEU B 1 76 ? 7.613 20.938 5.773 1 92.5 76 LEU B N 1
ATOM 3370 C CA . LEU B 1 76 ? 7.215 19.594 5.332 1 92.5 76 LEU B CA 1
ATOM 3371 C C . LEU B 1 76 ? 8.438 18.766 4.977 1 92.5 76 LEU B C 1
ATOM 3373 O O . LEU B 1 76 ? 9.445 19.297 4.52 1 92.5 76 LEU B O 1
ATOM 3377 N N . GLU B 1 77 ? 8.258 17.469 5.117 1 90.62 77 GLU B N 1
ATOM 3378 C CA . GLU B 1 77 ? 9.328 16.547 4.727 1 90.62 77 GLU B CA 1
ATOM 3379 C C . GLU B 1 77 ? 9.68 16.703 3.25 1 90.62 77 GLU B C 1
ATOM 3381 O O . GLU B 1 77 ? 10.836 16.531 2.855 1 90.62 77 GLU B O 1
ATOM 3386 N N . THR B 1 78 ? 8.719 16.906 2.418 1 91.88 78 THR B N 1
ATOM 3387 C CA . THR B 1 78 ? 8.93 17.078 0.984 1 91.88 78 THR B CA 1
ATOM 3388 C C . THR B 1 78 ? 9.812 18.297 0.711 1 91.88 78 THR B C 1
ATOM 3390 O O . THR B 1 78 ? 10.641 18.281 -0.203 1 91.88 78 THR B O 1
ATOM 3393 N N . VAL B 1 79 ? 9.672 19.281 1.48 1 95.25 79 VAL B N 1
ATOM 3394 C CA . VAL B 1 79 ? 10.477 20.5 1.341 1 95.25 79 VAL B CA 1
ATOM 3395 C C . VAL B 1 79 ? 11.938 20.188 1.664 1 95.25 79 VAL B C 1
ATOM 3397 O O . VAL B 1 79 ? 12.844 20.562 0.913 1 95.25 79 VAL B O 1
ATOM 3400 N N . ALA B 1 80 ? 12.086 19.516 2.746 1 95.69 80 ALA B N 1
ATOM 3401 C CA . ALA B 1 80 ? 13.438 19.109 3.127 1 95.69 80 ALA B CA 1
ATOM 3402 C C . ALA B 1 80 ? 14.094 18.281 2.031 1 95.69 80 ALA B C 1
ATOM 3404 O O . ALA B 1 80 ? 15.281 18.438 1.746 1 95.69 80 ALA B O 1
ATOM 3405 N N . LEU B 1 81 ? 13.328 17.422 1.479 1 95.31 81 LEU B N 1
ATOM 3406 C CA . LEU B 1 81 ? 13.836 16.594 0.394 1 95.31 81 LEU B CA 1
ATOM 3407 C C . LEU B 1 81 ? 14.281 17.438 -0.788 1 95.31 81 LEU B C 1
ATOM 3409 O O . LEU B 1 81 ? 15.344 17.203 -1.361 1 95.31 81 LEU B O 1
ATOM 3413 N N . HIS B 1 82 ? 13.469 18.391 -1.126 1 96.25 82 HIS B N 1
ATOM 3414 C CA . HIS B 1 82 ? 13.797 19.266 -2.246 1 96.25 82 HIS B CA 1
ATOM 3415 C C . HIS B 1 82 ? 15.023 20.109 -1.942 1 96.25 82 HIS B C 1
ATOM 3417 O O . HIS B 1 82 ? 15.82 20.391 -2.836 1 96.25 82 HIS B O 1
ATOM 3423 N N . GLN B 1 83 ? 15.133 20.562 -0.715 1 97.19 83 GLN B N 1
ATOM 3424 C CA . GLN B 1 83 ? 16.312 21.328 -0.322 1 97.19 83 GLN B CA 1
ATOM 3425 C C . GLN B 1 83 ? 17.578 20.5 -0.452 1 97.19 83 GLN B C 1
ATOM 3427 O O . GLN B 1 83 ? 18.594 20.984 -0.972 1 97.19 83 GLN B O 1
ATOM 3432 N N . ARG B 1 84 ? 17.516 19.281 -0.002 1 96.5 84 ARG B N 1
ATOM 3433 C CA . ARG B 1 84 ? 18.656 18.391 -0.07 1 96.5 84 ARG B CA 1
ATOM 3434 C C . ARG B 1 84 ? 19.016 18.062 -1.517 1 96.5 84 ARG B C 1
ATOM 3436 O O . ARG B 1 84 ? 20.203 17.984 -1.868 1 96.5 84 ARG B O 1
ATOM 3443 N N . GLU B 1 85 ? 18.031 17.891 -2.334 1 95.75 85 GLU B N 1
ATOM 3444 C CA . GLU B 1 85 ? 18.234 17.578 -3.744 1 95.75 85 GLU B CA 1
ATOM 3445 C C . GLU B 1 85 ? 18.859 18.75 -4.48 1 95.75 85 GLU B C 1
ATOM 3447 O O . GLU B 1 85 ? 19.734 18.578 -5.332 1 95.75 85 GLU B O 1
ATOM 3452 N N . SER B 1 86 ? 18.422 19.891 -4.191 1 94.56 86 SER B N 1
ATOM 3453 C CA . SER B 1 86 ? 18.922 21.094 -4.855 1 94.56 86 SER B CA 1
ATOM 3454 C C . SER B 1 86 ? 20.344 21.422 -4.398 1 94.56 86 SER B C 1
ATOM 3456 O O . SER B 1 86 ? 21.188 21.828 -5.203 1 94.56 86 SER B O 1
ATOM 3458 N N . GLY B 1 87 ? 20.547 21.375 -3.127 1 94.88 87 GLY B N 1
ATOM 3459 C CA . GLY B 1 87 ? 21.844 21.703 -2.545 1 94.88 87 GLY B CA 1
ATOM 3460 C C . GLY B 1 87 ? 22.156 23.188 -2.58 1 94.88 87 GLY B C 1
ATOM 3461 O O . GLY B 1 87 ? 23.281 23.594 -2.299 1 94.88 87 GLY B O 1
ATOM 3462 N N . LYS B 1 88 ? 21.219 23.984 -3.006 1 95.12 88 LYS B N 1
ATOM 3463 C CA . LYS B 1 88 ? 21.422 25.422 -3.145 1 95.12 88 LYS B CA 1
ATOM 3464 C C . LYS B 1 88 ? 20.547 26.203 -2.158 1 95.12 88 LYS B C 1
ATOM 3466 O O . LYS B 1 88 ? 19.469 25.734 -1.771 1 95.12 88 LYS B O 1
ATOM 3471 N N . LEU B 1 89 ? 21.031 27.422 -1.741 1 97.12 89 LEU B N 1
ATOM 3472 C CA . LEU B 1 89 ? 20.219 28.344 -0.954 1 97.12 89 LEU B CA 1
ATOM 3473 C C . LEU B 1 89 ? 19.156 29 -1.819 1 97.12 89 LEU B C 1
ATOM 3475 O O . LEU B 1 89 ? 19.281 29.062 -3.043 1 97.12 89 LEU B O 1
ATOM 3479 N N . PRO B 1 90 ? 18.078 29.5 -1.119 1 98.38 90 PRO B N 1
ATOM 3480 C CA . PRO B 1 90 ? 17.109 30.281 -1.887 1 98.38 90 PRO B CA 1
ATOM 3481 C C . PRO B 1 90 ? 17.719 31.516 -2.533 1 98.38 90 PRO B C 1
ATOM 3483 O O . PRO B 1 90 ? 18.75 32 -2.076 1 98.38 90 PRO B O 1
ATOM 3486 N N . SER B 1 91 ? 17.031 31.953 -3.59 1 98.38 91 SER B N 1
ATOM 3487 C CA . SER B 1 91 ? 17.516 33.125 -4.309 1 98.38 91 SER B CA 1
ATOM 3488 C C . SER B 1 91 ? 16.469 34.25 -4.301 1 98.38 91 SER B C 1
ATOM 3490 O O . SER B 1 91 ? 15.266 33.969 -4.293 1 98.38 91 SER B O 1
ATOM 3492 N N . ILE B 1 92 ? 16.984 35.469 -4.309 1 98.38 92 ILE B N 1
ATOM 3493 C CA . ILE B 1 92 ? 16.109 36.656 -4.383 1 98.38 92 ILE B CA 1
ATOM 3494 C C . ILE B 1 92 ? 15.859 37 -5.844 1 98.38 92 ILE B C 1
ATOM 3496 O O . ILE B 1 92 ? 16.797 37.281 -6.598 1 98.38 92 ILE B O 1
ATOM 3500 N N . GLU B 1 93 ? 14.633 36.969 -6.238 1 98.06 93 GLU B N 1
ATOM 3501 C CA . GLU B 1 93 ? 14.219 37.312 -7.602 1 98.06 93 GLU B CA 1
ATOM 3502 C C . GLU B 1 93 ? 13.117 38.344 -7.609 1 98.06 93 GLU B C 1
ATOM 3504 O O . GLU B 1 93 ? 11.93 38.031 -7.598 1 98.06 93 GLU B O 1
ATOM 3509 N N . GLY B 1 94 ? 13.539 39.625 -7.82 1 97 94 GLY B N 1
ATOM 3510 C CA . GLY B 1 94 ? 12.555 40.688 -7.758 1 97 94 GLY B CA 1
ATOM 3511 C C . GLY B 1 94 ? 11.906 40.844 -6.395 1 97 94 GLY B C 1
ATOM 3512 O O . GLY B 1 94 ? 12.586 41.031 -5.391 1 97 94 GLY B O 1
ATOM 3513 N N . GLU B 1 95 ? 10.609 40.594 -6.379 1 97.94 95 GLU B N 1
ATOM 3514 C CA . GLU B 1 95 ? 9.852 40.75 -5.145 1 97.94 95 GLU B CA 1
ATOM 3515 C C . GLU B 1 95 ? 9.586 39.406 -4.484 1 97.94 95 GLU B C 1
ATOM 3517 O O . GLU B 1 95 ? 8.688 39.281 -3.652 1 97.94 95 GLU B O 1
ATOM 3522 N N . ARG B 1 96 ? 10.406 38.438 -4.965 1 98.44 96 ARG B N 1
ATOM 3523 C CA . ARG B 1 96 ? 10.219 37.062 -4.438 1 98.44 96 ARG B CA 1
ATOM 3524 C C . ARG B 1 96 ? 11.539 36.5 -3.938 1 98.44 96 ARG B C 1
ATOM 3526 O O . ARG B 1 96 ? 12.609 36.875 -4.422 1 98.44 96 ARG B O 1
ATOM 3533 N N . VAL B 1 97 ? 11.43 35.719 -2.926 1 98.75 97 VAL B N 1
ATOM 3534 C CA . VAL B 1 97 ? 12.5 34.781 -2.574 1 98.75 97 VAL B CA 1
ATOM 3535 C C . VAL B 1 97 ? 12.125 33.375 -2.99 1 98.75 97 VAL B C 1
ATOM 3537 O O . VAL B 1 97 ? 11.102 32.844 -2.549 1 98.75 97 VAL B O 1
ATOM 3540 N N . VAL B 1 98 ? 12.961 32.812 -3.838 1 98.56 98 VAL B N 1
ATOM 3541 C CA . VAL B 1 98 ? 12.578 31.562 -4.488 1 98.56 98 VAL B CA 1
ATOM 3542 C C . VAL B 1 98 ? 13.461 30.422 -3.975 1 98.56 98 VAL B C 1
ATOM 3544 O O . VAL B 1 98 ? 14.688 30.531 -3.967 1 98.56 98 VAL B O 1
ATOM 3547 N N . GLY B 1 99 ? 12.781 29.328 -3.553 1 98.12 99 GLY B N 1
ATOM 3548 C CA . GLY B 1 99 ? 13.453 28.125 -3.088 1 98.12 99 GLY B CA 1
ATOM 3549 C C . GLY B 1 99 ? 12.703 27.422 -1.975 1 98.12 99 GLY B C 1
ATOM 3550 O O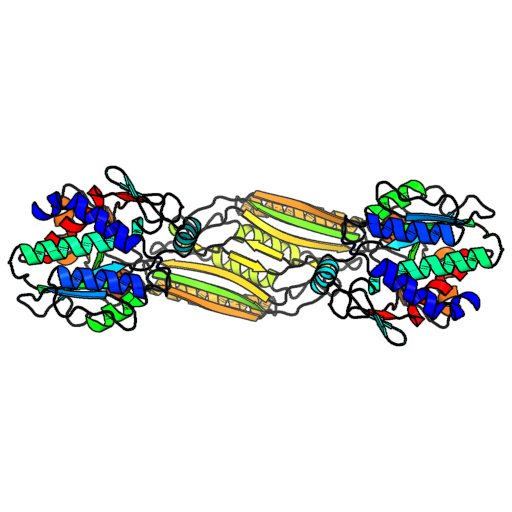 . GLY B 1 99 ? 12.023 28.062 -1.172 1 98.12 99 GLY B O 1
ATOM 3551 N N . PRO B 1 100 ? 12.914 26.062 -1.93 1 97.56 100 PRO B N 1
ATOM 3552 C CA . PRO B 1 100 ? 12.266 25.344 -0.834 1 97.56 100 PRO B CA 1
ATOM 3553 C C . PRO B 1 100 ? 12.648 25.875 0.54 1 97.56 100 PRO B C 1
ATOM 3555 O O . PRO B 1 100 ? 13.805 26.234 0.77 1 97.56 100 PRO B O 1
ATOM 3558 N N . GLY B 1 101 ? 11.602 26.016 1.436 1 97.38 101 GLY B N 1
ATOM 3559 C CA . GLY B 1 101 ? 11.828 26.484 2.791 1 97.38 101 GLY B CA 1
ATOM 3560 C C . GLY B 1 101 ? 11.484 27.953 2.973 1 97.38 101 GLY B C 1
ATOM 3561 O O . GLY B 1 101 ? 11.406 28.453 4.102 1 97.38 101 GLY B O 1
ATOM 3562 N N . THR B 1 102 ? 11.211 28.625 1.921 1 98.38 102 THR B N 1
ATOM 3563 C CA . THR B 1 102 ? 11.023 30.062 1.995 1 98.38 102 THR B CA 1
ATOM 3564 C C . THR B 1 102 ? 9.586 30.406 2.391 1 98.38 102 THR B C 1
ATOM 3566 O O . THR B 1 102 ? 9.352 31.359 3.139 1 98.38 102 THR B O 1
ATOM 3569 N N . ASN B 1 103 ? 8.648 29.625 1.925 1 96.94 103 ASN B N 1
ATOM 3570 C CA . ASN B 1 103 ? 7.242 29.953 2.137 1 96.94 103 ASN B CA 1
ATOM 3571 C C . ASN B 1 103 ? 6.887 29.969 3.621 1 96.94 103 ASN B C 1
ATOM 3573 O O . ASN B 1 103 ? 6.352 30.953 4.125 1 96.94 103 ASN B O 1
ATOM 3577 N N . THR B 1 104 ? 7.227 28.922 4.328 1 94.44 104 THR B N 1
ATOM 3578 C CA . THR B 1 104 ? 6.902 28.797 5.742 1 94.44 104 THR B CA 1
ATOM 3579 C C . THR B 1 104 ? 7.75 29.75 6.578 1 94.44 104 THR B C 1
ATOM 3581 O O . THR B 1 104 ? 7.234 30.422 7.484 1 94.44 104 THR B O 1
ATOM 3584 N N . SER B 1 105 ? 8.992 29.938 6.227 1 97.94 105 SER B N 1
ATOM 3585 C CA . SER B 1 105 ? 9.922 30.719 7.023 1 97.94 105 SER B CA 1
ATOM 3586 C C . SER B 1 105 ? 9.664 32.219 6.859 1 97.94 105 SER B C 1
ATOM 3588 O O . SER B 1 105 ? 10.133 33.031 7.66 1 97.94 105 SER B O 1
ATOM 3590 N N . SER B 1 106 ? 8.969 32.562 5.805 1 98.56 106 SER B N 1
ATOM 3591 C CA . SER B 1 106 ? 8.672 33.969 5.598 1 98.56 106 SER B CA 1
ATOM 3592 C C . SER B 1 106 ? 7.91 34.562 6.781 1 98.56 106 SER B C 1
ATOM 3594 O O . SER B 1 106 ? 8.055 35.75 7.098 1 98.56 106 SER B O 1
ATOM 3596 N N . ILE B 1 107 ? 7.145 33.781 7.449 1 97.94 107 ILE B N 1
ATOM 3597 C CA . ILE B 1 107 ? 6.332 34.25 8.562 1 97.94 107 ILE B CA 1
ATOM 3598 C C . ILE B 1 107 ? 7.223 34.531 9.773 1 97.94 107 ILE B C 1
ATOM 3600 O O . ILE B 1 107 ? 6.973 35.438 10.547 1 97.94 107 ILE B O 1
ATOM 3604 N N . THR B 1 108 ? 8.227 33.719 9.93 1 98.81 108 THR B N 1
ATOM 3605 C CA . THR B 1 108 ? 9.195 33.938 10.992 1 98.81 108 THR B CA 1
ATOM 3606 C C . THR B 1 108 ? 9.922 35.281 10.773 1 98.81 108 THR B C 1
ATOM 3608 O O . THR B 1 108 ? 10.141 36.031 11.719 1 98.81 108 THR B O 1
ATOM 3611 N N . VAL B 1 109 ? 10.281 35.531 9.555 1 98.81 109 VAL B N 1
ATOM 3612 C CA . VAL B 1 109 ? 10.938 36.781 9.219 1 98.81 109 VAL B CA 1
ATOM 3613 C C . VAL B 1 109 ? 9.992 37.969 9.5 1 98.81 109 VAL B C 1
ATOM 3615 O O . VAL B 1 109 ? 10.398 39 10.039 1 98.81 109 VAL B O 1
ATOM 3618 N N . SER B 1 110 ? 8.727 37.812 9.086 1 98.75 110 SER B N 1
ATOM 3619 C CA . SER B 1 110 ? 7.73 38.844 9.383 1 98.75 110 SER B CA 1
ATOM 3620 C C . SER B 1 110 ? 7.664 39.125 10.875 1 98.75 110 SER B C 1
ATOM 3622 O O . SER B 1 110 ? 7.582 40.281 11.273 1 98.75 110 SER B O 1
ATOM 3624 N N . MET B 1 111 ? 7.648 38.125 11.648 1 98.75 111 MET B N 1
ATOM 3625 C CA . MET B 1 111 ? 7.594 38.25 13.102 1 98.75 111 MET B CA 1
ATOM 3626 C C . MET B 1 111 ? 8.797 39.031 13.617 1 98.75 111 MET B C 1
ATOM 3628 O O . MET B 1 111 ? 8.656 39.938 14.438 1 98.75 111 MET B O 1
ATOM 3632 N N . LEU B 1 112 ? 9.969 38.719 13.109 1 98.81 112 LEU B N 1
ATOM 3633 C CA . LEU B 1 112 ? 11.203 39.375 13.539 1 98.81 112 LEU B CA 1
ATOM 3634 C C . LEU B 1 112 ? 11.211 40.844 13.133 1 98.81 112 LEU B C 1
ATOM 3636 O O . LEU B 1 112 ? 11.641 41.688 13.898 1 98.81 112 LEU B O 1
ATOM 3640 N N . LEU B 1 113 ? 10.766 41.125 11.93 1 98.44 113 LEU B N 1
ATOM 3641 C CA . LEU B 1 113 ? 10.703 42.5 11.461 1 98.44 113 LEU B CA 1
ATOM 3642 C C . LEU B 1 113 ? 9.766 43.312 12.336 1 98.44 113 LEU B C 1
ATOM 3644 O O . LEU B 1 113 ? 10.062 44.469 12.641 1 98.44 113 LEU B O 1
ATOM 3648 N N . ALA B 1 114 ? 8.641 42.75 12.633 1 97.75 114 ALA B N 1
ATOM 3649 C CA . ALA B 1 114 ? 7.695 43.438 13.5 1 97.75 114 ALA B CA 1
ATOM 3650 C C . ALA B 1 114 ? 8.312 43.719 14.875 1 97.75 114 ALA B C 1
ATOM 3652 O O . ALA B 1 114 ? 8.18 44.844 15.406 1 97.75 114 ALA B O 1
ATOM 3653 N N . ALA B 1 115 ? 8.945 42.75 15.453 1 97.81 115 ALA B N 1
ATOM 3654 C CA . ALA B 1 115 ? 9.609 42.938 16.75 1 97.81 115 ALA B CA 1
ATOM 3655 C C . ALA B 1 115 ? 10.641 44.031 16.688 1 97.81 115 ALA B C 1
ATOM 3657 O O . ALA B 1 115 ? 10.727 44.875 17.594 1 97.81 115 ALA B O 1
ATOM 3658 N N . GLU B 1 116 ? 11.398 44 15.633 1 97.69 116 GLU B N 1
ATOM 3659 C CA . GLU B 1 116 ? 12.43 45.031 15.477 1 97.69 116 GLU B CA 1
ATOM 3660 C C . GLU B 1 116 ? 11.805 46.438 15.398 1 97.69 116 GLU B C 1
ATOM 3662 O O . GLU B 1 116 ? 12.32 47.375 15.984 1 97.69 116 GLU B O 1
ATOM 3667 N N . ALA B 1 117 ? 10.781 46.5 14.641 1 96.5 117 ALA B N 1
ATOM 3668 C CA . ALA B 1 117 ? 10.094 47.781 14.508 1 96.5 117 ALA B CA 1
ATOM 3669 C C . ALA B 1 117 ? 9.602 48.281 15.867 1 96.5 117 ALA B C 1
ATOM 3671 O O . ALA B 1 117 ? 9.656 49.469 16.156 1 96.5 117 ALA B O 1
ATOM 3672 N N . ILE B 1 118 ? 9.109 47.375 16.672 1 95.56 118 ILE B N 1
ATOM 3673 C CA . ILE B 1 118 ? 8.617 47.75 18 1 95.56 118 ILE B CA 1
ATOM 3674 C C . ILE B 1 118 ? 9.781 48.25 18.859 1 95.56 118 ILE B C 1
ATOM 3676 O O . ILE B 1 118 ? 9.688 49.281 19.5 1 95.56 118 ILE B O 1
ATOM 3680 N N . VAL B 1 119 ? 10.844 47.531 18.844 1 95.5 119 VAL B N 1
ATOM 3681 C CA . VAL B 1 119 ? 12.016 47.906 19.625 1 95.5 119 VAL B CA 1
ATOM 3682 C C . VAL B 1 119 ? 12.523 49.281 19.156 1 95.5 119 VAL B C 1
ATOM 3684 O O . VAL B 1 119 ? 12.812 50.156 19.969 1 95.5 119 VAL B O 1
ATOM 3687 N N . LYS B 1 120 ? 12.594 49.5 17.875 1 94.12 120 LYS B N 1
ATOM 3688 C CA . LYS B 1 120 ? 13.148 50.719 17.297 1 94.12 120 LYS B CA 1
ATOM 3689 C C . LYS B 1 120 ? 12.219 51.906 17.516 1 94.12 120 LYS B C 1
ATOM 3691 O O . LYS B 1 120 ? 12.664 53.062 17.531 1 94.12 120 LYS B O 1
ATOM 3696 N N . SER B 1 121 ? 10.969 51.625 17.688 1 91.31 121 SER B N 1
ATOM 3697 C CA . SER B 1 121 ? 10.023 52.688 17.922 1 91.31 121 SER B CA 1
ATOM 3698 C C . SER B 1 121 ? 10.297 53.375 19.25 1 91.31 121 SER B C 1
ATOM 3700 O O . SER B 1 121 ? 9.883 54.531 19.469 1 91.31 121 SER B O 1
ATOM 3702 N N . GLY B 1 122 ? 10.875 52.625 20.234 1 88.69 122 GLY B N 1
ATOM 3703 C CA . GLY B 1 122 ? 11.188 53.156 21.547 1 88.69 122 GLY B CA 1
ATOM 3704 C C . GLY B 1 122 ? 9.984 53.188 22.469 1 88.69 122 GLY B C 1
ATOM 3705 O O . GLY B 1 122 ? 10.102 53.625 23.625 1 88.69 122 GLY B O 1
ATOM 3706 N N . LYS B 1 123 ? 8.914 52.781 21.953 1 88 123 LYS B N 1
ATOM 3707 C CA . LYS B 1 123 ? 7.695 52.781 22.766 1 88 123 LYS B CA 1
ATOM 3708 C C . LYS B 1 123 ? 7.512 51.438 23.484 1 88 123 LYS B C 1
ATOM 3710 O O . LYS B 1 123 ? 7.785 50.375 22.922 1 88 123 LYS B O 1
ATOM 3715 N N . GLN B 1 124 ? 7.129 51.594 24.703 1 90.75 124 GLN B N 1
ATOM 3716 C CA . GLN B 1 124 ? 6.848 50.375 25.484 1 90.75 124 GLN B CA 1
ATOM 3717 C C . GLN B 1 124 ? 5.43 49.875 25.203 1 90.75 124 GLN B C 1
ATOM 3719 O O . GLN B 1 124 ? 4.461 50.625 25.375 1 90.75 124 GLN B O 1
ATOM 3724 N N . PRO B 1 125 ? 5.297 48.656 24.828 1 93.19 125 PRO B N 1
ATOM 3725 C CA . PRO B 1 125 ? 3.953 48.125 24.578 1 93.19 125 PRO B CA 1
ATOM 3726 C C . PRO B 1 125 ? 3.109 48.062 25.859 1 93.19 125 PRO B C 1
ATOM 3728 O O . PRO B 1 125 ? 3.654 48.031 26.969 1 93.19 125 PRO B O 1
ATOM 3731 N N . SER B 1 126 ? 1.77 48.031 25.656 1 90.12 126 SER B N 1
ATOM 3732 C CA . SER B 1 126 ? 0.849 47.969 26.781 1 90.12 126 SER B CA 1
ATOM 3733 C C . SER B 1 126 ? 1.008 46.656 27.547 1 90.12 126 SER B C 1
ATOM 3735 O O . SER B 1 126 ? 0.873 46.625 28.781 1 90.12 126 SER B O 1
ATOM 3737 N N . HIS B 1 127 ? 1.262 45.625 26.781 1 93.62 127 HIS B N 1
ATOM 3738 C CA . HIS B 1 127 ? 1.478 44.312 27.344 1 93.62 127 HIS B CA 1
ATOM 3739 C C . HIS B 1 127 ? 2.84 43.75 26.938 1 93.62 127 HIS B C 1
ATOM 3741 O O . HIS B 1 127 ? 3.441 44.219 25.969 1 93.62 127 HIS B O 1
ATOM 3747 N N . THR B 1 128 ? 3.295 42.875 27.797 1 96.38 128 THR B N 1
ATOM 3748 C CA . THR B 1 128 ? 4.512 42.188 27.406 1 96.38 128 THR B CA 1
ATOM 3749 C C . THR B 1 128 ? 4.273 41.344 26.141 1 96.38 128 THR B C 1
ATOM 3751 O O . THR B 1 128 ? 3.23 40.719 26 1 96.38 128 THR B O 1
ATOM 3754 N N . LEU B 1 129 ? 5.164 41.469 25.25 1 97.75 129 LEU B N 1
ATOM 3755 C CA . LEU B 1 129 ? 5.059 40.75 23.984 1 97.75 129 LEU B CA 1
ATOM 3756 C C . LEU B 1 129 ? 6.035 39.562 23.953 1 97.75 129 LEU B C 1
ATOM 3758 O O . LEU B 1 129 ? 7.219 39.719 24.25 1 97.75 129 LEU B O 1
ATOM 3762 N N . VAL B 1 130 ? 5.508 38.406 23.672 1 98.5 130 VAL B N 1
ATOM 3763 C CA . VAL B 1 130 ? 6.324 37.188 23.5 1 98.5 130 VAL B CA 1
ATOM 3764 C C . VAL B 1 130 ? 6.34 36.812 22.016 1 98.5 130 VAL B C 1
ATOM 3766 O O . VAL B 1 130 ? 5.289 36.719 21.391 1 98.5 130 VAL B O 1
ATOM 3769 N N . PHE B 1 131 ? 7.488 36.656 21.5 1 98.81 131 PHE B N 1
ATOM 3770 C CA . PHE B 1 131 ? 7.684 36.156 20.141 1 98.81 131 PHE B CA 1
ATOM 3771 C C . PHE B 1 131 ? 8.258 34.75 20.172 1 98.81 131 PHE B C 1
ATOM 3773 O O . PHE B 1 131 ? 9.383 34.531 20.625 1 98.81 131 PHE B O 1
ATOM 3780 N N . ALA B 1 132 ? 7.488 33.812 19.656 1 98.81 132 ALA B N 1
ATOM 3781 C CA . ALA B 1 132 ? 7.895 32.406 19.719 1 98.81 132 ALA B CA 1
ATOM 3782 C C . ALA B 1 132 ? 7.883 31.781 18.328 1 98.81 132 ALA B C 1
ATOM 3784 O O . ALA B 1 132 ? 6.844 31.75 17.656 1 98.81 132 ALA B O 1
ATOM 3785 N N . ALA B 1 133 ? 8.977 31.344 17.828 1 98.81 133 ALA B N 1
ATOM 3786 C CA . ALA B 1 133 ? 9.062 30.453 16.688 1 98.81 133 ALA B CA 1
ATOM 3787 C C . ALA B 1 133 ? 9.078 28.984 17.141 1 98.81 133 ALA B C 1
ATOM 3789 O O . ALA B 1 133 ? 10.008 28.547 17.812 1 98.81 133 ALA B O 1
ATOM 3790 N N . VAL B 1 134 ? 8.039 28.234 16.703 1 98.69 134 VAL B N 1
ATOM 3791 C CA . VAL B 1 134 ? 7.812 26.969 17.391 1 98.69 134 VAL B CA 1
ATOM 3792 C C . VAL B 1 134 ? 8.148 25.812 16.469 1 98.69 134 VAL B C 1
ATOM 3794 O O . VAL B 1 134 ? 8.07 25.938 15.242 1 98.69 134 VAL B O 1
ATOM 3797 N N . ALA B 1 135 ? 8.5 24.734 17.125 1 97.81 135 ALA B N 1
ATOM 3798 C CA . ALA B 1 135 ? 8.891 23.516 16.422 1 97.81 135 ALA B CA 1
ATOM 3799 C C . ALA B 1 135 ? 7.711 22.547 16.281 1 97.81 135 ALA B C 1
ATOM 3801 O O . ALA B 1 135 ? 6.754 22.625 17.062 1 97.81 135 ALA B O 1
ATOM 3802 N N . GLN B 1 136 ? 7.715 21.734 15.266 1 95.69 136 GLN B N 1
ATOM 3803 C CA . GLN B 1 136 ? 6.898 20.531 15.07 1 95.69 136 GLN B CA 1
ATOM 3804 C C . GLN B 1 136 ? 5.414 20.891 14.984 1 95.69 136 GLN B C 1
ATOM 3806 O O . GLN B 1 136 ? 4.586 20.281 15.664 1 95.69 136 GLN B O 1
ATOM 3811 N N . GLU B 1 137 ? 5.102 21.938 14.242 1 93.25 137 GLU B N 1
ATOM 3812 C CA . GLU B 1 137 ? 3.715 22.25 13.922 1 93.25 137 GLU B CA 1
ATOM 3813 C C . GLU B 1 137 ? 3.074 21.141 13.094 1 93.25 137 GLU B C 1
ATOM 3815 O O . GLU B 1 137 ? 1.937 20.75 13.352 1 93.25 137 GLU B O 1
ATOM 3820 N N . GLU B 1 138 ? 3.795 20.578 12.242 1 85.19 138 GLU B N 1
ATOM 3821 C CA . GLU B 1 138 ? 3.293 19.609 11.281 1 85.19 138 GLU B CA 1
ATOM 3822 C C . GLU B 1 138 ? 3.104 18.234 11.93 1 85.19 138 GLU B C 1
ATOM 3824 O O . GLU B 1 138 ? 2.434 17.375 11.367 1 85.19 138 GLU B O 1
ATOM 3829 N N . THR B 1 139 ? 3.793 17.984 12.961 1 86.38 139 THR B N 1
ATOM 3830 C CA . THR B 1 139 ? 3.754 16.656 13.57 1 86.38 139 THR B CA 1
ATOM 3831 C C . THR B 1 139 ? 3.143 16.719 14.969 1 86.38 139 THR B C 1
ATOM 3833 O O . THR B 1 139 ? 3.684 16.141 15.914 1 86.38 139 THR B O 1
ATOM 3836 N N . GLY B 1 140 ? 2.004 17.562 15.07 1 88.06 140 GLY B N 1
ATOM 3837 C CA . GLY B 1 140 ? 1.25 17.469 16.312 1 88.06 140 GLY B CA 1
ATOM 3838 C C . GLY B 1 140 ? 1.304 18.734 17.141 1 88.06 140 GLY B C 1
ATOM 3839 O O . GLY B 1 140 ? 0.941 18.734 18.312 1 88.06 140 GLY B O 1
ATOM 3840 N N . LEU B 1 141 ? 1.854 19.781 16.641 1 95.88 141 LEU B N 1
ATOM 3841 C CA . LEU B 1 141 ? 1.864 21.078 17.281 1 95.88 141 LEU B CA 1
ATOM 3842 C C . LEU B 1 141 ? 2.643 21.047 18.594 1 95.88 141 LEU B C 1
ATOM 3844 O O . LEU B 1 141 ? 2.24 21.672 19.578 1 95.88 141 LEU B O 1
ATOM 3848 N N . LYS B 1 142 ? 3.684 20.312 18.672 1 95.06 142 LYS B N 1
ATOM 3849 C CA . LYS B 1 142 ? 4.367 20.031 19.922 1 95.06 142 LYS B CA 1
ATOM 3850 C C . LYS B 1 142 ? 4.988 21.297 20.516 1 95.06 142 LYS B C 1
ATOM 3852 O O . LYS B 1 142 ? 4.914 21.531 21.719 1 95.06 142 LYS B O 1
ATOM 3857 N N . GLY B 1 143 ? 5.652 22.047 19.688 1 97.75 143 GLY B N 1
ATOM 3858 C CA . GLY B 1 143 ? 6.211 23.312 20.156 1 97.75 143 GLY B CA 1
ATOM 3859 C C . GLY B 1 143 ? 5.172 24.25 20.734 1 97.75 143 GLY B C 1
ATOM 3860 O O . GLY B 1 143 ? 5.414 24.906 21.75 1 97.75 143 GLY B O 1
ATOM 3861 N N . MET B 1 144 ? 4.07 24.297 20.078 1 98.06 144 MET B N 1
ATOM 3862 C CA . MET B 1 144 ? 2.998 25.172 20.547 1 98.06 144 MET B CA 1
ATOM 3863 C C . MET B 1 144 ? 2.471 24.719 21.891 1 98.06 144 MET B C 1
ATOM 3865 O O . MET B 1 144 ? 2.107 25.547 22.734 1 98.06 144 MET B O 1
ATOM 3869 N N . HIS B 1 145 ? 2.396 23.438 22.094 1 97.56 145 HIS B N 1
ATOM 3870 C CA . HIS B 1 145 ? 1.979 22.953 23.406 1 97.56 145 HIS B CA 1
ATOM 3871 C C . HIS B 1 145 ? 2.863 23.516 24.516 1 97.56 145 HIS B C 1
ATOM 3873 O O . HIS B 1 145 ? 2.361 23.953 25.547 1 97.56 145 HIS B O 1
ATOM 3879 N N . ALA B 1 146 ? 4.133 23.453 24.281 1 97.5 146 ALA B N 1
ATOM 3880 C CA . ALA B 1 146 ? 5.086 23.953 25.281 1 97.5 146 ALA B CA 1
ATOM 3881 C C . ALA B 1 146 ? 4.902 25.438 25.531 1 97.5 146 ALA B C 1
ATOM 3883 O O . ALA B 1 146 ? 4.898 25.891 26.672 1 97.5 146 ALA B O 1
ATOM 3884 N N . VAL B 1 147 ? 4.746 26.219 24.469 1 98.25 147 VAL B N 1
ATOM 3885 C CA . VAL B 1 147 ? 4.562 27.656 24.578 1 98.25 147 VAL B CA 1
ATOM 3886 C C . VAL B 1 147 ? 3.271 27.969 25.328 1 98.25 147 VAL B C 1
ATOM 3888 O O . VAL B 1 147 ? 3.248 28.828 26.203 1 98.25 147 VAL B O 1
ATOM 3891 N N . TYR B 1 148 ? 2.236 27.281 24.984 1 98.31 148 TYR B N 1
ATOM 3892 C CA . TYR B 1 148 ? 0.948 27.516 25.625 1 98.31 148 TYR B CA 1
ATOM 3893 C C . TYR B 1 148 ? 1.021 27.203 27.125 1 98.31 148 TYR B C 1
ATOM 3895 O O . TYR B 1 148 ? 0.495 27.953 27.953 1 98.31 148 TYR B O 1
ATOM 3903 N N . ASP B 1 149 ? 1.649 26.125 27.469 1 97.56 149 ASP B N 1
ATOM 3904 C CA . ASP B 1 149 ? 1.77 25.734 28.875 1 97.56 149 ASP B CA 1
ATOM 3905 C C . ASP B 1 149 ? 2.496 26.812 29.688 1 97.56 149 ASP B C 1
ATOM 3907 O O . ASP B 1 149 ? 2.193 27.016 30.859 1 97.56 149 ASP B O 1
ATOM 3911 N N . THR B 1 150 ? 3.4 27.422 29.062 1 97.38 150 THR B N 1
ATOM 3912 C CA . THR B 1 150 ? 4.211 28.438 29.734 1 97.38 150 THR B CA 1
ATOM 3913 C C . THR B 1 150 ? 3.418 29.719 29.922 1 97.38 150 THR B C 1
ATOM 3915 O O . THR B 1 150 ? 3.516 30.359 30.969 1 97.38 150 THR B O 1
ATOM 3918 N N . TYR B 1 151 ? 2.559 30.094 28.922 1 97.81 151 TYR B N 1
ATOM 3919 C CA . TYR B 1 151 ? 2.068 31.469 28.922 1 97.81 151 TYR B CA 1
ATOM 3920 C C . TYR B 1 151 ? 0.555 31.5 29.094 1 97.81 151 TYR B C 1
ATOM 3922 O O . TYR B 1 151 ? -0.035 32.594 29.203 1 97.81 151 TYR B O 1
ATOM 3930 N N . LYS B 1 152 ? -0.126 30.375 29.141 1 97.31 152 LYS B N 1
ATOM 3931 C CA . LYS B 1 152 ? -1.584 30.312 29.094 1 97.31 152 LYS B CA 1
ATOM 3932 C C . LYS B 1 152 ? -2.203 31.109 30.25 1 97.31 152 LYS B C 1
ATOM 3934 O O . LYS B 1 152 ? -3.242 31.734 30.078 1 97.31 152 LYS B O 1
ATOM 3939 N N . ASN B 1 153 ? -1.547 31.188 31.406 1 96.94 153 ASN B N 1
ATOM 3940 C CA . ASN B 1 153 ? -2.166 31.766 32.594 1 96.94 153 ASN B CA 1
ATOM 3941 C C . ASN B 1 153 ? -2.08 33.281 32.594 1 96.94 153 ASN B C 1
ATOM 3943 O O . ASN B 1 153 ? -2.869 33.938 33.281 1 96.94 153 ASN B O 1
ATOM 3947 N N . ASN B 1 154 ? -1.185 33.875 31.844 1 96 154 ASN B N 1
ATOM 3948 C CA . ASN B 1 154 ? -1.017 35.312 31.859 1 96 154 ASN B CA 1
ATOM 3949 C C . ASN B 1 154 ? -1.209 35.906 30.469 1 96 154 ASN B C 1
ATOM 3951 O O . ASN B 1 154 ? -0.853 37.062 30.219 1 96 154 ASN B O 1
ATOM 3955 N N . SER B 1 155 ? -1.836 35.188 29.594 1 96.75 155 SER B N 1
ATOM 3956 C CA . SER B 1 155 ? -1.928 35.656 28.219 1 96.75 155 SER B CA 1
ATOM 3957 C C . SER B 1 155 ? -3.242 36.375 27.969 1 96.75 155 SER B C 1
ATOM 3959 O O . SER B 1 155 ? -4.285 36 28.484 1 96.75 155 SER B O 1
ATOM 3961 N N . ILE B 1 156 ? -3.125 37.406 27.203 1 94.31 156 ILE B N 1
ATOM 3962 C CA . ILE B 1 156 ? -4.34 38.062 26.719 1 94.31 156 ILE B CA 1
ATOM 3963 C C . ILE B 1 156 ? -4.707 37.531 25.344 1 94.31 156 ILE B C 1
ATOM 3965 O O . ILE B 1 156 ? -5.77 37.875 24.812 1 94.31 156 ILE B O 1
ATOM 3969 N N . GLY B 1 157 ? -3.844 36.75 24.781 1 96.62 157 GLY B N 1
ATOM 3970 C CA . GLY B 1 157 ? -4.148 36.125 23.484 1 96.62 157 GLY B CA 1
ATOM 3971 C C . GLY B 1 157 ? -2.924 35.562 22.797 1 96.62 157 GLY B C 1
ATOM 3972 O O . GLY B 1 157 ? -1.79 35.844 23.188 1 96.62 157 GLY B O 1
ATOM 3973 N N . PHE B 1 158 ? -3.186 34.75 21.844 1 98.38 158 PHE B N 1
ATOM 3974 C CA . PHE B 1 158 ? -2.17 34.156 20.969 1 98.38 158 PHE B CA 1
ATOM 3975 C C . PHE B 1 158 ? -2.438 34.5 19.516 1 98.38 158 PHE B C 1
ATOM 3977 O O . PHE B 1 158 ? -3.586 34.469 19.062 1 98.38 158 PHE B O 1
ATOM 3984 N N . VAL B 1 159 ? -1.426 34.906 18.828 1 98.56 159 VAL B N 1
ATOM 3985 C CA . VAL B 1 159 ? -1.518 35.219 17.406 1 98.56 159 VAL B CA 1
ATOM 3986 C C . VAL B 1 159 ? -0.635 34.25 16.609 1 98.56 159 VAL B C 1
ATOM 3988 O O . VAL B 1 159 ? 0.594 34.344 16.641 1 98.56 159 VAL B O 1
ATOM 3991 N N . ASP B 1 160 ? -1.286 33.344 15.914 1 98.69 160 ASP B N 1
ATOM 3992 C CA . ASP B 1 160 ? -0.589 32.469 14.992 1 98.69 160 ASP B CA 1
ATOM 3993 C C . ASP B 1 160 ? -0.4 33.094 13.625 1 98.69 160 ASP B C 1
ATOM 3995 O O . ASP B 1 160 ? -1.356 33.25 12.867 1 98.69 160 ASP B O 1
ATOM 3999 N N . ILE B 1 161 ? 0.829 33.469 13.344 1 98.56 161 ILE B N 1
ATOM 4000 C CA . ILE B 1 161 ? 1.122 34.188 12.109 1 98.56 161 ILE B CA 1
ATOM 4001 C C . ILE B 1 161 ? 1.256 33.188 10.961 1 98.56 161 ILE B C 1
ATOM 4003 O O . ILE B 1 161 ? 2.17 32.375 10.945 1 98.56 161 ILE B O 1
ATOM 4007 N N . LEU B 1 162 ? 0.384 33.344 9.984 1 97.12 162 LEU B N 1
ATOM 4008 C CA . LEU B 1 162 ? 0.347 32.406 8.875 1 97.12 162 LEU B CA 1
ATOM 4009 C C . LEU B 1 162 ? 0.396 33.125 7.539 1 97.12 162 LEU B C 1
ATOM 4011 O O . LEU B 1 162 ? 0.55 32.5 6.488 1 97.12 162 LEU B O 1
ATOM 4015 N N . GLY B 1 163 ? 0.196 34.438 7.574 1 96.75 163 GLY B N 1
ATOM 4016 C CA . GLY B 1 163 ? 0.166 35.219 6.355 1 96.75 163 GLY B CA 1
ATOM 4017 C C . GLY B 1 163 ? -0.038 36.719 6.613 1 96.75 163 GLY B C 1
ATOM 4018 O O . GLY B 1 163 ? 0.305 37.219 7.684 1 96.75 163 GLY B O 1
ATOM 4019 N N . ASP B 1 164 ? -0.587 37.406 5.613 1 96.69 164 ASP B N 1
ATOM 4020 C CA . ASP B 1 164 ? -0.545 38.875 5.613 1 96.69 164 ASP B CA 1
ATOM 4021 C C . ASP B 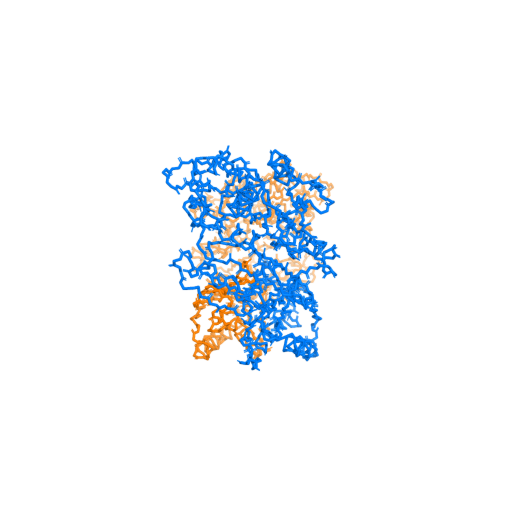1 164 ? -1.835 39.469 6.184 1 96.69 164 ASP B C 1
ATOM 4023 O O . ASP B 1 164 ? -2.078 40.656 6.07 1 96.69 164 ASP B O 1
ATOM 4027 N N . GLY B 1 165 ? -2.701 38.625 6.711 1 96.56 165 GLY B N 1
ATOM 4028 C CA . GLY B 1 165 ? -3.857 39.125 7.438 1 96.56 165 GLY B CA 1
ATOM 4029 C C . GLY B 1 165 ? -5.109 39.219 6.586 1 96.56 165 GLY B C 1
ATOM 4030 O O . GLY B 1 165 ? -6.156 39.688 7.055 1 96.56 165 GLY B O 1
ATOM 4031 N N . ARG B 1 166 ? -5.098 38.719 5.367 1 97.56 166 ARG B N 1
ATOM 4032 C CA . ARG B 1 166 ? -6.277 38.688 4.504 1 97.56 166 ARG B CA 1
ATOM 4033 C C . ARG B 1 166 ? -7.277 37.625 4.969 1 97.56 166 ARG B C 1
ATOM 4035 O O . ARG B 1 166 ? -8.445 37.656 4.562 1 97.56 166 ARG B O 1
ATOM 4042 N N . ASN B 1 167 ? -6.848 36.75 5.699 1 97.81 167 ASN B N 1
ATOM 4043 C CA . ASN B 1 167 ? -7.676 35.75 6.367 1 97.81 167 ASN B CA 1
ATOM 4044 C C . ASN B 1 167 ? -7.438 35.75 7.875 1 97.81 167 ASN B C 1
ATOM 4046 O O . ASN B 1 167 ? -6.297 35.844 8.328 1 97.81 167 ASN B O 1
ATOM 4050 N N . ILE B 1 168 ? -8.5 35.688 8.617 1 98.38 168 ILE B N 1
ATOM 4051 C CA . ILE B 1 168 ? -8.375 35.594 10.07 1 98.38 168 ILE B CA 1
ATOM 4052 C C . ILE B 1 168 ? -9.219 34.438 10.586 1 98.38 168 ILE B C 1
ATOM 4054 O O . ILE B 1 168 ? -10.43 34.406 10.375 1 98.38 168 ILE B O 1
ATOM 4058 N N . SER B 1 169 ? -8.578 33.5 11.203 1 98.44 169 SER B N 1
ATOM 4059 C CA . SER B 1 169 ? -9.273 32.438 11.906 1 98.44 169 SER B CA 1
ATOM 4060 C C . SER B 1 169 ? -9.422 32.75 13.391 1 98.44 169 SER B C 1
ATOM 4062 O O . SER B 1 169 ? -8.492 33.25 14.023 1 98.44 169 SER B O 1
ATOM 4064 N N . TYR B 1 170 ? -10.609 32.5 13.914 1 98.44 170 TYR B N 1
ATOM 4065 C CA . TYR B 1 170 ? -10.891 32.844 15.305 1 98.44 170 TYR B CA 1
ATOM 4066 C C . TYR B 1 170 ? -11.445 31.656 16.062 1 98.44 170 TYR B C 1
ATOM 4068 O O . TYR B 1 170 ? -11.812 31.781 17.234 1 98.44 170 TYR B O 1
ATOM 4076 N N . GLY B 1 171 ? -11.555 30.578 15.43 1 97.81 171 GLY B N 1
ATOM 4077 C CA . GLY B 1 171 ? -11.914 29.266 15.914 1 97.81 171 GLY B CA 1
ATOM 4078 C C . GLY B 1 171 ? -11.086 28.156 15.297 1 97.81 171 GLY B C 1
ATOM 4079 O O . GLY B 1 171 ? -10.383 28.375 14.305 1 97.81 171 GLY B O 1
ATOM 4080 N N . ALA B 1 172 ? -11.156 27.016 15.945 1 97.62 172 ALA B N 1
ATOM 4081 C CA . ALA B 1 172 ? -10.289 25.922 15.508 1 97.62 172 ALA B CA 1
ATOM 4082 C C . ALA B 1 172 ? -11.094 24.656 15.227 1 97.62 172 ALA B C 1
ATOM 4084 O O . ALA B 1 172 ? -11.922 24.234 16.047 1 97.62 172 ALA B O 1
ATOM 4085 N N . MET B 1 173 ? -10.852 24.094 14.094 1 96.31 173 MET B N 1
ATOM 4086 C CA . MET B 1 173 ? -11.414 22.812 13.727 1 96.31 173 MET B CA 1
ATOM 4087 C C . MET B 1 173 ? -10.648 21.672 14.391 1 96.31 173 MET B C 1
ATOM 4089 O O . MET B 1 173 ? -9.414 21.656 14.383 1 96.31 173 MET B O 1
ATOM 4093 N N . GLY B 1 174 ? -11.414 20.781 15.047 1 96.5 174 GLY B N 1
ATOM 4094 C CA . GLY B 1 174 ? -10.781 19.562 15.531 1 96.5 174 GLY B CA 1
ATOM 4095 C C . GLY B 1 174 ? -10.477 18.562 14.422 1 96.5 174 GLY B C 1
ATOM 4096 O O . GLY B 1 174 ? -11.266 18.406 13.492 1 96.5 174 GLY B O 1
ATOM 4097 N N . ILE B 1 175 ? -9.336 17.938 14.469 1 96.06 175 ILE B N 1
ATOM 4098 C CA . ILE B 1 175 ? -8.898 16.953 13.477 1 96.06 175 ILE B CA 1
ATOM 4099 C C . ILE B 1 175 ? -8.344 15.719 14.188 1 96.06 175 ILE B C 1
ATOM 4101 O O . ILE B 1 175 ? -7.328 15.797 14.883 1 96.06 175 ILE B O 1
ATOM 4105 N N . HIS B 1 176 ? -9.039 14.625 14.039 1 96.62 176 HIS B N 1
ATOM 4106 C CA . HIS B 1 176 ? -8.609 13.359 14.617 1 96.62 176 HIS B CA 1
ATOM 4107 C C . HIS B 1 176 ? -8.219 12.359 13.539 1 96.62 176 HIS B C 1
ATOM 4109 O O . HIS B 1 176 ? -9.07 11.914 12.758 1 96.62 176 HIS B O 1
ATOM 4115 N N . TRP B 1 177 ? -6.934 12.039 13.523 1 97 177 TRP B N 1
ATOM 4116 C CA . TRP B 1 177 ? -6.43 11.008 12.625 1 97 177 TRP B CA 1
ATOM 4117 C C . TRP B 1 177 ? -6.203 9.703 13.367 1 97 177 TRP B C 1
ATOM 4119 O O . TRP B 1 177 ? -5.547 9.68 14.414 1 97 177 TRP B O 1
ATOM 4129 N N . TYR B 1 178 ? -6.762 8.703 12.789 1 98.31 178 TYR B N 1
ATOM 4130 C CA . TYR B 1 178 ? -6.574 7.359 13.336 1 98.31 178 TYR B CA 1
ATOM 4131 C C . TYR B 1 178 ? -6.047 6.406 12.266 1 98.31 178 TYR B C 1
ATOM 4133 O O . TYR B 1 178 ? -6.266 6.621 11.07 1 98.31 178 TYR B O 1
ATOM 4141 N N . LYS B 1 179 ? -5.34 5.441 12.711 1 98.56 179 LYS B N 1
ATOM 4142 C CA . LYS B 1 179 ? -5.137 4.207 11.961 1 98.56 179 LYS B CA 1
ATOM 4143 C C . LYS B 1 179 ? -6.051 3.094 12.469 1 98.56 179 LYS B C 1
ATOM 4145 O O . LYS B 1 179 ? -6.047 2.777 13.664 1 98.56 179 LYS B O 1
ATOM 4150 N N . VAL B 1 180 ? -6.832 2.6 11.578 1 98.88 180 VAL B N 1
ATOM 4151 C CA . VAL B 1 180 ? -7.621 1.418 11.914 1 98.88 180 VAL B CA 1
ATOM 4152 C C . VAL B 1 180 ? -6.918 0.165 11.398 1 98.88 180 VAL B C 1
ATOM 4154 O O . VAL B 1 180 ? -6.707 0.017 10.188 1 98.88 180 VAL B O 1
ATOM 4157 N N . ARG B 1 181 ? -6.617 -0.709 12.289 1 98.81 181 ARG B N 1
ATOM 4158 C CA . ARG B 1 181 ? -5.848 -1.898 11.945 1 98.81 181 ARG B CA 1
ATOM 4159 C C . ARG B 1 181 ? -6.695 -3.158 12.07 1 98.81 181 ARG B C 1
ATOM 4161 O O . ARG B 1 181 ? -7.578 -3.238 12.922 1 98.81 181 ARG B O 1
ATOM 4168 N N . ALA B 1 182 ? -6.441 -4.047 11.273 1 98.81 182 ALA B N 1
ATOM 4169 C CA . ALA B 1 182 ? -7.074 -5.363 11.305 1 98.81 182 ALA B CA 1
ATOM 4170 C C . ALA B 1 182 ? -6.031 -6.477 11.359 1 98.81 182 ALA B C 1
ATOM 4172 O O . ALA B 1 182 ? -4.992 -6.391 10.703 1 98.81 182 ALA B O 1
ATOM 4173 N N . PHE B 1 183 ? -6.289 -7.477 12.172 1 98.44 183 PHE B N 1
ATOM 4174 C CA . PHE B 1 183 ? -5.414 -8.633 12.344 1 98.44 183 PHE B CA 1
ATOM 4175 C C . PHE B 1 183 ? -6.199 -9.93 12.219 1 98.44 183 PHE B C 1
ATOM 4177 O O . PHE B 1 183 ? -7.27 -10.078 12.812 1 98.44 183 PHE B O 1
ATOM 4184 N N . GLY B 1 184 ? -5.762 -10.859 11.438 1 97.19 184 GLY B N 1
ATOM 4185 C CA . GLY B 1 184 ? -6.398 -12.148 11.242 1 97.19 184 GLY B CA 1
ATOM 4186 C C . GLY B 1 184 ? -5.445 -13.211 10.734 1 97.19 184 GLY B C 1
ATOM 4187 O O . GLY B 1 184 ? -4.246 -12.969 10.602 1 97.19 184 GLY B O 1
ATOM 4188 N N . PRO B 1 185 ? -5.914 -14.383 10.641 1 94.06 185 PRO B N 1
ATOM 4189 C CA . PRO B 1 185 ? -5.062 -15.492 10.195 1 94.06 185 PRO B CA 1
ATOM 4190 C C . PRO B 1 185 ? -4.59 -15.336 8.75 1 94.06 185 PRO B C 1
ATOM 4192 O O . PRO B 1 185 ? -5.391 -15.008 7.871 1 94.06 185 PRO B O 1
ATOM 4195 N N . ALA B 1 186 ? -3.223 -15.578 8.594 1 89.88 186 ALA B N 1
ATOM 4196 C CA . ALA B 1 186 ? -2.664 -15.625 7.246 1 89.88 186 ALA B CA 1
ATOM 4197 C C . ALA B 1 186 ? -2.873 -17 6.609 1 89.88 186 ALA B C 1
ATOM 4199 O O . ALA B 1 186 ? -3.334 -17.922 7.27 1 89.88 186 ALA B O 1
ATOM 4200 N N . GLY B 1 187 ? -2.641 -17.047 5.238 1 87.75 187 GLY B N 1
ATOM 4201 C CA . GLY B 1 187 ? -2.693 -18.359 4.602 1 87.75 187 GLY B CA 1
ATOM 4202 C C . GLY B 1 187 ? -2.727 -18.281 3.086 1 87.75 187 GLY B C 1
ATOM 4203 O O . GLY B 1 187 ? -2.984 -17.219 2.518 1 87.75 187 GLY B O 1
ATOM 4204 N N . HIS B 1 188 ? -2.438 -19.469 2.49 1 87.88 188 HIS B N 1
ATOM 4205 C CA . HIS B 1 188 ? -2.555 -19.625 1.046 1 87.88 188 HIS B CA 1
ATOM 4206 C C . HIS B 1 188 ? -4.008 -19.547 0.598 1 87.88 188 HIS B C 1
ATOM 4208 O O . HIS B 1 188 ? -4.902 -20.062 1.278 1 87.88 188 HIS B O 1
ATOM 4214 N N . THR B 1 189 ? -4.227 -19 -0.598 1 88.38 189 THR B N 1
ATOM 4215 C CA . THR B 1 189 ? -5.574 -18.812 -1.123 1 88.38 189 THR B CA 1
ATOM 4216 C C . THR B 1 189 ? -6.336 -20.141 -1.141 1 88.38 189 THR B C 1
ATOM 4218 O O . THR B 1 189 ? -7.531 -20.172 -0.854 1 88.38 189 THR B O 1
ATOM 4221 N N . LEU B 1 190 ? -5.656 -21.203 -1.43 1 82.31 190 LEU B N 1
ATOM 4222 C CA . LEU B 1 190 ? -6.297 -22.516 -1.581 1 82.31 190 LEU B CA 1
ATOM 4223 C C . LEU B 1 190 ? -6.91 -22.969 -0.264 1 82.31 190 LEU B C 1
ATOM 4225 O O . LEU B 1 190 ? -7.777 -23.844 -0.251 1 82.31 190 LEU B O 1
ATOM 4229 N N . ARG B 1 191 ? -6.328 -22.516 0.856 1 76.62 191 ARG B N 1
ATOM 4230 C CA . ARG B 1 191 ? -6.82 -22.953 2.158 1 76.62 191 ARG B CA 1
ATOM 4231 C C . ARG B 1 191 ? -7.965 -22.078 2.637 1 76.62 191 ARG B C 1
ATOM 4233 O O . ARG B 1 191 ? -8.383 -22.172 3.793 1 76.62 191 ARG B O 1
ATOM 4240 N N . GLY B 1 192 ? -8.422 -21.328 1.835 1 68.25 192 GLY B N 1
ATOM 4241 C CA . GLY B 1 192 ? -9.578 -20.516 2.166 1 68.25 192 GLY B CA 1
ATOM 4242 C C . GLY B 1 192 ? -9.312 -19.016 2.053 1 68.25 192 GLY B C 1
ATOM 4243 O O . GLY B 1 192 ? -8.156 -18.594 1.918 1 68.25 192 GLY B O 1
ATOM 4244 N N . GLY B 1 193 ? -10.555 -18.344 1.888 1 76.38 193 GLY B N 1
ATOM 4245 C CA . GLY B 1 193 ? -10.617 -16.906 1.683 1 76.38 193 GLY B CA 1
ATOM 4246 C C . GLY B 1 193 ? -11.141 -16.156 2.893 1 76.38 193 GLY B C 1
ATOM 4247 O O . GLY B 1 193 ? -10.867 -14.961 3.051 1 76.38 193 GLY B O 1
ATOM 4248 N N . LEU B 1 194 ? -11.734 -17.016 3.848 1 88.19 194 LEU B N 1
ATOM 4249 C CA . LEU B 1 194 ? -12.242 -16.375 5.055 1 88.19 194 LEU B CA 1
ATOM 4250 C C . LEU B 1 194 ? -11.758 -17.094 6.305 1 88.19 194 LEU B C 1
ATOM 4252 O O . LEU B 1 194 ? -11.492 -18.312 6.258 1 88.19 194 LEU B O 1
ATOM 4256 N N . PRO B 1 195 ? -11.656 -16.438 7.449 1 94.62 195 PRO B N 1
ATOM 4257 C CA . PRO B 1 195 ? -11.766 -14.984 7.629 1 94.62 195 PRO B CA 1
ATOM 4258 C C . PRO B 1 195 ? -10.641 -14.211 6.945 1 94.62 195 PRO B C 1
ATOM 4260 O O . PRO B 1 195 ? -9.531 -14.734 6.805 1 94.62 195 PRO B O 1
ATOM 4263 N N . ASN B 1 196 ? -10.898 -13.078 6.461 1 96.62 196 ASN B N 1
ATOM 4264 C CA . ASN B 1 196 ? -9.984 -12.227 5.707 1 96.62 196 ASN B CA 1
ATOM 4265 C C . ASN B 1 196 ? -10 -10.789 6.227 1 96.62 196 ASN B C 1
ATOM 4267 O O . ASN B 1 196 ? -11.062 -10.172 6.328 1 96.62 196 ASN B O 1
ATOM 4271 N N . VAL B 1 197 ? -8.891 -10.266 6.566 1 98.25 197 VAL B N 1
ATOM 4272 C CA . VAL B 1 197 ? -8.812 -8.922 7.145 1 98.25 197 VAL B CA 1
ATOM 4273 C C . VAL B 1 197 ? -9.43 -7.914 6.18 1 98.25 197 VAL B C 1
ATOM 4275 O O . VAL B 1 197 ? -10.016 -6.918 6.609 1 98.25 197 VAL B O 1
ATOM 4278 N N . ASN B 1 198 ? -9.352 -8.141 4.895 1 98.31 198 ASN B N 1
ATOM 4279 C CA . ASN B 1 198 ? -9.828 -7.18 3.902 1 98.31 198 ASN B CA 1
ATOM 4280 C C . ASN B 1 198 ? -11.352 -7.121 3.869 1 98.31 198 ASN B C 1
ATOM 4282 O O . ASN B 1 198 ? -11.93 -6.094 3.508 1 98.31 198 ASN B O 1
ATOM 4286 N N . GLN B 1 199 ? -12.039 -8.18 4.254 1 98.19 199 GLN B N 1
ATOM 4287 C CA . GLN B 1 199 ? -13.492 -8.086 4.391 1 98.19 199 GLN B CA 1
ATOM 4288 C C . GLN B 1 199 ? -13.875 -7.215 5.586 1 98.19 199 GLN B C 1
ATOM 4290 O O . GLN B 1 199 ? -14.812 -6.414 5.504 1 98.19 199 GLN B O 1
ATOM 4295 N N . ALA B 1 200 ? -13.148 -7.418 6.688 1 98.75 200 ALA B N 1
ATOM 4296 C CA . ALA B 1 200 ? -13.398 -6.594 7.867 1 98.75 200 ALA B CA 1
ATOM 4297 C C . ALA B 1 200 ? -13.148 -5.117 7.57 1 98.75 200 ALA B C 1
ATOM 4299 O O . ALA B 1 200 ? -13.953 -4.262 7.934 1 98.75 200 ALA B O 1
ATOM 4300 N N . MET B 1 201 ? -12.016 -4.844 6.91 1 98.81 201 MET B N 1
ATOM 4301 C CA . MET B 1 201 ? -11.711 -3.479 6.488 1 98.81 201 MET B CA 1
ATOM 4302 C C . MET B 1 201 ? -12.852 -2.904 5.652 1 98.81 201 MET B C 1
ATOM 4304 O O . MET B 1 201 ? -13.305 -1.786 5.898 1 98.81 201 MET B O 1
ATOM 4308 N N . ALA B 1 202 ? -13.297 -3.705 4.699 1 98.81 202 ALA B N 1
ATOM 4309 C CA . ALA B 1 202 ? -14.336 -3.279 3.76 1 98.81 202 ALA B CA 1
ATOM 4310 C C . ALA B 1 202 ? -15.641 -2.959 4.488 1 98.81 202 ALA B C 1
ATOM 4312 O O . ALA B 1 202 ? -16.219 -1.887 4.293 1 98.81 202 ALA B O 1
ATOM 4313 N N . LYS B 1 203 ? -16.062 -3.85 5.32 1 98.81 203 LYS B N 1
ATOM 4314 C CA . LYS B 1 203 ? -17.297 -3.646 6.078 1 98.81 203 LYS B CA 1
ATOM 4315 C C . LYS B 1 203 ? -17.219 -2.391 6.941 1 98.81 203 LYS B C 1
ATOM 4317 O O . LYS B 1 203 ? -18.156 -1.61 7.012 1 98.81 203 LYS B O 1
ATOM 4322 N N . THR B 1 204 ? -16.078 -2.205 7.566 1 98.88 204 THR B N 1
ATOM 4323 C CA . THR B 1 204 ? -15.875 -1.064 8.453 1 98.88 204 THR B CA 1
ATOM 4324 C C . THR B 1 204 ? -15.914 0.244 7.672 1 98.88 204 THR B C 1
ATOM 4326 O O . THR B 1 204 ? -16.625 1.177 8.039 1 98.88 204 THR B O 1
ATOM 4329 N N . ILE B 1 205 ? -15.172 0.305 6.582 1 98.69 205 ILE B N 1
ATOM 4330 C CA . ILE B 1 205 ? -15.055 1.515 5.777 1 98.69 205 ILE B CA 1
ATOM 4331 C C . ILE B 1 205 ? -16.438 1.922 5.254 1 98.69 205 ILE B C 1
ATOM 4333 O O . ILE B 1 205 ? -16.812 3.09 5.348 1 98.69 205 ILE B O 1
ATOM 4337 N N . ASP B 1 206 ? -17.172 0.996 4.727 1 98.31 206 ASP B N 1
ATOM 4338 C CA . ASP B 1 206 ? -18.484 1.316 4.191 1 98.31 206 ASP B CA 1
ATOM 4339 C C . ASP B 1 206 ? -19.406 1.865 5.281 1 98.31 206 ASP B C 1
ATOM 4341 O O . ASP B 1 206 ? -20.141 2.834 5.055 1 98.31 206 ASP B O 1
ATOM 4345 N N . ARG B 1 207 ? -19.391 1.249 6.441 1 98.31 207 ARG B N 1
ATOM 4346 C CA . ARG B 1 207 ? -20.234 1.683 7.539 1 98.31 207 ARG B CA 1
ATOM 4347 C C . ARG B 1 207 ? -19.828 3.062 8.039 1 98.31 207 ARG B C 1
ATOM 4349 O O . ARG B 1 207 ? -20.688 3.875 8.406 1 98.31 207 ARG B O 1
ATOM 4356 N N . ILE B 1 208 ? -18.547 3.336 8.07 1 97.44 208 ILE B N 1
ATOM 4357 C CA . ILE B 1 208 ? -18.047 4.645 8.492 1 97.44 208 ILE B CA 1
ATOM 4358 C C . ILE B 1 208 ? -18.578 5.723 7.551 1 97.44 208 ILE B C 1
ATOM 4360 O O . ILE B 1 208 ? -19.062 6.762 8 1 97.44 208 ILE B O 1
ATOM 4364 N N . PHE B 1 209 ? -18.578 5.484 6.242 1 95.5 209 PHE B N 1
ATOM 4365 C CA . PHE B 1 209 ? -19.016 6.477 5.266 1 95.5 209 PHE B CA 1
ATOM 4366 C C . PHE B 1 209 ? -20.531 6.668 5.32 1 95.5 209 PHE B C 1
ATOM 4368 O O . PHE B 1 209 ? -21.047 7.656 4.809 1 95.5 209 PHE B O 1
ATOM 4375 N N . ARG B 1 210 ? -21.219 5.82 5.977 1 93.88 210 ARG B N 1
ATOM 4376 C CA . ARG B 1 210 ? -22.672 5.922 6.055 1 93.88 210 ARG B CA 1
ATOM 4377 C C . ARG B 1 210 ? -23.109 6.656 7.32 1 93.88 210 ARG B C 1
ATOM 4379 O O . ARG B 1 210 ? -24.297 6.938 7.508 1 93.88 210 ARG B O 1
ATOM 4386 N N . MET B 1 211 ? -22.047 6.863 8.125 1 90.94 211 MET B N 1
ATOM 4387 C CA . MET B 1 211 ? -22.391 7.656 9.297 1 90.94 211 MET B CA 1
ATOM 4388 C C . MET B 1 211 ? -22.953 9.016 8.891 1 90.94 211 MET B C 1
ATOM 4390 O O . MET B 1 211 ? -22.469 9.633 7.938 1 90.94 211 MET B O 1
ATOM 4394 N N . ASP B 1 212 ? -24.016 9.484 9.43 1 78.38 212 ASP B N 1
ATOM 4395 C CA . ASP B 1 212 ? -24.641 10.766 9.141 1 78.38 212 ASP B CA 1
ATOM 4396 C C . ASP B 1 212 ? -24.188 11.844 10.117 1 78.38 212 ASP B C 1
ATOM 4398 O O . ASP B 1 212 ? -24.469 11.766 11.312 1 78.38 212 ASP B O 1
ATOM 4402 N N . TYR B 1 213 ? -23.25 12.742 9.609 1 75 213 TYR B N 1
ATOM 4403 C CA . TYR B 1 213 ? -22.766 13.797 10.5 1 75 213 TYR B CA 1
ATOM 4404 C C . TYR B 1 213 ? -22.781 15.148 9.797 1 75 213 TYR B C 1
ATOM 4406 O O . TYR B 1 213 ? -21.859 15.953 9.977 1 75 213 TYR B O 1
ATOM 4414 N N . LYS B 1 214 ? -23.781 15.695 9.375 1 73.06 214 LYS B N 1
ATOM 4415 C CA . LYS B 1 214 ? -23.797 16.922 8.57 1 73.06 214 LYS B CA 1
ATOM 4416 C C . LYS B 1 214 ? -23.766 18.156 9.453 1 73.06 214 LYS B C 1
ATOM 4418 O O . LYS B 1 214 ? -23.547 19.266 8.961 1 73.06 214 LYS B O 1
ATOM 4423 N N . GLU B 1 215 ? -23.781 17.953 10.617 1 82.25 215 GLU B N 1
ATOM 4424 C CA . GLU B 1 215 ? -23.766 19.109 11.492 1 82.25 215 GLU B CA 1
ATOM 4425 C C . GLU B 1 215 ? -22.328 19.484 11.875 1 82.25 215 GLU B C 1
ATOM 4427 O O . GLU B 1 215 ? -21.406 18.703 11.664 1 82.25 215 GLU B O 1
ATOM 4432 N N . ASP B 1 216 ? -22.047 20.797 12.203 1 86.06 216 ASP B N 1
ATOM 4433 C CA . ASP B 1 216 ? -20.797 21.266 12.781 1 86.06 216 ASP B CA 1
ATOM 4434 C C . ASP B 1 216 ? -19.641 21.156 11.773 1 86.06 216 ASP B C 1
ATOM 4436 O O . ASP B 1 216 ? -18.5 20.891 12.156 1 86.06 216 ASP B O 1
ATOM 4440 N N . ARG B 1 217 ? -20.047 21.125 10.445 1 91.62 217 ARG B N 1
ATOM 4441 C CA . ARG B 1 217 ? -19.031 20.984 9.398 1 91.62 217 ARG B CA 1
ATOM 4442 C C . ARG B 1 217 ? -18.203 19.719 9.602 1 91.62 217 ARG B C 1
ATOM 4444 O O . ARG B 1 217 ? -16.969 19.766 9.555 1 91.62 217 ARG B O 1
ATOM 4451 N N . THR B 1 218 ? -18.922 18.703 9.984 1 93 218 THR B N 1
ATOM 4452 C CA . THR B 1 218 ? -18.281 17.422 10.266 1 93 218 THR B CA 1
ATOM 4453 C C . THR B 1 218 ? -17.969 16.688 8.969 1 93 218 THR B C 1
ATOM 4455 O O . THR B 1 218 ? -18.797 16.609 8.07 1 93 218 THR B O 1
ATOM 4458 N N . VAL B 1 219 ? -16.75 16.172 8.867 1 92.56 219 VAL B N 1
ATOM 4459 C CA . VAL B 1 219 ? -16.328 15.422 7.688 1 92.56 219 VAL B CA 1
ATOM 4460 C C . VAL B 1 219 ? -15.586 14.164 8.117 1 92.56 219 VAL B C 1
ATOM 4462 O O . VAL B 1 219 ? -14.914 14.148 9.156 1 92.56 219 VAL B O 1
ATOM 4465 N N . VAL B 1 220 ? -15.781 13.109 7.355 1 94.31 220 VAL B N 1
ATOM 4466 C CA . VAL B 1 220 ? -15.023 11.875 7.52 1 94.31 220 VAL B CA 1
ATOM 4467 C C . VAL B 1 220 ? -14.367 11.492 6.199 1 94.31 220 VAL B C 1
ATOM 4469 O O . VAL B 1 220 ? -14.961 11.656 5.129 1 94.31 220 VAL B O 1
ATOM 4472 N N . ASN B 1 221 ? -13.141 11.062 6.281 1 95.19 221 ASN B N 1
ATOM 4473 C CA . ASN B 1 221 ? -12.422 10.633 5.086 1 95.19 221 ASN B CA 1
ATOM 4474 C C . ASN B 1 221 ? -11.586 9.391 5.355 1 95.19 221 ASN B C 1
ATOM 4476 O O . ASN B 1 221 ? -11.031 9.234 6.445 1 95.19 221 ASN B O 1
ATOM 4480 N N . VAL B 1 222 ? -11.641 8.492 4.445 1 97.12 222 VAL B N 1
ATOM 4481 C CA . VAL B 1 222 ? -10.711 7.371 4.363 1 97.12 222 VAL B CA 1
ATOM 4482 C C . VAL B 1 222 ? -9.836 7.512 3.121 1 97.12 222 VAL B C 1
ATOM 4484 O O . VAL B 1 222 ? -10.336 7.449 1.994 1 97.12 222 VAL B O 1
ATOM 4487 N N . SER B 1 223 ? -8.539 7.629 3.309 1 96.19 223 SER B N 1
ATOM 4488 C CA . SER B 1 223 ? -7.664 7.973 2.195 1 96.19 223 SER B CA 1
ATOM 4489 C C . SER B 1 223 ? -6.711 6.828 1.867 1 96.19 223 SER B C 1
ATOM 4491 O O . SER B 1 223 ? -6.57 6.445 0.704 1 96.19 223 SER B O 1
ATOM 4493 N N . ILE B 1 224 ? -6.109 6.297 2.889 1 97.5 224 ILE B N 1
ATOM 4494 C CA . ILE B 1 224 ? -5.07 5.289 2.707 1 97.5 224 ILE B CA 1
ATOM 4495 C C . ILE B 1 224 ? -5.613 3.912 3.068 1 97.5 224 ILE B C 1
ATOM 4497 O O . ILE B 1 224 ? -6.285 3.752 4.09 1 97.5 224 ILE B O 1
ATOM 4501 N N . ILE B 1 225 ? -5.406 2.98 2.268 1 98.75 225 ILE B N 1
ATOM 4502 C CA . ILE B 1 225 ? -5.578 1.568 2.59 1 98.75 225 ILE B CA 1
ATOM 4503 C C . ILE B 1 225 ? -4.324 0.793 2.195 1 98.75 225 ILE B C 1
ATOM 4505 O O . ILE B 1 225 ? -3.826 0.935 1.075 1 98.75 225 ILE B O 1
ATOM 4509 N N . GLU B 1 226 ? -3.807 0.033 3.066 1 98.19 226 GLU B N 1
ATOM 4510 C CA . GLU B 1 226 ? -2.656 -0.825 2.793 1 98.19 226 GLU B CA 1
ATOM 4511 C C . GLU B 1 226 ? -2.912 -2.254 3.264 1 98.19 226 GLU B C 1
ATOM 4513 O O . GLU B 1 226 ? -3.189 -2.484 4.441 1 98.19 226 GLU B O 1
ATOM 4518 N N . SER B 1 227 ? -2.832 -3.156 2.355 1 98.19 227 SER B N 1
ATOM 4519 C CA . SER B 1 227 ? -3.035 -4.562 2.682 1 98.19 227 SER B CA 1
ATOM 4520 C C . SER B 1 227 ? -2.311 -5.469 1.69 1 98.19 227 SER B C 1
ATOM 4522 O O . SER B 1 227 ? -2.484 -5.336 0.477 1 98.19 227 SER B O 1
ATOM 4524 N N . GLY B 1 228 ? -1.514 -6.402 2.277 1 95.44 228 GLY B N 1
ATOM 4525 C CA . GLY B 1 228 ? -0.998 -7.52 1.505 1 95.44 228 GLY B CA 1
ATOM 4526 C C . GLY B 1 228 ? 0.043 -7.109 0.481 1 95.44 228 GLY B C 1
ATOM 4527 O O . GLY B 1 228 ? 0.207 -5.918 0.199 1 95.44 228 GLY B O 1
ATOM 4528 N N . LYS B 1 229 ? 0.745 -8.172 -0.09 1 90.44 229 LYS B N 1
ATOM 4529 C CA . LYS B 1 229 ? 1.82 -7.926 -1.046 1 90.44 229 LYS B CA 1
ATOM 4530 C C . LYS B 1 229 ? 1.743 -8.898 -2.221 1 90.44 229 LYS B C 1
ATOM 4532 O O . LYS B 1 229 ? 2.34 -8.656 -3.273 1 90.44 229 LYS B O 1
ATOM 4537 N N . VAL B 1 230 ? 1.017 -10.055 -1.999 1 88.06 230 VAL B N 1
ATOM 4538 C CA . VAL B 1 230 ? 1.022 -11.07 -3.045 1 88.06 230 VAL B CA 1
ATOM 4539 C C . VAL B 1 230 ? -0.401 -11.562 -3.297 1 88.06 230 VAL B C 1
ATOM 4541 O O . VAL B 1 230 ? -1.194 -11.695 -2.361 1 88.06 230 VAL B O 1
ATOM 4544 N N . PHE B 1 231 ? -0.726 -11.906 -4.484 1 90.81 231 PHE B N 1
ATOM 4545 C CA . PHE B 1 231 ? -2.08 -12.227 -4.926 1 90.81 231 PHE B CA 1
ATOM 4546 C C . PHE B 1 231 ? -2.605 -13.461 -4.207 1 90.81 231 PHE B C 1
ATOM 4548 O O . PHE B 1 231 ? -3.803 -13.562 -3.93 1 90.81 231 PHE B O 1
ATOM 4555 N N . ASN B 1 232 ? -1.73 -14.422 -3.908 1 89.69 232 ASN B N 1
ATOM 4556 C CA . ASN B 1 232 ? -2.229 -15.742 -3.516 1 89.69 232 ASN B CA 1
ATOM 4557 C C . ASN B 1 232 ? -2.078 -15.969 -2.016 1 89.69 232 ASN B C 1
ATOM 4559 O O . ASN B 1 232 ? -2.021 -17.109 -1.561 1 89.69 232 ASN B O 1
ATOM 4563 N N . HIS B 1 233 ? -1.987 -14.914 -1.326 1 90.75 233 HIS B N 1
ATOM 4564 C CA . HIS B 1 233 ? -1.813 -15.031 0.118 1 90.75 233 HIS B CA 1
ATOM 4565 C C . HIS B 1 233 ? -2.75 -14.078 0.862 1 90.75 233 HIS B C 1
ATOM 4567 O O . HIS B 1 233 ? -2.793 -12.883 0.565 1 90.75 233 HIS B O 1
ATOM 4573 N N . LYS B 1 234 ? -3.49 -14.656 1.819 1 92.69 234 LYS B N 1
ATOM 4574 C CA . LYS B 1 234 ? -4.285 -13.828 2.717 1 92.69 234 LYS B CA 1
ATOM 4575 C C . LYS B 1 234 ? -3.395 -13.078 3.705 1 92.69 234 LYS B C 1
ATOM 4577 O O . LYS B 1 234 ? -2.604 -13.688 4.426 1 92.69 234 LYS B O 1
ATOM 4582 N N . PRO B 1 235 ? -3.547 -11.797 3.73 1 94.94 235 PRO B N 1
ATOM 4583 C CA . PRO B 1 235 ? -2.672 -11.047 4.633 1 94.94 235 PRO B CA 1
ATOM 4584 C C . PRO B 1 235 ? -3.057 -11.203 6.102 1 94.94 235 PRO B C 1
ATOM 4586 O O . PRO B 1 235 ? -4.242 -11.352 6.418 1 94.94 235 PRO B O 1
ATOM 4589 N N . GLU B 1 236 ? -2.062 -11.18 6.938 1 95.75 236 GLU B N 1
ATOM 4590 C CA . GLU B 1 236 ? -2.273 -11.297 8.375 1 95.75 236 GLU B CA 1
ATOM 4591 C C . GLU B 1 236 ? -2.695 -9.961 8.984 1 95.75 236 GLU B C 1
ATOM 4593 O O . GLU B 1 236 ? -3.291 -9.93 10.062 1 95.75 236 GLU B O 1
ATOM 4598 N N . GLU B 1 237 ? -2.322 -8.914 8.32 1 97.75 237 GLU B N 1
ATOM 4599 C CA . GLU B 1 237 ? -2.639 -7.582 8.836 1 97.75 237 GLU B CA 1
ATOM 4600 C C . GLU B 1 237 ? -2.955 -6.609 7.707 1 97.75 237 GLU B C 1
ATOM 4602 O O . GLU B 1 237 ? -2.545 -6.824 6.562 1 97.75 237 GLU B O 1
ATOM 4607 N N . ALA B 1 238 ? -3.707 -5.613 7.973 1 98.5 238 ALA B N 1
ATOM 4608 C CA . ALA B 1 238 ? -4.066 -4.504 7.094 1 98.5 238 ALA B CA 1
ATOM 4609 C C . ALA B 1 238 ? -4.453 -3.266 7.898 1 98.5 238 ALA B C 1
ATOM 4611 O O . ALA B 1 238 ? -4.695 -3.354 9.102 1 98.5 238 ALA B O 1
ATOM 4612 N N . TRP B 1 239 ? -4.418 -2.154 7.281 1 98.81 239 TRP B N 1
ATOM 4613 C CA . TRP B 1 239 ? -4.891 -0.964 7.98 1 98.81 239 TRP B CA 1
ATOM 4614 C C . TRP B 1 239 ? -5.402 0.08 6.992 1 98.81 239 TRP B C 1
ATOM 4616 O O . TRP B 1 239 ? -5.117 0.003 5.797 1 98.81 239 TRP B O 1
ATOM 4626 N N . PHE B 1 240 ? -6.215 0.993 7.453 1 98.75 240 PHE B N 1
ATOM 4627 C CA . PHE B 1 240 ? -6.625 2.16 6.684 1 98.75 240 PHE B CA 1
ATOM 4628 C C . PHE B 1 240 ? -6.617 3.412 7.555 1 98.75 240 PHE B C 1
ATOM 4630 O O . PHE B 1 240 ? -6.656 3.322 8.781 1 98.75 240 PHE B O 1
ATOM 4637 N N . SER B 1 241 ? -6.504 4.57 6.883 1 98.19 241 SER B N 1
ATOM 4638 C CA . SER B 1 241 ? -6.523 5.855 7.574 1 98.19 241 SER B CA 1
ATOM 4639 C C . SER B 1 241 ? -7.953 6.336 7.816 1 98.19 241 SER B C 1
ATOM 4641 O O . SER B 1 241 ? -8.836 6.098 6.992 1 98.19 241 SER B O 1
ATOM 4643 N N . LEU B 1 242 ? -8.188 6.973 8.898 1 97.81 242 LEU B N 1
ATOM 4644 C CA . LEU B 1 242 ? -9.453 7.617 9.227 1 97.81 242 LEU B CA 1
ATOM 4645 C C . LEU B 1 242 ? -9.227 9.07 9.648 1 97.81 242 LEU B C 1
ATOM 4647 O O . LEU B 1 242 ? -8.523 9.336 10.617 1 97.81 242 LEU B O 1
ATOM 4651 N N . ASP B 1 243 ? -9.75 9.953 8.852 1 96.31 243 ASP B N 1
ATOM 4652 C CA . ASP B 1 243 ? -9.711 11.391 9.102 1 96.31 243 ASP B CA 1
ATOM 4653 C C . ASP B 1 243 ? -11.094 11.914 9.5 1 96.31 243 ASP B C 1
ATOM 4655 O O . ASP B 1 243 ? -12.008 11.961 8.672 1 96.31 243 ASP B O 1
ATOM 4659 N N . MET B 1 244 ? -11.234 12.312 10.75 1 95.69 244 MET B N 1
ATOM 4660 C CA . MET B 1 244 ? -12.477 12.891 11.242 1 95.69 244 MET B CA 1
ATOM 4661 C C . MET B 1 244 ? -12.266 14.336 11.688 1 95.69 244 MET B C 1
ATOM 4663 O O . MET B 1 244 ? -11.344 14.625 12.445 1 95.69 244 MET B O 1
ATOM 4667 N N . ARG B 1 245 ? -13.117 15.242 11.258 1 95.44 245 ARG B N 1
ATOM 4668 C CA . ARG B 1 245 ? -12.992 16.656 11.586 1 95.44 245 ARG B CA 1
ATOM 4669 C C . ARG B 1 245 ? -14.352 17.25 11.961 1 95.44 245 ARG B C 1
ATOM 4671 O O . ARG B 1 245 ? -15.383 16.844 11.422 1 95.44 245 ARG B O 1
ATOM 4678 N N . SER B 1 246 ? -14.344 18.125 12.852 1 95.94 246 SER B N 1
ATOM 4679 C CA . SER B 1 246 ? -15.562 18.812 13.25 1 95.94 246 SER B CA 1
ATOM 4680 C C . SER B 1 246 ? -15.25 20.109 14 1 95.94 246 SER B C 1
ATOM 4682 O O . SER B 1 246 ? -14.188 20.234 14.617 1 95.94 246 SER B O 1
ATOM 4684 N N . LEU B 1 247 ? -16.141 21.062 13.953 1 95.94 247 LEU B N 1
ATOM 4685 C CA . LEU B 1 247 ? -16.031 22.297 14.742 1 95.94 247 LEU B CA 1
ATOM 4686 C C . LEU B 1 247 ? -16.453 22.031 16.188 1 95.94 247 LEU B C 1
ATOM 4688 O O . LEU B 1 247 ? -16.219 22.875 17.062 1 95.94 247 LEU B O 1
ATOM 4692 N N . ASN B 1 248 ? -17.016 20.906 16.406 1 94.81 248 ASN B N 1
ATOM 4693 C CA . ASN B 1 248 ? -17.562 20.531 17.703 1 94.81 248 ASN B CA 1
ATOM 4694 C C . ASN B 1 248 ? -16.859 19.297 18.281 1 94.81 248 ASN B C 1
ATOM 4696 O O . ASN B 1 248 ? -17 18.203 17.734 1 94.81 248 ASN B O 1
ATOM 4700 N N . ASN B 1 249 ? -16.25 19.484 19.438 1 93.62 249 ASN B N 1
ATOM 4701 C CA . ASN B 1 249 ? -15.492 18.391 20.047 1 93.62 249 ASN B CA 1
ATOM 4702 C C . ASN B 1 249 ? -16.422 17.266 20.5 1 93.62 249 ASN B C 1
ATOM 4704 O O . ASN B 1 249 ? -16.031 16.094 20.484 1 93.62 249 ASN B O 1
ATOM 4708 N N . ASN B 1 250 ? -17.609 17.594 20.875 1 93.94 250 ASN B N 1
ATOM 4709 C CA . ASN B 1 250 ? -18.562 16.562 21.266 1 93.94 250 ASN B CA 1
ATOM 4710 C C . ASN B 1 250 ? -18.953 15.688 20.078 1 93.94 250 ASN B C 1
ATOM 4712 O O . ASN B 1 250 ? -19.156 14.484 20.234 1 93.94 250 ASN B O 1
ATOM 4716 N N . THR B 1 251 ? -19.062 16.344 18.969 1 94.88 251 THR B N 1
ATOM 4717 C CA . THR B 1 251 ? -19.375 15.602 17.75 1 94.88 251 THR B CA 1
ATOM 4718 C C . THR B 1 251 ? -18.25 14.633 17.422 1 94.88 251 THR B C 1
ATOM 4720 O O . THR B 1 251 ? -18.5 13.477 17.062 1 94.88 251 THR B O 1
ATOM 4723 N N . LEU B 1 252 ? -17.047 15.023 17.562 1 95.69 252 LEU B N 1
ATOM 4724 C CA . LEU B 1 252 ? -15.906 14.156 17.312 1 95.69 252 LEU B CA 1
ATOM 4725 C C . LEU B 1 252 ? -15.898 12.977 18.281 1 95.69 252 LEU B C 1
ATOM 4727 O O . LEU B 1 252 ? -15.617 11.844 17.875 1 95.69 252 LEU B O 1
ATOM 4731 N N . ALA B 1 253 ? -16.203 13.281 19.516 1 95.25 253 ALA B N 1
ATOM 4732 C CA . ALA B 1 253 ? -16.266 12.219 20.531 1 95.25 253 ALA B CA 1
ATOM 4733 C C . ALA B 1 253 ? -17.344 11.203 20.188 1 95.25 253 ALA B C 1
ATOM 4735 O O . ALA B 1 253 ? -17.141 9.992 20.344 1 95.25 253 ALA B O 1
ATOM 4736 N N . GLU B 1 254 ? -18.438 11.664 19.766 1 95.44 254 GLU B N 1
ATOM 4737 C CA . GLU B 1 254 ? -19.531 10.789 19.359 1 95.44 254 GLU B CA 1
ATOM 4738 C C . GLU B 1 254 ? -19.141 9.93 18.156 1 95.44 254 GLU B C 1
ATOM 4740 O O . GLU B 1 254 ? -19.453 8.742 18.109 1 95.44 254 GLU B O 1
ATOM 4745 N N . MET B 1 255 ? -18.531 10.523 17.234 1 95.62 255 MET B N 1
ATOM 4746 C CA . MET B 1 255 ? -18.078 9.805 16.047 1 95.62 255 MET B CA 1
ATOM 4747 C C . MET B 1 255 ? -17.109 8.68 16.438 1 95.62 255 MET B C 1
ATOM 4749 O O . MET B 1 255 ? -17.219 7.562 15.922 1 95.62 255 MET B O 1
ATOM 4753 N N . GLU B 1 256 ? -16.203 9.023 17.312 1 96.94 256 GLU B N 1
ATOM 4754 C CA . GLU B 1 256 ? -15.258 8.016 17.781 1 96.94 256 GLU B CA 1
ATOM 4755 C C . GLU B 1 256 ? -15.984 6.844 18.438 1 96.94 256 GLU B C 1
ATOM 4757 O O . GLU B 1 256 ? -15.641 5.684 18.203 1 96.94 256 GLU B O 1
ATOM 4762 N N . SER B 1 257 ? -16.938 7.168 19.219 1 97.38 257 SER B N 1
ATOM 4763 C CA . SER B 1 257 ? -17.734 6.133 19.875 1 97.38 257 SER B CA 1
ATOM 4764 C C . SER B 1 257 ? -18.453 5.266 18.844 1 97.38 257 SER B C 1
ATOM 4766 O O . SER B 1 257 ? -18.531 4.047 19 1 97.38 257 SER B O 1
ATOM 4768 N N . ARG B 1 258 ? -18.984 5.867 17.875 1 97.44 258 ARG B N 1
ATOM 4769 C CA . ARG B 1 258 ? -19.688 5.137 16.828 1 97.44 258 ARG B CA 1
ATOM 4770 C C . ARG B 1 258 ? -18.734 4.242 16.047 1 97.44 258 ARG B C 1
ATOM 4772 O O . ARG B 1 258 ? -19.078 3.111 15.703 1 97.44 258 ARG B O 1
ATOM 4779 N N . VAL B 1 259 ? -17.547 4.766 15.75 1 98.31 259 VAL B N 1
ATOM 4780 C CA . VAL B 1 259 ? -16.547 3.969 15.055 1 98.31 259 VAL B CA 1
ATOM 4781 C C . VAL B 1 259 ? -16.188 2.742 15.891 1 98.31 259 VAL B C 1
ATOM 4783 O O . VAL B 1 259 ? -16.094 1.629 15.367 1 98.31 259 VAL B O 1
ATOM 4786 N N . LYS B 1 260 ? -16.016 2.957 17.156 1 98.62 260 LYS B N 1
ATOM 4787 C CA . LYS B 1 260 ? -15.703 1.846 18.062 1 98.62 260 LYS B CA 1
ATOM 4788 C C . LYS B 1 260 ? -16.812 0.8 18.047 1 98.62 260 LYS B C 1
ATOM 4790 O O . LYS B 1 260 ? -16.547 -0.402 18.062 1 98.62 260 LYS B O 1
ATOM 4795 N N . LYS B 1 261 ? -18 1.218 18.016 1 98.62 261 LYS B N 1
ATOM 4796 C CA . LYS B 1 261 ? -19.141 0.295 17.922 1 98.62 261 LYS B CA 1
ATOM 4797 C C . LYS B 1 261 ? -19.125 -0.47 16.609 1 98.62 261 LYS B C 1
ATOM 4799 O O . LYS B 1 261 ? -19.359 -1.679 16.578 1 98.62 261 LYS B O 1
ATOM 4804 N N . ILE B 1 262 ? -18.875 0.24 15.523 1 98.75 262 ILE B N 1
ATOM 4805 C CA . ILE B 1 262 ? -18.766 -0.392 14.211 1 98.75 262 ILE B CA 1
ATOM 4806 C C . ILE B 1 262 ? -17.688 -1.478 14.25 1 98.75 262 ILE B C 1
ATOM 4808 O O . ILE B 1 262 ? -17.922 -2.598 13.781 1 98.75 262 ILE B O 1
ATOM 4812 N N . LEU B 1 263 ? -16.516 -1.099 14.82 1 98.88 263 LEU B N 1
ATOM 4813 C CA . LEU B 1 263 ? -15.43 -2.066 14.914 1 98.88 263 LEU B CA 1
ATOM 4814 C C . LEU B 1 263 ? -15.867 -3.301 15.695 1 98.88 263 LEU B C 1
ATOM 4816 O O . LEU B 1 263 ? -15.602 -4.43 15.273 1 98.88 263 LEU B O 1
ATOM 4820 N N . SER B 1 264 ? -16.516 -3.092 16.781 1 98.75 264 SER B N 1
ATOM 4821 C CA . SER B 1 264 ? -16.984 -4.199 17.594 1 98.75 264 SER B CA 1
ATOM 4822 C C . SER B 1 264 ? -17.922 -5.113 16.828 1 98.75 264 SER B C 1
ATOM 4824 O O . SER B 1 264 ? -17.781 -6.336 16.859 1 98.75 264 SER B O 1
ATOM 4826 N N . ASP B 1 265 ? -18.875 -4.535 16.125 1 98.81 265 ASP B N 1
ATOM 4827 C CA . ASP B 1 265 ? -19.828 -5.309 15.336 1 98.81 265 ASP B CA 1
ATOM 4828 C C . ASP B 1 265 ? -19.125 -6.102 14.242 1 98.81 265 ASP B C 1
ATOM 4830 O O . ASP B 1 265 ? -19.422 -7.281 14.039 1 98.81 265 ASP B O 1
ATOM 4834 N N . VAL B 1 266 ? -18.203 -5.438 13.578 1 98.81 266 VAL B N 1
ATOM 4835 C CA . VAL B 1 266 ? -17.516 -6.07 12.461 1 98.81 266 VAL B CA 1
ATOM 4836 C C . VAL B 1 266 ? -16.625 -7.211 12.977 1 98.81 266 VAL B C 1
ATOM 4838 O O . VAL B 1 266 ? -16.531 -8.258 12.336 1 98.81 266 VAL B O 1
ATOM 4841 N N . MET B 1 267 ? -15.953 -6.984 14.141 1 98.75 267 MET B N 1
ATOM 4842 C CA . MET B 1 267 ? -15.141 -8.039 14.742 1 98.75 267 MET B CA 1
ATOM 4843 C C . MET B 1 267 ? -15.984 -9.273 15.047 1 98.75 267 MET B C 1
ATOM 4845 O O . MET B 1 267 ? -15.539 -10.398 14.82 1 98.75 267 MET B O 1
ATOM 4849 N N . GLU B 1 268 ? -17.172 -9.062 15.5 1 98.5 268 GLU B N 1
ATOM 4850 C CA . GLU B 1 268 ? -18.078 -10.164 15.781 1 98.5 268 GLU B CA 1
ATOM 4851 C C . GLU B 1 268 ? -18.516 -10.867 14.5 1 98.5 268 GLU B C 1
ATOM 4853 O O . GLU B 1 268 ? -18.594 -12.094 14.445 1 98.5 268 GLU B O 1
ATOM 4858 N N . GLU B 1 269 ? -18.766 -10.102 13.469 1 98.31 269 GLU B N 1
ATOM 4859 C CA . GLU B 1 269 ? -19.266 -10.617 12.203 1 98.31 269 GLU B CA 1
ATOM 4860 C C . GLU B 1 269 ? -18.203 -11.398 11.453 1 98.31 269 GLU B C 1
ATOM 4862 O O . GLU B 1 269 ? -18.5 -12.344 10.719 1 98.31 269 GLU B O 1
ATOM 4867 N N . THR B 1 270 ? -16.906 -11.016 11.578 1 98 270 THR B N 1
ATOM 4868 C CA . THR B 1 270 ? -15.883 -11.516 10.672 1 98 270 THR B CA 1
ATOM 4869 C C . THR B 1 270 ? -14.859 -12.352 11.43 1 98 270 THR B C 1
ATOM 4871 O O . THR B 1 270 ? -14.023 -13.023 10.828 1 98 270 THR B O 1
ATOM 4874 N N . ARG B 1 271 ? -14.812 -12.266 12.758 1 97.06 271 ARG B N 1
ATOM 4875 C CA . ARG B 1 271 ? -13.828 -12.93 13.609 1 97.06 271 ARG B CA 1
ATOM 4876 C C . ARG B 1 271 ? -12.43 -12.398 13.344 1 97.06 271 ARG B C 1
ATOM 4878 O O . ARG B 1 271 ? -11.453 -13.156 13.367 1 97.06 271 ARG B O 1
ATOM 4885 N N . ILE B 1 272 ? -12.352 -11.156 12.898 1 98.56 272 ILE B N 1
ATOM 4886 C CA . ILE B 1 272 ? -11.109 -10.422 12.703 1 98.56 272 ILE B CA 1
ATOM 4887 C C . ILE B 1 272 ? -10.922 -9.406 13.828 1 98.56 272 ILE B C 1
ATOM 4889 O O . ILE B 1 272 ? -11.867 -8.711 14.203 1 98.56 272 ILE B O 1
ATOM 4893 N N . GLU B 1 273 ? -9.766 -9.383 14.43 1 98.75 273 GLU B N 1
ATOM 4894 C CA . GLU B 1 273 ? -9.453 -8.375 15.445 1 98.75 273 GLU B CA 1
ATOM 4895 C C . GLU B 1 273 ? -9.172 -7.02 14.805 1 98.75 273 GLU B C 1
ATOM 4897 O O . GLU B 1 273 ? -8.438 -6.934 13.812 1 98.75 273 GLU B O 1
ATOM 4902 N N . MET B 1 274 ? -9.758 -6.004 15.359 1 98.81 274 MET B N 1
ATOM 4903 C CA . MET B 1 274 ? -9.523 -4.66 14.844 1 98.81 274 MET B CA 1
ATOM 4904 C C . MET B 1 274 ? -9.227 -3.684 15.977 1 98.81 274 MET B C 1
ATOM 4906 O O . MET B 1 274 ? -9.703 -3.865 17.094 1 98.81 274 MET B O 1
ATOM 4910 N N . LYS B 1 275 ? -8.469 -2.693 15.664 1 98.75 275 LYS B N 1
ATOM 4911 C CA . LYS B 1 275 ? -8.062 -1.691 16.656 1 98.75 275 LYS B CA 1
ATOM 4912 C C . LYS B 1 275 ? -8.109 -0.287 16.047 1 98.75 275 LYS B C 1
ATOM 4914 O O . LYS B 1 275 ? -7.746 -0.086 14.891 1 98.75 275 LYS B O 1
ATOM 4919 N N . LEU B 1 276 ? -8.594 0.563 16.844 1 98.69 276 LEU B N 1
ATOM 4920 C CA . LEU B 1 276 ? -8.539 1.99 16.531 1 98.69 276 LEU B CA 1
ATOM 4921 C C . LEU B 1 276 ? -7.344 2.645 17.219 1 98.69 276 LEU B C 1
ATOM 4923 O O . LEU B 1 276 ? -7.305 2.754 18.438 1 98.69 276 LEU B O 1
ATOM 4927 N N . GLU B 1 277 ? -6.352 3.113 16.438 1 98.38 277 GLU B N 1
ATOM 4928 C CA . GLU B 1 277 ? -5.133 3.688 17 1 98.38 277 GLU B CA 1
ATOM 4929 C C . GLU B 1 277 ? -5.004 5.168 16.656 1 98.38 277 GLU B C 1
ATOM 4931 O O . GLU B 1 277 ? -4.945 5.523 15.477 1 98.38 277 GLU B O 1
ATOM 4936 N N . PRO B 1 278 ? -4.938 6.031 17.641 1 97.06 278 PRO B N 1
ATOM 4937 C CA . PRO B 1 278 ? -4.715 7.441 17.312 1 97.06 278 PRO B CA 1
ATOM 4938 C C . PRO B 1 278 ? -3.391 7.676 16.578 1 97.06 278 PRO B C 1
ATOM 4940 O O . PRO B 1 278 ? -2.379 7.059 16.922 1 97.06 278 PRO B O 1
ATOM 4943 N N . TYR B 1 279 ? -3.4 8.383 15.617 1 95.56 279 TYR B N 1
ATOM 4944 C CA . TYR B 1 279 ? -2.199 8.766 14.875 1 95.56 279 TYR B CA 1
ATOM 4945 C C . TYR B 1 279 ? -1.804 10.203 15.188 1 95.56 279 TYR B C 1
ATOM 4947 O O . TYR B 1 279 ? -0.666 10.469 15.586 1 95.56 279 TYR B O 1
ATOM 4955 N N . GLN B 1 280 ? -2.73 11.156 15.07 1 94.06 280 GLN B N 1
ATOM 4956 C CA . GLN B 1 280 ? -2.568 12.562 15.414 1 94.06 280 GLN B CA 1
ATOM 4957 C C . GLN B 1 280 ? -3.9 13.188 15.812 1 94.06 280 GLN B C 1
ATOM 4959 O O . GLN B 1 280 ? -4.867 13.141 15.055 1 94.06 280 GLN B O 1
ATOM 4964 N N . ILE B 1 281 ? -3.926 13.75 16.984 1 95.19 281 ILE B N 1
ATOM 4965 C CA . ILE B 1 281 ? -5.141 14.375 17.5 1 95.19 281 ILE B CA 1
ATOM 4966 C C . ILE B 1 281 ? -4.914 15.883 17.656 1 95.19 281 ILE B C 1
ATOM 4968 O O . ILE B 1 281 ? -4.121 16.312 18.5 1 95.19 281 ILE B O 1
ATOM 4972 N N . THR B 1 282 ? -5.527 16.672 16.875 1 95.88 282 THR B N 1
ATOM 4973 C CA . THR B 1 282 ? -5.535 18.125 16.984 1 95.88 282 THR B CA 1
ATOM 4974 C C . THR B 1 282 ? -6.828 18.625 17.641 1 95.88 282 THR B C 1
ATOM 4976 O O . THR B 1 282 ? -7.91 18.453 17.062 1 95.88 282 THR B O 1
ATOM 4979 N N . PRO B 1 283 ? -6.641 19.172 18.781 1 95.75 283 PRO B N 1
ATOM 4980 C CA . PRO B 1 283 ? -7.867 19.625 19.453 1 95.75 283 PRO B CA 1
ATOM 4981 C C . PRO B 1 283 ? -8.508 20.828 18.766 1 95.75 283 PRO B C 1
ATOM 4983 O O . PRO B 1 283 ? -7.805 21.656 18.188 1 95.75 283 PRO B O 1
ATOM 4986 N N . GLY B 1 284 ? -9.82 20.859 18.734 1 96.44 284 GLY B N 1
ATOM 4987 C CA . GLY B 1 284 ? -10.578 22 18.266 1 96.44 284 GLY B CA 1
ATOM 4988 C C . GLY B 1 284 ? -11.203 22.812 19.406 1 96.44 284 GLY B C 1
ATOM 4989 O O . GLY B 1 284 ? -11 22.484 20.578 1 96.44 284 GLY B O 1
ATOM 4990 N N . GLY B 1 285 ? -11.812 23.891 18.984 1 96.69 285 GLY B N 1
ATOM 4991 C CA . GLY B 1 285 ? -12.516 24.719 19.953 1 96.69 285 GLY B CA 1
ATOM 4992 C C . GLY B 1 285 ? -13.125 25.969 19.359 1 96.69 285 GLY B C 1
ATOM 4993 O O . GLY B 1 285 ? -12.797 26.344 18.234 1 96.69 285 GLY B O 1
ATOM 4994 N N . GLN B 1 286 ? -14.086 26.422 20.109 1 96.88 286 GLN B N 1
ATOM 4995 C CA . GLN B 1 286 ? -14.727 27.703 19.812 1 96.88 286 GLN B CA 1
ATOM 4996 C C . GLN B 1 286 ? -14.766 28.594 21.047 1 96.88 286 GLN B C 1
ATOM 4998 O O . GLN B 1 286 ? -15.203 28.172 22.125 1 96.88 286 GLN B O 1
ATOM 5003 N N . ILE B 1 287 ? -14.266 29.797 20.938 1 96.94 287 ILE B N 1
ATOM 5004 C CA . ILE B 1 287 ? -14.367 30.766 22.031 1 96.94 287 ILE B CA 1
ATOM 5005 C C . ILE B 1 287 ? -15.719 31.484 21.953 1 96.94 287 ILE B C 1
ATOM 5007 O O . ILE B 1 287 ? -16.062 32.062 20.922 1 96.94 287 ILE B O 1
ATOM 5011 N N . PRO B 1 288 ? -16.516 31.406 23.062 1 95.5 288 PRO B N 1
ATOM 5012 C CA . PRO B 1 288 ? -17.797 32.125 23.047 1 95.5 288 PRO B CA 1
ATOM 5013 C C . PRO B 1 288 ? -17.625 33.625 22.719 1 95.5 288 PRO B C 1
ATOM 5015 O O . PRO B 1 288 ? -16.734 34.281 23.25 1 95.5 288 PRO B O 1
ATOM 5018 N N . ASN B 1 289 ? -18.359 34.188 21.812 1 96.25 289 ASN B N 1
ATOM 5019 C CA . ASN B 1 289 ? -18.344 35.562 21.391 1 96.25 289 ASN B CA 1
ATOM 5020 C C . ASN B 1 289 ? -16.953 35.969 20.891 1 96.25 289 ASN B C 1
ATOM 5022 O O . ASN B 1 289 ? -16.5 37.094 21.156 1 96.25 289 ASN B O 1
ATOM 5026 N N . ALA B 1 290 ? -16.344 35 20.219 1 96.69 290 ALA B N 1
ATOM 5027 C CA . ALA B 1 290 ? -14.961 35.219 19.781 1 96.69 290 ALA B CA 1
ATOM 5028 C C . ALA B 1 290 ? -14.844 36.5 18.938 1 96.69 290 ALA B C 1
ATOM 5030 O O . ALA B 1 290 ? -13.875 37.25 19.078 1 96.69 290 ALA B O 1
ATOM 5031 N N . LEU B 1 291 ? -15.812 36.844 18.141 1 96.56 291 LEU B N 1
ATOM 5032 C CA . LEU B 1 291 ? -15.758 37.969 17.203 1 96.56 291 LEU B CA 1
ATOM 5033 C C . LEU B 1 291 ? -15.719 39.312 17.953 1 96.56 291 LEU B C 1
ATOM 5035 O O . LEU B 1 291 ? -15.227 40.312 17.438 1 96.56 291 LEU B O 1
ATOM 5039 N N . GLU B 1 292 ? -16.156 39.25 19.203 1 94.81 292 GLU B N 1
ATOM 5040 C CA . GLU B 1 292 ? -16.25 40.469 19.984 1 94.81 292 GLU B CA 1
ATOM 5041 C C . GLU B 1 292 ? -15.062 40.594 20.938 1 94.81 292 GLU B C 1
ATOM 5043 O O . GLU B 1 292 ? -14.891 41.625 21.594 1 94.81 292 GLU B O 1
ATOM 5048 N N . THR B 1 293 ? -14.312 39.562 20.984 1 94.44 293 THR B N 1
ATOM 5049 C CA . THR B 1 293 ? -13.148 39.656 21.859 1 94.44 293 THR B CA 1
ATOM 5050 C C . THR B 1 293 ? -12.188 40.75 21.359 1 94.44 293 THR B C 1
ATOM 5052 O O . THR B 1 293 ? -12.102 41 20.156 1 94.44 293 THR B O 1
ATOM 5055 N N . PRO B 1 294 ? -11.414 41.344 22.25 1 93.62 294 PRO B N 1
ATOM 5056 C CA . PRO B 1 294 ? -10.492 42.406 21.859 1 93.62 294 PRO B CA 1
ATOM 5057 C C . PRO B 1 294 ? -9.484 41.969 20.797 1 93.62 294 PRO B C 1
ATOM 5059 O O . PRO B 1 294 ? -9.211 42.719 19.859 1 93.62 294 PRO B O 1
ATOM 5062 N N . LEU B 1 295 ? -9 40.812 20.906 1 95.75 295 LEU B N 1
ATOM 5063 C CA . LEU B 1 295 ? -7.973 40.344 19.984 1 95.75 295 LEU B CA 1
ATOM 5064 C C . LEU B 1 295 ? -8.531 40.188 18.578 1 95.75 295 LEU B C 1
ATOM 5066 O O . LEU B 1 295 ? -7.938 40.688 17.609 1 95.75 295 LEU B O 1
ATOM 5070 N N . VAL B 1 296 ? -9.695 39.594 18.438 1 97.19 296 VAL B N 1
ATOM 5071 C CA . VAL B 1 296 ? -10.273 39.312 17.125 1 97.19 296 VAL B CA 1
ATOM 5072 C C . VAL B 1 296 ? -10.719 40.656 16.484 1 97.19 296 VAL B C 1
ATOM 5074 O O . VAL B 1 296 ? -10.461 40.875 15.305 1 97.19 296 VAL B O 1
ATOM 5077 N N . SER B 1 297 ? -11.336 41.438 17.281 1 95.5 297 SER B N 1
ATOM 5078 C CA . SER B 1 297 ? -11.797 42.75 16.781 1 95.5 297 SER B CA 1
ATOM 5079 C C . SER B 1 297 ? -10.625 43.594 16.344 1 95.5 297 SER B C 1
ATOM 5081 O O . SER B 1 297 ? -10.703 44.281 15.312 1 95.5 297 SER B O 1
ATOM 5083 N N . ARG B 1 298 ? -9.617 43.594 17.078 1 95.25 298 ARG B N 1
ATOM 5084 C CA . ARG B 1 298 ? -8.438 44.375 16.75 1 95.25 298 ARG B CA 1
ATOM 5085 C C . ARG B 1 298 ? -7.766 43.844 15.484 1 95.25 298 ARG B C 1
ATOM 5087 O O . ARG B 1 298 ? -7.34 44.625 14.633 1 95.25 298 ARG B O 1
ATOM 5094 N N . ALA B 1 299 ? -7.633 42.594 15.414 1 96.88 299 ALA B N 1
ATOM 5095 C CA . ALA B 1 299 ? -7.02 42 14.227 1 96.88 299 ALA B CA 1
ATOM 5096 C C . ALA B 1 299 ? -7.789 42.375 12.969 1 96.88 299 ALA B C 1
ATOM 5098 O O . ALA B 1 299 ? -7.191 42.688 11.938 1 96.88 299 ALA B O 1
ATOM 5099 N N . LYS B 1 300 ? -9.109 42.312 13.07 1 97.06 300 LYS B N 1
ATOM 5100 C CA . LYS B 1 300 ? -9.953 42.688 11.953 1 97.06 300 LYS B CA 1
ATOM 5101 C C . LYS B 1 300 ? -9.727 44.156 11.586 1 97.06 300 LYS B C 1
ATOM 5103 O O . LYS B 1 300 ? -9.578 44.5 10.406 1 97.06 300 LYS B O 1
ATOM 5108 N N . ALA B 1 301 ? -9.68 45 12.547 1 95.75 301 ALA B N 1
ATOM 5109 C CA . ALA B 1 301 ? -9.477 46.406 12.328 1 95.75 301 ALA B CA 1
ATOM 5110 C C . ALA B 1 301 ? -8.125 46.688 11.688 1 95.75 301 ALA B C 1
ATOM 5112 O O . ALA B 1 301 ? -8 47.562 10.828 1 95.75 301 ALA B O 1
ATOM 5113 N N . VAL B 1 302 ? -7.133 45.969 12.156 1 96.06 302 VAL B N 1
ATOM 5114 C CA . VAL B 1 302 ? -5.797 46.156 11.586 1 96.06 302 VAL B CA 1
ATOM 5115 C C . VAL B 1 302 ? -5.809 45.75 10.109 1 96.06 302 VAL B C 1
ATOM 5117 O O . VAL B 1 302 ? -5.238 46.469 9.273 1 96.06 302 VAL B O 1
ATOM 5120 N N . SER B 1 303 ? -6.453 44.625 9.773 1 97.31 303 SER B N 1
ATOM 5121 C CA . SER B 1 303 ? -6.566 44.219 8.375 1 97.31 303 SER B CA 1
ATOM 5122 C C . SER B 1 303 ? -7.234 45.312 7.535 1 97.31 303 SER B C 1
ATOM 5124 O O . SER B 1 303 ? -6.762 45.656 6.445 1 97.31 303 SER B O 1
ATOM 5126 N N . GLU B 1 304 ? -8.258 45.875 8.109 1 96.88 304 GLU B N 1
ATOM 5127 C CA . GLU B 1 304 ? -8.977 46.938 7.406 1 96.88 304 GLU B CA 1
ATOM 5128 C C . GLU B 1 304 ? -8.102 48.188 7.234 1 96.88 304 GLU B C 1
ATOM 5130 O O . GLU B 1 304 ? -8.094 48.812 6.172 1 96.88 304 GLU B O 1
ATOM 5135 N N . PHE B 1 305 ? -7.441 48.5 8.266 1 95.88 305 PHE B N 1
ATOM 5136 C CA . PHE B 1 305 ? -6.527 49.656 8.227 1 95.88 305 PHE B CA 1
ATOM 5137 C C . PHE B 1 305 ? -5.473 49.438 7.141 1 95.88 305 PHE B C 1
ATOM 5139 O O . PHE B 1 305 ? -5.066 50.406 6.48 1 95.88 305 PHE B O 1
ATOM 5146 N N . LEU B 1 306 ? -5.031 48.219 6.969 1 95.88 306 LEU B N 1
ATOM 5147 C CA . LEU B 1 306 ? -3.99 47.906 5.996 1 95.88 306 LEU B CA 1
ATOM 5148 C C . LEU B 1 306 ? -4.582 47.719 4.598 1 95.88 306 LEU B C 1
ATOM 5150 O O . LEU B 1 306 ? -3.865 47.406 3.652 1 95.88 306 LEU B O 1
ATOM 5154 N N . GLY B 1 307 ? -5.883 47.844 4.461 1 95.38 307 GLY B N 1
ATOM 5155 C CA . GLY B 1 307 ? -6.512 47.938 3.152 1 95.38 307 GLY B CA 1
ATOM 5156 C C . GLY B 1 307 ? -7.195 46.656 2.727 1 95.38 307 GLY B C 1
ATOM 5157 O O . GLY B 1 307 ? -7.496 46.469 1.546 1 95.38 307 GLY B O 1
ATOM 5158 N N . PHE B 1 308 ? -7.453 45.75 3.703 1 95.88 308 PHE B N 1
ATOM 5159 C CA . PHE B 1 308 ? -8.078 44.5 3.373 1 95.88 308 PHE B CA 1
ATOM 5160 C C . PHE B 1 308 ? -9.398 44.312 4.109 1 95.88 308 PHE B C 1
ATOM 5162 O O . PHE B 1 308 ? -9.578 44.875 5.199 1 95.88 308 PHE B O 1
ATOM 5169 N N . THR B 1 309 ? -10.352 43.688 3.477 1 96.81 309 THR B N 1
ATOM 5170 C CA . THR B 1 309 ? -11.461 43.062 4.188 1 96.81 309 THR B CA 1
ATOM 5171 C C . THR B 1 309 ? -11.172 41.594 4.441 1 96.81 309 THR B C 1
ATOM 5173 O O . THR B 1 309 ? -11.281 40.75 3.537 1 96.81 309 THR B O 1
ATOM 5176 N N . PRO B 1 310 ? -10.828 41.281 5.684 1 97.62 310 PRO B N 1
ATOM 5177 C CA . PRO B 1 310 ? -10.375 39.906 5.906 1 97.62 310 PRO B CA 1
ATOM 5178 C C . PRO B 1 310 ? -11.508 38.906 5.852 1 97.62 310 PRO B C 1
ATOM 5180 O O . PRO B 1 310 ? -12.625 39.188 6.301 1 97.62 310 PRO B O 1
ATOM 5183 N N . ASN B 1 311 ? -11.258 37.75 5.246 1 97.88 311 ASN B N 1
ATOM 5184 C CA . ASN B 1 311 ? -12.133 36.594 5.414 1 97.88 311 ASN B CA 1
ATOM 5185 C C . ASN B 1 311 ? -12.047 36.031 6.828 1 97.88 311 ASN B C 1
ATOM 5187 O O . ASN B 1 311 ? -10.953 35.688 7.305 1 97.88 311 ASN B O 1
ATOM 5191 N N . MET B 1 312 ? -13.164 36.031 7.504 1 97.88 312 MET B N 1
ATOM 5192 C CA . MET B 1 312 ? -13.219 35.531 8.875 1 97.88 312 MET B CA 1
ATOM 5193 C C . MET B 1 312 ? -13.641 34.062 8.906 1 97.88 312 MET B C 1
ATOM 5195 O O . MET B 1 312 ? -14.609 33.688 8.242 1 97.88 312 MET B O 1
ATOM 5199 N N . SER B 1 313 ? -12.898 33.219 9.664 1 97.06 313 SER B N 1
ATOM 5200 C CA . SER B 1 313 ? -13.242 31.797 9.703 1 97.06 313 SER B CA 1
ATOM 5201 C C . SER B 1 313 ? -13.156 31.25 11.125 1 97.06 313 SER B C 1
ATOM 5203 O O . SER B 1 313 ? -12.234 31.594 11.875 1 97.06 313 SER B O 1
ATOM 5205 N N . ASN B 1 314 ? -14.102 30.406 11.516 1 97.06 314 ASN B N 1
ATOM 5206 C CA . ASN B 1 314 ? -14.031 29.719 12.797 1 97.06 314 ASN B CA 1
ATOM 5207 C C . ASN B 1 314 ? -13.445 28.328 12.648 1 97.06 314 ASN B C 1
ATOM 5209 O O . ASN B 1 314 ? -13.562 27.5 13.555 1 97.06 314 ASN B O 1
ATOM 5213 N N . ALA B 1 315 ? -12.922 28.031 11.5 1 95.81 315 ALA B N 1
ATOM 5214 C CA . ALA B 1 315 ? -12.453 26.688 11.172 1 95.81 315 ALA B CA 1
ATOM 5215 C C . ALA B 1 315 ? -10.953 26.672 10.883 1 95.81 315 ALA B C 1
ATOM 5217 O O . ALA B 1 315 ? -10.508 26.062 9.914 1 95.81 315 ALA B O 1
ATOM 5218 N N . GLY B 1 316 ? -10.211 27.406 11.68 1 95.31 316 GLY B N 1
ATOM 5219 C CA . GLY B 1 316 ? -8.766 27.375 11.531 1 95.31 316 GLY B CA 1
ATOM 5220 C C . GLY B 1 316 ? -8.148 26.047 11.938 1 95.31 316 GLY B C 1
ATOM 5221 O O . GLY B 1 316 ? -8.797 25.234 12.594 1 95.31 316 GLY B O 1
ATOM 5222 N N . SER B 1 317 ? -6.977 25.812 11.5 1 94.44 317 SER B N 1
ATOM 5223 C CA . SER B 1 317 ? -6.195 24.641 11.859 1 94.44 317 SER B CA 1
ATOM 5224 C C . SER B 1 317 ? -4.699 24.938 11.82 1 94.44 317 SER B C 1
ATOM 5226 O O . SER B 1 317 ? -4.074 24.859 10.766 1 94.44 317 SER B O 1
ATOM 5228 N N . SER B 1 318 ? -4.137 25.156 12.836 1 95.5 318 SER B N 1
ATOM 5229 C CA . SER B 1 318 ? -2.725 25.484 13.008 1 95.5 318 SER B CA 1
ATOM 5230 C C . SER B 1 318 ? -2.348 25.562 14.484 1 95.5 318 SER B C 1
ATOM 5232 O O . SER B 1 318 ? -3.012 24.953 15.328 1 95.5 318 SER B O 1
ATOM 5234 N N . ASN B 1 319 ? -1.272 26.25 14.828 1 97.81 319 ASN B N 1
ATOM 5235 C CA . ASN B 1 319 ? -0.829 26.359 16.219 1 97.81 319 ASN B CA 1
ATOM 5236 C C . ASN B 1 319 ? -1.912 26.953 17.109 1 97.81 319 ASN B C 1
ATOM 5238 O O . ASN B 1 319 ? -2.02 26.594 18.281 1 97.81 319 ASN B O 1
ATOM 5242 N N . MET B 1 320 ? -2.744 27.781 16.578 1 98.06 320 MET B N 1
ATOM 5243 C CA . MET B 1 320 ? -3.764 28.453 17.375 1 98.06 320 MET B CA 1
ATOM 5244 C C . MET B 1 320 ? -4.73 27.453 17.984 1 98.06 320 MET B C 1
ATOM 5246 O O . MET B 1 320 ? -5.418 27.766 18.953 1 98.06 320 MET B O 1
ATOM 5250 N N . ASN B 1 321 ? -4.809 26.234 17.406 1 98.25 321 ASN B N 1
ATOM 5251 C CA . ASN B 1 321 ? -5.719 25.203 17.906 1 98.25 321 ASN B CA 1
ATOM 5252 C C . ASN B 1 321 ? -5.504 24.953 19.391 1 98.25 321 ASN B C 1
ATOM 5254 O O . ASN B 1 321 ? -6.465 24.781 20.141 1 98.25 321 ASN B O 1
ATOM 5258 N N . ILE B 1 322 ? -4.258 24.953 19.766 1 98.12 322 ILE B N 1
ATOM 5259 C CA . ILE B 1 322 ? -3.924 24.594 21.141 1 98.12 322 ILE B CA 1
ATOM 5260 C C . ILE B 1 322 ? -4.48 25.641 22.109 1 98.12 322 ILE B C 1
ATOM 5262 O O . ILE B 1 322 ? -5.086 25.297 23.125 1 98.12 322 ILE B O 1
ATOM 5266 N N . ALA B 1 323 ? -4.312 26.906 21.797 1 98.44 323 ALA B N 1
ATOM 5267 C CA . ALA B 1 323 ? -4.793 27.984 22.656 1 98.44 323 ALA B CA 1
ATOM 5268 C C . ALA B 1 323 ? -6.316 28.016 22.688 1 98.44 323 ALA B C 1
ATOM 5270 O O . ALA B 1 323 ? -6.91 28.125 23.766 1 98.44 323 ALA B O 1
ATOM 5271 N N . ILE B 1 324 ? -6.883 27.891 21.562 1 98.12 324 ILE B N 1
ATOM 5272 C CA . ILE B 1 324 ? -8.336 27.953 21.469 1 98.12 324 ILE B CA 1
ATOM 5273 C C . ILE B 1 324 ? -8.945 26.781 22.25 1 98.12 324 ILE B C 1
ATOM 5275 O O . ILE B 1 324 ? -9.898 26.953 23 1 98.12 324 ILE B O 1
ATOM 5279 N N . ALA B 1 325 ? -8.406 25.625 22.047 1 96.94 325 ALA B N 1
ATOM 5280 C CA . ALA B 1 325 ? -8.867 24.453 22.766 1 96.94 325 ALA B CA 1
ATOM 5281 C C . ALA B 1 325 ? -8.727 24.625 24.266 1 96.94 325 ALA B C 1
ATOM 5283 O O . ALA B 1 325 ? -9.523 24.094 25.047 1 96.94 325 ALA B O 1
ATOM 5284 N N . GLY B 1 326 ? -7.723 25.344 24.656 1 96.88 326 GLY B N 1
ATOM 5285 C CA . GLY B 1 326 ? -7.488 25.625 26.062 1 96.88 326 GLY B CA 1
ATOM 5286 C C . GLY B 1 326 ? -8.359 26.734 26.609 1 96.88 326 GLY B C 1
ATOM 5287 O O . GLY B 1 326 ? -8.328 27.031 27.812 1 96.88 326 GLY B O 1
ATOM 5288 N N . GLY B 1 327 ? -9.086 27.391 25.75 1 96.56 327 GLY B N 1
ATOM 5289 C CA . GLY B 1 327 ? -10.023 28.422 26.188 1 96.56 327 GLY B CA 1
ATOM 5290 C C . GLY B 1 327 ? -9.445 29.828 26.125 1 96.56 327 GLY B C 1
ATOM 5291 O O . GLY B 1 327 ? -10.031 30.766 26.672 1 96.56 327 GLY B O 1
ATOM 5292 N N . THR B 1 328 ? -8.273 29.953 25.5 1 97.06 328 THR B N 1
ATOM 5293 C CA . THR B 1 328 ? -7.637 31.266 25.406 1 97.06 328 THR B CA 1
ATOM 5294 C C . THR B 1 328 ? -7.895 31.875 24.031 1 97.06 328 THR B C 1
ATOM 5296 O O . THR B 1 328 ? -7.863 31.188 23.016 1 97.06 328 THR B O 1
ATOM 5299 N N . SER B 1 329 ? -8.172 33.188 24.016 1 96.12 329 SER B N 1
ATOM 5300 C CA . SER B 1 329 ? -8.367 33.875 22.75 1 96.12 329 SER B CA 1
ATOM 5301 C C . SER B 1 329 ? -7.137 33.719 21.859 1 96.12 329 SER B C 1
ATOM 5303 O O . SER B 1 329 ? -6.008 33.938 22.312 1 96.12 329 SER B O 1
ATOM 5305 N N . ALA B 1 330 ? -7.406 33.312 20.656 1 98.25 330 ALA B N 1
ATOM 5306 C CA . ALA B 1 330 ? -6.324 33.156 19.688 1 98.25 330 ALA B CA 1
ATOM 5307 C C . ALA B 1 330 ? -6.832 33.375 18.266 1 98.25 330 ALA B C 1
ATOM 5309 O O . ALA B 1 330 ? -8.023 33.219 18 1 98.25 330 ALA B O 1
ATOM 5310 N N . ILE B 1 331 ? -5.961 33.781 17.406 1 98.5 331 ILE B N 1
ATOM 5311 C CA . ILE B 1 331 ? -6.297 33.969 15.992 1 98.5 331 ILE B CA 1
ATOM 5312 C C . ILE B 1 331 ? -5.195 33.375 15.117 1 98.5 331 ILE B C 1
ATOM 5314 O O . ILE B 1 331 ? -4.047 33.25 15.555 1 98.5 331 ILE B O 1
ATOM 5318 N N . GLY B 1 332 ? -5.59 32.906 13.992 1 98.38 332 GLY B N 1
ATOM 5319 C CA . GLY B 1 332 ? -4.68 32.688 12.883 1 98.38 332 GLY B CA 1
ATOM 5320 C C . GLY B 1 332 ? -4.688 33.812 11.867 1 98.38 332 GLY B C 1
ATOM 5321 O O . GLY B 1 332 ? -5.723 34.094 11.258 1 98.38 332 GLY B O 1
ATOM 5322 N N . LEU B 1 333 ? -3.555 34.5 11.805 1 97.75 333 LEU B N 1
ATOM 5323 C CA . LEU B 1 333 ? -3.398 35.531 10.789 1 97.75 333 LEU B CA 1
ATOM 5324 C C . LEU B 1 333 ? -2.975 34.906 9.453 1 97.75 333 LEU B C 1
ATOM 5326 O O . LEU B 1 333 ? -1.781 34.844 9.156 1 97.75 333 LEU B O 1
ATOM 5330 N N . GLY B 1 334 ? -3.99 34.625 8.68 1 97.25 334 GLY B N 1
ATOM 5331 C CA . GLY B 1 334 ? -3.713 33.938 7.426 1 97.25 334 GLY B CA 1
ATOM 5332 C C . GLY B 1 334 ? -3.658 34.875 6.238 1 97.25 334 GLY B C 1
ATOM 5333 O O . GLY B 1 334 ? -3.461 36.094 6.402 1 97.25 334 GLY B O 1
ATOM 5334 N N . GLY B 1 335 ? -3.678 34.281 5.07 1 95.56 335 GLY B N 1
ATOM 5335 C CA . GLY B 1 335 ? -3.635 35.062 3.836 1 95.56 335 GLY B CA 1
ATOM 5336 C C . GLY B 1 335 ? -2.523 34.625 2.9 1 95.56 335 GLY B C 1
ATOM 5337 O O . GLY B 1 335 ? -2.236 33.438 2.779 1 95.56 335 GLY B O 1
ATOM 5338 N N . GLU B 1 336 ? -1.975 35.562 2.242 1 95.38 336 GLU B N 1
ATOM 5339 C CA . GLU B 1 336 ? -0.998 35.25 1.199 1 95.38 336 GLU B CA 1
ATOM 5340 C C . GLU B 1 336 ? 0.426 35.312 1.746 1 95.38 336 GLU B C 1
ATOM 5342 O O . GLU B 1 336 ? 0.746 36.156 2.59 1 95.38 336 GLU B O 1
ATOM 5347 N N . ARG B 1 337 ? 1.249 34.375 1.207 1 95.56 337 ARG B N 1
ATOM 5348 C CA . ARG B 1 337 ? 2.662 34.312 1.563 1 95.56 337 ARG B CA 1
ATOM 5349 C C . ARG B 1 337 ? 3.533 34.156 0.321 1 95.56 337 ARG B C 1
ATOM 5351 O O . ARG B 1 337 ? 4.656 34.656 0.273 1 95.56 337 ARG B O 1
ATOM 5358 N N . GLY B 1 338 ? 3.072 33.531 -0.54 1 96.94 338 GLY B N 1
ATOM 5359 C CA . GLY B 1 338 ? 3.787 33.094 -1.729 1 96.94 338 GLY B CA 1
ATOM 5360 C C . GLY B 1 338 ? 3.096 31.938 -2.457 1 96.94 338 GLY B C 1
ATOM 5361 O O . GLY B 1 338 ? 1.867 31.922 -2.555 1 96.94 338 GLY B O 1
ATOM 5362 N N . GLY B 1 339 ? 4.035 31.094 -3.061 1 96 339 GLY B N 1
ATOM 5363 C CA . GLY B 1 339 ? 3.393 30.047 -3.838 1 96 339 GLY B CA 1
ATOM 5364 C C . GLY B 1 339 ? 4.258 28.812 -4.004 1 96 339 GLY B C 1
ATOM 5365 O O . GLY B 1 339 ? 5.41 28.781 -3.568 1 96 339 GLY B O 1
ATOM 5366 N N . GLN B 1 340 ? 3.568 27.688 -4.449 1 94.62 340 GLN B N 1
ATOM 5367 C CA . GLN B 1 340 ? 4.184 26.406 -4.812 1 94.62 340 GLN B CA 1
ATOM 5368 C C . GLN B 1 340 ? 4.805 25.734 -3.594 1 94.62 340 GLN B C 1
ATOM 5370 O O . GLN B 1 340 ? 5.902 25.172 -3.678 1 94.62 340 GLN B O 1
ATOM 5375 N N . ARG B 1 341 ? 4.199 25.906 -2.451 1 91.12 341 ARG B N 1
ATOM 5376 C CA . ARG B 1 341 ? 4.719 25.297 -1.23 1 91.12 341 ARG B CA 1
ATOM 5377 C C . ARG B 1 341 ? 4.855 23.797 -1.389 1 91.12 341 ARG B C 1
ATOM 5379 O O . ARG B 1 341 ? 3.926 23.125 -1.85 1 91.12 341 ARG B O 1
ATOM 5386 N N . GLY B 1 342 ? 5.977 23.328 -1.017 1 91 342 GLY B N 1
ATOM 5387 C CA . GLY B 1 342 ? 6.199 21.891 -1.083 1 91 342 GLY B CA 1
ATOM 5388 C C . GLY B 1 342 ? 6.793 21.438 -2.402 1 91 342 GLY B C 1
ATOM 5389 O O . GLY B 1 342 ? 7.078 20.25 -2.59 1 91 342 GLY B O 1
ATOM 5390 N N . PHE B 1 343 ? 6.992 22.344 -3.275 1 93 343 PHE B N 1
ATOM 5391 C CA . PHE B 1 343 ? 7.578 22.047 -4.574 1 93 343 PHE B CA 1
ATOM 5392 C C . PHE B 1 343 ? 8.977 22.641 -4.691 1 93 343 PHE B C 1
ATOM 5394 O O . PHE B 1 343 ? 9.367 23.469 -3.871 1 93 343 PHE B O 1
ATOM 5401 N N . PRO B 1 344 ? 9.672 22.156 -5.711 1 94.75 344 PRO B N 1
ATOM 5402 C CA . PRO B 1 344 ? 11.039 22.656 -5.871 1 94.75 344 PRO B CA 1
ATOM 5403 C C . PRO B 1 344 ? 11.094 24.156 -6.133 1 94.75 344 PRO B C 1
ATOM 5405 O O . PRO B 1 344 ? 12.078 24.812 -5.793 1 94.75 344 PRO B O 1
ATOM 5408 N N . ASP B 1 345 ? 10.016 24.688 -6.734 1 96.88 345 ASP B N 1
ATOM 5409 C CA . ASP B 1 345 ? 10 26.109 -7.07 1 96.88 345 ASP B CA 1
ATOM 5410 C C . ASP B 1 345 ? 9.18 26.906 -6.055 1 96.88 345 ASP B C 1
ATOM 5412 O O . ASP B 1 345 ? 8.578 27.922 -6.398 1 96.88 345 ASP B O 1
ATOM 5416 N N . GLU B 1 346 ? 9.125 26.406 -4.875 1 97.81 346 GLU B N 1
ATOM 5417 C CA . GLU B 1 346 ? 8.516 27.125 -3.76 1 97.81 346 GLU B CA 1
ATOM 5418 C C . GLU B 1 346 ? 9.07 28.547 -3.643 1 97.81 346 GLU B C 1
ATOM 5420 O O . GLU B 1 346 ? 10.258 28.766 -3.91 1 97.81 346 GLU B O 1
ATOM 5425 N N . TRP B 1 347 ? 8.18 29.531 -3.273 1 98.56 347 TRP B N 1
ATOM 5426 C CA . TRP B 1 347 ? 8.656 30.891 -3.137 1 98.56 347 TRP B CA 1
ATOM 5427 C C . TRP B 1 347 ? 7.82 31.672 -2.125 1 98.56 347 TRP B C 1
ATOM 5429 O O . TRP B 1 347 ? 6.738 31.219 -1.737 1 98.56 347 TRP B O 1
ATOM 5439 N N . ALA B 1 348 ? 8.391 32.812 -1.618 1 98.75 348 ALA B N 1
ATOM 5440 C CA . ALA B 1 348 ? 7.73 33.75 -0.718 1 98.75 348 ALA B CA 1
ATOM 5441 C C . ALA B 1 348 ? 7.719 35.156 -1.307 1 98.75 348 ALA B C 1
ATOM 5443 O O . ALA B 1 348 ? 8.664 35.562 -1.987 1 98.75 348 ALA B O 1
ATOM 5444 N N . SER B 1 349 ? 6.656 35.875 -1.046 1 98.75 349 SER B N 1
ATOM 5445 C CA . SER B 1 349 ? 6.496 37.25 -1.502 1 98.75 349 SER B CA 1
ATOM 5446 C C . SER B 1 349 ? 7.066 38.219 -0.49 1 98.75 349 SER B C 1
ATOM 5448 O O . SER B 1 349 ? 6.648 38.25 0.67 1 98.75 349 SER B O 1
ATOM 5450 N N . ILE B 1 350 ? 7.957 39.094 -0.957 1 98.62 350 ILE B N 1
ATOM 5451 C CA . ILE B 1 350 ? 8.555 40.094 -0.071 1 98.62 350 ILE B CA 1
ATOM 5452 C C . ILE B 1 350 ? 7.488 41.094 0.364 1 98.62 350 ILE B C 1
ATOM 5454 O O . ILE B 1 350 ? 7.348 41.406 1.555 1 98.62 350 ILE B O 1
ATOM 5458 N N . PRO B 1 351 ? 6.652 41.562 -0.556 1 98.06 351 PRO B N 1
ATOM 5459 C CA . PRO B 1 351 ? 5.602 42.5 -0.132 1 98.06 351 PRO B CA 1
ATOM 5460 C C . PRO B 1 351 ? 4.656 41.875 0.902 1 98.06 351 PRO B C 1
ATOM 5462 O O . PRO B 1 351 ? 4.258 42.562 1.854 1 98.06 351 PRO B O 1
ATOM 5465 N N . ASN B 1 352 ? 4.301 40.625 0.679 1 97.94 352 ASN B N 1
ATOM 5466 C CA . ASN B 1 352 ? 3.406 40 1.636 1 97.94 352 ASN B CA 1
ATOM 5467 C C . ASN B 1 352 ? 4.074 39.812 2.994 1 97.94 352 ASN B C 1
ATOM 5469 O O . ASN B 1 352 ? 3.42 39.906 4.031 1 97.94 352 ASN B O 1
ATOM 5473 N N . MET B 1 353 ? 5.309 39.531 2.975 1 97.94 353 MET B N 1
ATOM 5474 C CA . MET B 1 353 ? 6.09 39.406 4.199 1 97.94 353 MET B CA 1
ATOM 5475 C C . MET B 1 353 ? 6.078 40.719 4.992 1 97.94 353 MET B C 1
ATOM 5477 O O . MET B 1 353 ? 5.898 40.719 6.211 1 97.94 353 MET B O 1
ATOM 5481 N N . LEU B 1 354 ? 6.246 41.812 4.316 1 98.44 354 LEU B N 1
ATOM 5482 C CA . LEU B 1 354 ? 6.234 43.094 4.965 1 98.44 354 LEU B CA 1
ATOM 5483 C C . LEU B 1 354 ? 4.844 43.438 5.504 1 98.44 354 LEU B C 1
ATOM 5485 O O . LEU B 1 354 ? 4.711 44 6.59 1 98.44 354 LEU B O 1
ATOM 5489 N N . THR B 1 355 ? 3.883 43.062 4.734 1 98.12 355 THR B N 1
ATOM 5490 C CA . THR B 1 355 ? 2.514 43.312 5.176 1 98.12 355 THR B CA 1
ATOM 5491 C C . THR B 1 355 ? 2.201 42.531 6.441 1 98.12 355 THR B C 1
ATOM 5493 O O . THR B 1 355 ? 1.578 43.031 7.367 1 98.12 355 THR B O 1
ATOM 5496 N N . ALA B 1 356 ? 2.594 41.281 6.461 1 98.31 356 ALA B N 1
ATOM 5497 C CA . ALA B 1 356 ? 2.416 40.469 7.664 1 98.31 356 ALA B CA 1
ATOM 5498 C C . ALA B 1 356 ? 3.115 41.125 8.859 1 98.31 356 ALA B C 1
ATOM 5500 O O . ALA B 1 356 ? 2.564 41.156 9.969 1 98.31 356 ALA B O 1
ATOM 5501 N N . ALA B 1 357 ? 4.309 41.625 8.625 1 98.25 357 ALA B N 1
ATOM 5502 C CA . ALA B 1 357 ? 5.055 42.312 9.695 1 98.25 357 ALA B CA 1
ATOM 5503 C C . ALA B 1 357 ? 4.293 43.531 10.211 1 98.25 357 ALA B C 1
ATOM 5505 O O . ALA B 1 357 ? 4.262 43.781 11.414 1 98.25 357 ALA B O 1
ATOM 5506 N N . LYS B 1 358 ? 3.738 44.25 9.305 1 97.12 358 LYS B N 1
ATOM 5507 C CA . LYS B 1 358 ? 2.965 45.438 9.695 1 97.12 358 LYS B CA 1
ATOM 5508 C C . LYS B 1 358 ? 1.766 45.031 10.555 1 97.12 358 LYS B C 1
ATOM 5510 O O . LYS B 1 358 ? 1.439 45.719 11.523 1 97.12 358 LYS B O 1
ATOM 5515 N N . HIS B 1 359 ? 1.126 43.938 10.141 1 97 359 HIS B N 1
ATOM 5516 C CA . HIS B 1 359 ? -0.008 43.469 10.914 1 97 359 HIS B CA 1
ATOM 5517 C C . HIS B 1 359 ? 0.407 43.125 12.344 1 97 359 HIS B C 1
ATOM 5519 O O . HIS B 1 359 ? -0.248 43.562 13.305 1 97 359 HIS B O 1
ATOM 5525 N N . VAL B 1 360 ? 1.494 42.438 12.484 1 97.06 360 VAL B N 1
ATOM 5526 C CA . VAL B 1 360 ? 2.004 42 13.789 1 97.06 360 VAL B CA 1
ATOM 5527 C C . VAL B 1 360 ? 2.408 43.219 14.609 1 97.06 360 VAL B C 1
ATOM 5529 O O . VAL B 1 360 ? 2.096 43.312 15.797 1 97.06 360 VAL B O 1
ATOM 5532 N N . TYR B 1 361 ? 3.055 44.188 14 1 96.44 361 TYR B N 1
ATOM 5533 C CA . TYR B 1 361 ? 3.469 45.406 14.656 1 96.44 361 TYR B CA 1
ATOM 5534 C C . TYR B 1 361 ? 2.27 46.156 15.227 1 96.44 361 TYR B C 1
ATOM 5536 O O . TYR B 1 361 ? 2.289 46.562 16.391 1 96.44 361 TYR B O 1
ATOM 5544 N N . LEU B 1 362 ? 1.289 46.281 14.383 1 95 362 LEU B N 1
ATOM 5545 C CA . LEU B 1 362 ? 0.113 47.031 14.781 1 95 362 LEU B CA 1
ATOM 5546 C C . LEU B 1 362 ? -0.646 46.312 15.898 1 95 362 LEU B C 1
ATOM 5548 O O . LEU B 1 362 ? -1.208 46.969 16.781 1 95 362 LEU B O 1
ATOM 5552 N N . LEU B 1 363 ? -0.649 45 15.891 1 94 363 LEU B N 1
ATOM 5553 C CA . LEU B 1 363 ? -1.299 44.25 16.953 1 94 363 LEU B CA 1
ATOM 5554 C C . LEU B 1 363 ? -0.54 44.375 18.266 1 94 363 LEU B C 1
ATOM 5556 O O . LEU B 1 363 ? -1.146 44.406 19.344 1 94 363 LEU B O 1
ATOM 5560 N N . GLY B 1 364 ? 0.785 44.438 18.266 1 91.12 364 GLY B N 1
ATOM 5561 C CA . GLY B 1 364 ? 1.617 44.5 19.453 1 91.12 364 GLY B CA 1
ATOM 5562 C C . GLY B 1 364 ? 1.74 45.906 20.016 1 91.12 364 GLY B C 1
ATOM 5563 O O . GLY B 1 364 ? 2.133 46.094 21.172 1 91.12 364 GLY B O 1
ATOM 5564 N N . SER B 1 365 ? 1.805 46.969 19.266 1 73.31 365 SER B N 1
ATOM 5565 C CA . SER B 1 365 ? 2.227 48.312 19.625 1 73.31 365 SER B CA 1
ATOM 5566 C C . SER B 1 365 ? 1.161 49 20.469 1 73.31 365 SER B C 1
ATOM 5568 O O . SER B 1 365 ? 1.484 49.781 21.359 1 73.31 365 SER B O 1
ATOM 5570 N N . PHE B 1 366 ? -0.116 49 20.125 1 63.03 366 PHE B N 1
ATOM 5571 C CA . PHE B 1 366 ? -0.894 50.188 20.438 1 63.03 366 PHE B CA 1
ATOM 5572 C C . PHE B 1 366 ? -1.85 49.906 21.594 1 63.03 366 PHE B C 1
ATOM 5574 O O . PHE B 1 366 ? -2.123 48.75 21.922 1 63.03 366 PHE B O 1
ATOM 5581 N N . ASP B 1 367 ? -2.113 51 22.406 1 61.09 367 ASP B N 1
ATOM 5582 C CA . ASP B 1 367 ? -3.07 51.125 23.5 1 61.09 367 ASP B CA 1
ATOM 5583 C C . ASP B 1 367 ? -4.328 50.281 23.219 1 61.09 367 ASP B C 1
ATOM 5585 O O . ASP B 1 367 ? -5.117 50.625 22.328 1 61.09 367 ASP B O 1
ATOM 5589 N N . TRP B 1 368 ? -4.059 49 23.531 1 52.97 368 TRP B N 1
ATOM 5590 C CA . TRP B 1 368 ? -5.219 48.125 23.469 1 52.97 368 TRP B CA 1
ATOM 5591 C C . TRP B 1 368 ? -6.379 48.719 24.266 1 52.97 368 TRP B C 1
ATOM 5593 O O . TRP B 1 368 ? -6.188 49.219 25.391 1 52.97 368 TRP B O 1
#

Sequence (736 aa):
MEFINAQGNRAAQMLVEIGGIISPSGEELERAEKVAEYMKEIGLTDVKVEDMPNAIGIIPGKSDKVLVFISTLDDLETVALHQRESGKLPSIEGERVVGPGTNTSSITVSMLLAAEAIVKSGKQPSHTLVFAAVAQEETGLKGMHAVYDTYKNNSIGFVDILGDGRNISYGAMGIHWYKVRAFGPAGHTLRGGLPNVNQAMAKTIDRIFRMDYKEDRTVVNVSIIESGKVFNHKPEEAWFSLDMRSLNNNTLAEMESRVKKILSDVMEETRIEMKLEPYQITPGGQIPNALETPLVSRAKAVSEFLGFTPNMSNAGSSNMNIAIAGGTSAIGLGGERGGQRGFPDEWASIPNMLTAAKHVYLLGSFDWMEFINAQGNRAAQMLVEIGGIISPSGEELERAEKVAEYMKEIGLTDVKVEDMPNAIGIIPGKSDKVLVFISTLDDLETVALHQRESGKLPSIEGERVVGPGTNTSSITVSMLLAAEAIVKSGKQPSHTLVFAAVAQEETGLKGMHAVYDTYKNNSIGFVDILGDGRNISYGAMGIHWYKVRAFGPAGHTLRGGLPNVNQAMAKTIDRIFRMDYKEDRTVVNVSIIESGKVFNHKPEEAWFSLDMRSLNNNTLAEMESRVKKILSDVMEETRIEMKLEPYQITPGGQIPNALETPLVSRAKAVSEFLGFTPNMSNAGSSNMNIAIAGGTSAIGLGGERGGQRGFPDEWASIPNMLTAAKHVYLLGSFDW

Organism: Indibacter alkaliphilus (strain CCUG 57479 / KCTC 22604 / LW1) (NCBI:txid1189612)